Protein AF-A0A6N3V8M7-F1 (afdb_monomer)

Sequence (408 aa):
MKSCIIPRNDSLCALCPIREADKTGSHMVSNLLTAVTFSFDGKTKRDREIVELYHINNPEDNAIYYGSQVAPEKIAEDLGHEITDEELEKNTNLLCYDNIFCYQCENRFGVLETTYGEYYKGLKNDINPRIAYLFWLSVYWRMAIGYMGIFMDGEDEFALRDILNKNIHSYNEIINSKEKLGDYGYVIFRVKDGIIKGDSGILGTRTPHCPYVILVADYVVALFNNYKKLHSKVHIFNWEIYKEDISTPDKPFDYIEISIEEFYEFRDNIIDNGYNEGLGAEREKLARKIRKYERSQGKPVNKYEVKKLMDMAHLVDSENVHLRVRKLYRFEAAYMKMIEAQKNGISYDFLKDRQLMLNQEDINNYIVDLQNLRKHNHSIDGFLFAKEFLEDETITSFEEIINKYRPT

Solvent-accessible surface area (backbone atoms only — not comparable to full-atom values): 22806 Å² total; per-residue (Å²): 130,53,49,38,71,79,86,65,83,64,63,44,8,71,60,72,72,76,48,60,19,74,25,68,65,42,54,30,50,53,65,72,47,48,24,68,30,28,24,78,80,72,50,70,56,86,44,32,36,52,45,78,48,82,38,90,70,44,61,88,74,43,46,68,24,72,23,86,70,56,53,69,68,57,50,18,64,75,69,75,42,76,84,46,72,71,56,58,76,61,41,39,39,86,60,22,28,36,45,45,34,21,60,72,59,50,55,30,50,47,50,37,53,52,57,51,44,36,33,76,71,65,78,33,97,66,65,60,22,47,52,54,42,52,39,52,51,49,36,55,43,32,16,37,76,63,60,54,36,33,36,65,40,54,65,56,47,51,50,45,40,52,48,48,59,75,51,58,51,56,72,70,57,44,76,70,50,85,74,82,77,77,51,49,26,36,39,36,35,31,42,69,90,58,73,61,90,85,75,37,49,77,40,27,32,40,38,61,50,79,64,41,38,37,36,45,36,62,32,41,38,36,40,32,68,56,41,85,76,54,55,69,61,48,71,59,87,95,41,82,42,48,52,83,71,41,30,33,58,90,37,72,71,74,68,44,78,35,52,62,68,56,50,49,51,52,51,50,50,32,53,50,45,35,70,76,67,21,61,45,50,50,33,42,55,48,49,55,53,50,53,37,51,21,63,64,70,74,45,68,72,62,67,70,60,52,47,56,54,42,58,58,28,44,62,62,35,68,74,57,80,82,85,65,63,65,63,49,71,45,50,50,52,43,52,53,52,43,55,53,27,54,76,70,75,43,92,73,59,57,70,75,33,79,90,57,72,43,53,74,66,54,54,54,50,33,53,51,26,54,51,52,38,48,76,70,74,40,84,61,60,46,42,77,64,41,33,72,76,65,72,36,88,87,45,53,40,40,66,62,55,52,60,74,70,52,84,128

Organism: Bacteroides ovatus (NCBI:txid28116)

Radius of gyration: 23.15 Å; Cα contacts (8 Å, |Δi|>4): 612; chains: 1; bounding box: 56×47×72 Å

Secondary structure (DSSP, 8-state):
-EEE----S--B-SSSSSSB---SSEESS-HHHHHHHHBTTS---TT-BEEEE--TT-GGG-EEEE-TTS-HHHHHHHHSSPPPHHHHHH-EEEEEESSSS-HHHHHHHHHHHHHHHHHHTTS-S---HHHHHHHHHHHHHHHHHHTSS----HHHHHHHHHHHHHH---HHHHHH-----TT-EEEEEEETT---TT---EEE--SS-SSEEEEETTEEEEEESSGGG--SEEEETTEEEETTTSB-TTS----EEE-HHHHHHHHHHHHHHHHHTS--HHHHHHHHHHHHHHHHHTSPPPHHHHHHHHHHHHHHHHHS-----TTHHHHHHHHHHHHHHHHTT----GGG-TTT---HHHHHHHHHHHHHHHHTT---TT-TTHHHHHT-TTSPPHHHHHHHHS--

Mean predicted aligned error: 5.96 Å

Structure (mmCIF, N/CA/C/O backbone):
data_AF-A0A6N3V8M7-F1
#
_entry.id   AF-A0A6N3V8M7-F1
#
loop_
_atom_site.group_PDB
_atom_site.id
_atom_site.type_symbol
_atom_site.label_atom_id
_atom_site.label_alt_id
_atom_site.label_comp_id
_atom_site.label_asym_id
_atom_site.label_entity_id
_atom_site.label_seq_id
_atom_site.pdbx_PDB_ins_code
_atom_site.Cartn_x
_atom_site.Cartn_y
_atom_site.Cartn_z
_atom_site.occupancy
_atom_site.B_iso_or_equiv
_atom_site.auth_seq_id
_atom_site.auth_comp_id
_atom_site.auth_asym_id
_atom_site.auth_atom_id
_atom_site.pdbx_PDB_model_num
ATOM 1 N N . MET A 1 1 ? 18.345 -11.004 12.157 1.00 65.12 1 MET A N 1
ATOM 2 C CA . MET A 1 1 ? 16.893 -10.747 12.087 1.00 65.12 1 MET A CA 1
ATOM 3 C C . MET A 1 1 ? 16.282 -11.729 11.116 1.00 65.12 1 MET A C 1
ATOM 5 O O . MET A 1 1 ? 16.894 -11.966 10.081 1.00 65.12 1 MET A O 1
ATOM 9 N N . LYS A 1 2 ? 15.141 -12.324 11.470 1.00 81.94 2 LYS A N 1
ATOM 10 C CA . LYS A 1 2 ? 14.347 -13.117 10.527 1.00 81.94 2 LYS A CA 1
ATOM 11 C C . LYS A 1 2 ? 13.585 -12.147 9.623 1.00 81.94 2 LYS A C 1
ATOM 13 O O . LYS A 1 2 ? 13.068 -11.143 10.109 1.00 81.94 2 LYS A O 1
ATOM 18 N N . SER A 1 3 ? 13.538 -12.435 8.332 1.00 85.94 3 SER A N 1
ATOM 19 C CA . SER A 1 3 ? 12.731 -11.700 7.358 1.00 85.94 3 SER A CA 1
ATOM 20 C C . SER A 1 3 ? 11.586 -12.578 6.871 1.00 85.94 3 SER A C 1
ATOM 22 O O . SER A 1 3 ? 11.607 -13.800 7.039 1.00 85.94 3 SER A O 1
ATOM 24 N N . CYS A 1 4 ? 10.566 -11.958 6.284 1.00 87.62 4 CYS A N 1
ATOM 25 C CA . CYS A 1 4 ? 9.443 -12.695 5.732 1.00 87.62 4 CYS A CA 1
ATOM 26 C C . CYS A 1 4 ? 9.890 -13.602 4.573 1.00 87.62 4 CYS A C 1
ATOM 28 O O . CYS A 1 4 ? 10.823 -13.305 3.827 1.00 87.62 4 CYS A O 1
ATOM 30 N N . ILE A 1 5 ? 9.184 -14.715 4.381 1.00 87.06 5 ILE A N 1
ATOM 31 C CA . ILE A 1 5 ? 9.379 -15.602 3.232 1.00 87.06 5 ILE A CA 1
ATOM 32 C C . ILE A 1 5 ? 8.050 -15.697 2.500 1.00 87.06 5 ILE A C 1
ATOM 34 O O . ILE A 1 5 ? 7.035 -16.070 3.083 1.00 87.06 5 ILE A O 1
ATOM 38 N N . ILE A 1 6 ? 8.054 -15.383 1.205 1.00 84.31 6 ILE A N 1
ATOM 39 C CA . ILE A 1 6 ? 6.871 -15.584 0.365 1.00 84.31 6 ILE A CA 1
ATOM 40 C C . ILE A 1 6 ? 6.826 -17.061 -0.022 1.00 84.31 6 ILE A C 1
ATOM 42 O O . ILE A 1 6 ? 7.788 -17.550 -0.621 1.00 84.31 6 ILE A O 1
ATOM 46 N N . PRO A 1 7 ? 5.730 -17.792 0.248 1.00 82.31 7 PRO A N 1
ATOM 47 C CA . PRO A 1 7 ? 5.606 -19.169 -0.206 1.00 82.31 7 PRO A CA 1
ATOM 48 C C . PRO A 1 7 ? 5.680 -19.244 -1.735 1.00 82.31 7 PRO A C 1
ATOM 50 O O . PRO A 1 7 ? 4.864 -18.642 -2.438 1.00 82.31 7 PRO A O 1
ATOM 53 N N . ARG A 1 8 ? 6.612 -20.039 -2.273 1.00 82.75 8 ARG A N 1
ATOM 54 C CA . ARG A 1 8 ? 6.829 -20.200 -3.724 1.00 82.75 8 ARG A CA 1
ATOM 55 C C . ARG A 1 8 ? 6.923 -21.665 -4.146 1.00 82.75 8 ARG A C 1
ATOM 57 O O . ARG A 1 8 ? 7.017 -22.551 -3.303 1.00 82.75 8 ARG A O 1
ATOM 64 N N . ASN A 1 9 ? 6.712 -21.913 -5.439 1.00 84.56 9 ASN A N 1
ATOM 65 C CA . ASN A 1 9 ? 6.794 -23.249 -6.050 1.00 84.56 9 ASN A CA 1
ATOM 66 C C . ASN A 1 9 ? 8.155 -23.466 -6.740 1.00 84.56 9 ASN A C 1
ATOM 68 O O . ASN A 1 9 ? 8.400 -24.534 -7.288 1.00 84.56 9 ASN A O 1
ATOM 72 N N . ASP A 1 10 ? 9.011 -22.446 -6.736 1.00 87.31 10 ASP A N 1
ATOM 73 C CA . ASP A 1 10 ? 10.316 -22.396 -7.384 1.00 87.31 10 ASP A CA 1
ATOM 74 C C . ASP A 1 10 ? 11.293 -21.582 -6.518 1.00 87.31 10 ASP A C 1
ATOM 76 O O . ASP A 1 10 ? 10.864 -20.800 -5.663 1.00 87.31 10 ASP A O 1
ATOM 80 N N . SER A 1 11 ? 12.593 -21.758 -6.758 1.00 91.94 11 SER A N 1
ATOM 81 C CA . SER A 1 11 ? 13.693 -21.051 -6.086 1.00 91.94 11 SER A CA 1
ATOM 82 C C . SER A 1 11 ? 14.307 -19.935 -6.943 1.00 91.94 11 SER A C 1
ATOM 84 O O . SER A 1 11 ? 15.393 -19.447 -6.635 1.00 91.94 11 SER A O 1
ATOM 86 N N . LEU A 1 12 ? 13.662 -19.531 -8.043 1.00 94.38 12 LEU A N 1
ATOM 87 C CA . LEU A 1 12 ? 14.246 -18.593 -9.001 1.00 94.38 12 LEU A CA 1
ATOM 88 C C . LEU A 1 12 ? 13.976 -17.136 -8.612 1.00 94.38 12 LEU A C 1
ATOM 90 O O . LEU A 1 12 ? 12.953 -16.780 -8.026 1.00 94.38 12 LEU A O 1
ATOM 94 N N . CYS A 1 13 ? 14.878 -16.243 -9.008 1.00 95.38 13 CYS A N 1
ATOM 95 C CA . CYS A 1 13 ? 14.713 -14.804 -8.859 1.00 95.38 13 CYS A CA 1
ATOM 96 C C . CYS A 1 13 ? 13.404 -14.346 -9.517 1.00 95.38 13 CYS A C 1
ATOM 98 O O . CYS A 1 13 ? 13.181 -14.566 -10.710 1.00 95.38 13 CYS A O 1
ATOM 100 N N . ALA A 1 14 ? 12.561 -13.650 -8.749 1.00 94.56 14 ALA A N 1
ATOM 101 C CA . ALA A 1 14 ? 11.273 -13.158 -9.222 1.00 94.56 14 ALA A CA 1
ATOM 102 C C . ALA A 1 14 ? 11.424 -12.224 -10.432 1.00 94.56 14 ALA A C 1
ATOM 104 O O . ALA A 1 14 ? 10.582 -12.258 -11.322 1.00 94.56 14 ALA A O 1
ATOM 105 N N . LEU A 1 15 ? 12.507 -11.442 -10.528 1.00 96.19 15 LEU A N 1
ATOM 106 C CA . LEU A 1 15 ? 12.705 -10.506 -11.640 1.00 96.19 15 LEU A CA 1
ATOM 107 C C . LEU A 1 15 ? 13.220 -11.18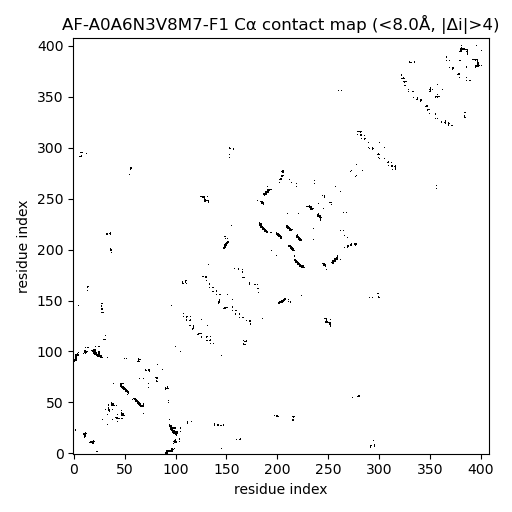9 -12.918 1.00 96.19 15 LEU A C 1
ATOM 109 O O . LEU A 1 15 ? 12.619 -11.014 -13.973 1.00 96.19 15 LEU A O 1
ATOM 113 N N . CYS A 1 16 ? 14.326 -11.944 -12.843 1.00 95.75 16 CYS A N 1
ATOM 114 C CA . CYS A 1 16 ? 15.069 -12.416 -14.030 1.00 95.75 16 CYS A CA 1
ATOM 115 C C . CYS A 1 16 ? 14.781 -13.845 -14.511 1.00 95.75 16 CYS A C 1
ATOM 117 O O . CYS A 1 16 ? 15.428 -14.276 -15.450 1.00 95.75 16 CYS A O 1
ATOM 119 N N . PRO A 1 17 ? 13.746 -14.506 -14.000 1.00 92.94 17 PRO A N 1
ATOM 120 C CA . PRO A 1 17 ? 13.579 -15.968 -13.774 1.00 92.94 17 PRO A CA 1
ATOM 121 C C . PRO A 1 17 ? 14.667 -16.939 -14.292 1.00 92.94 17 PRO A C 1
ATOM 123 O O . PRO A 1 17 ? 14.355 -17.970 -14.876 1.00 92.94 17 PRO A O 1
ATOM 126 N N . ILE A 1 18 ? 15.950 -16.635 -14.096 1.00 94.12 18 ILE A N 1
ATOM 127 C CA . ILE A 1 18 ? 17.063 -17.433 -14.643 1.00 94.12 18 ILE A CA 1
ATOM 128 C C . ILE A 1 18 ? 17.985 -17.918 -13.528 1.00 94.12 18 ILE A C 1
ATOM 130 O O . ILE A 1 18 ? 18.440 -19.055 -13.545 1.00 94.12 18 ILE A O 1
ATOM 134 N N . ARG A 1 19 ? 18.276 -17.050 -12.557 1.00 95.81 19 ARG A N 1
ATOM 135 C CA . ARG A 1 19 ? 19.157 -17.355 -11.424 1.00 95.81 19 ARG A CA 1
ATOM 136 C C . ARG A 1 19 ? 18.356 -17.725 -10.192 1.00 95.81 19 ARG A C 1
ATOM 138 O O . ARG A 1 19 ? 17.232 -17.248 -10.047 1.00 95.81 19 ARG A O 1
ATOM 145 N N . GLU A 1 20 ? 18.969 -18.478 -9.289 1.00 96.56 20 GLU A N 1
ATOM 146 C CA . GLU A 1 20 ? 18.426 -18.706 -7.951 1.00 96.56 20 GLU A CA 1
ATOM 147 C C . GLU A 1 20 ? 18.254 -17.386 -7.192 1.00 96.56 20 GLU A C 1
ATOM 149 O O . GLU A 1 20 ? 19.017 -16.433 -7.370 1.00 96.56 20 GLU A O 1
ATOM 154 N N . ALA A 1 21 ? 17.203 -17.314 -6.387 1.00 96.06 21 ALA A N 1
ATOM 155 C CA . ALA A 1 21 ? 16.956 -16.203 -5.495 1.00 96.06 21 ALA A CA 1
ATOM 156 C C . ALA A 1 21 ? 17.754 -16.412 -4.204 1.00 96.06 21 ALA A C 1
ATOM 158 O O . ALA A 1 21 ? 17.324 -17.128 -3.308 1.00 96.06 21 ALA A O 1
ATOM 159 N N . ASP A 1 22 ? 18.931 -15.799 -4.146 1.00 95.56 22 ASP A N 1
ATOM 160 C CA . ASP A 1 22 ? 19.916 -15.943 -3.070 1.00 95.56 22 ASP A CA 1
ATOM 161 C C . ASP A 1 22 ? 19.974 -14.727 -2.132 1.00 95.56 22 ASP A C 1
ATOM 163 O O . ASP A 1 22 ? 20.713 -14.720 -1.145 1.00 95.56 22 ASP A O 1
ATOM 167 N N . LYS A 1 23 ? 19.227 -13.660 -2.445 1.00 95.56 23 LYS A N 1
ATOM 168 C CA . LYS A 1 23 ? 19.286 -12.417 -1.686 1.00 95.56 23 LYS A CA 1
ATOM 169 C C . LYS A 1 23 ? 18.385 -12.481 -0.458 1.00 95.56 23 LYS A C 1
ATOM 171 O O . LYS A 1 23 ? 17.182 -12.697 -0.573 1.00 95.56 23 LYS A O 1
ATOM 176 N N . THR A 1 24 ? 18.969 -12.194 0.700 1.00 93.56 24 THR A N 1
ATOM 177 C CA . THR A 1 24 ? 18.253 -11.963 1.959 1.00 93.56 24 THR A CA 1
ATOM 178 C C . THR A 1 24 ? 18.044 -10.473 2.232 1.00 93.56 24 THR A C 1
ATOM 180 O O . THR A 1 24 ? 18.848 -9.630 1.803 1.00 93.56 24 THR A O 1
ATOM 183 N N . GLY A 1 25 ? 16.967 -10.149 2.949 1.00 90.25 25 GLY A N 1
ATOM 184 C CA . GLY A 1 25 ? 16.623 -8.793 3.374 1.00 90.25 25 GLY A CA 1
ATOM 185 C C . GLY A 1 25 ? 16.178 -7.857 2.241 1.00 90.25 25 GLY A C 1
ATOM 186 O O . GLY A 1 25 ? 16.404 -6.647 2.324 1.00 90.25 25 GLY A O 1
ATOM 187 N N . SER A 1 26 ? 15.610 -8.391 1.156 1.00 92.50 26 SER A N 1
ATOM 188 C CA . SER A 1 26 ? 15.140 -7.578 0.029 1.00 92.50 26 SER A CA 1
ATOM 189 C C . SER A 1 26 ? 13.883 -6.811 0.420 1.00 92.50 26 SER A C 1
ATOM 191 O O . SER A 1 26 ? 12.882 -7.411 0.809 1.00 92.50 26 SER A O 1
ATOM 193 N N . HIS A 1 27 ? 13.897 -5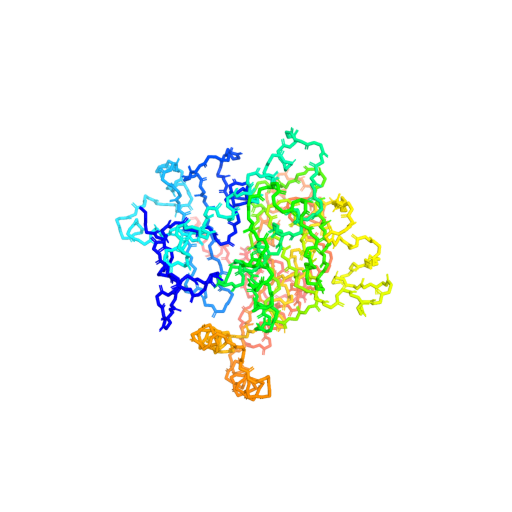.488 0.279 1.00 90.81 27 HIS A N 1
ATOM 194 C CA . HIS A 1 27 ? 12.724 -4.683 0.609 1.00 90.81 27 HIS A CA 1
ATOM 195 C C . HIS A 1 27 ? 11.695 -4.719 -0.532 1.00 90.81 27 HIS A C 1
ATOM 197 O O . HIS A 1 27 ? 12.041 -4.503 -1.702 1.00 90.81 27 HIS A O 1
ATOM 203 N N . MET A 1 28 ? 10.423 -4.971 -0.206 1.00 91.50 28 MET A N 1
ATOM 204 C CA . MET A 1 28 ? 9.333 -4.993 -1.202 1.00 91.50 28 MET A CA 1
ATOM 205 C C . MET A 1 28 ? 8.715 -3.607 -1.448 1.00 91.50 28 MET A C 1
ATOM 207 O O . MET A 1 28 ? 8.103 -3.370 -2.484 1.00 91.50 28 MET A O 1
ATOM 211 N N . VAL A 1 29 ? 8.960 -2.655 -0.553 1.00 90.50 29 VAL A N 1
ATOM 212 C CA . VAL A 1 29 ? 8.875 -1.213 -0.819 1.00 90.50 29 VAL A CA 1
ATOM 213 C C . VAL A 1 29 ? 10.282 -0.659 -0.683 1.00 90.50 29 VAL A C 1
ATOM 215 O O . VAL A 1 29 ? 10.994 -1.086 0.213 1.00 90.50 29 VAL A O 1
ATOM 218 N N . SER A 1 30 ? 10.718 0.256 -1.554 1.00 88.06 30 SER A N 1
ATOM 219 C CA . SER A 1 30 ? 12.102 0.758 -1.496 1.00 88.06 30 SER A CA 1
ATOM 220 C C . SER A 1 30 ? 12.501 1.201 -0.086 1.00 88.06 30 SER A C 1
ATOM 222 O O . SER A 1 30 ? 11.709 1.861 0.592 1.00 88.06 30 SER A O 1
ATOM 224 N N . ASN A 1 31 ? 13.735 0.897 0.332 1.00 85.31 31 ASN A N 1
ATOM 225 C CA . ASN A 1 31 ? 14.198 1.235 1.683 1.00 85.31 31 ASN A CA 1
ATOM 226 C C . ASN A 1 31 ? 14.137 2.752 1.949 1.00 85.31 31 ASN A C 1
ATOM 228 O O . ASN A 1 31 ? 13.961 3.195 3.078 1.00 85.31 31 ASN A O 1
ATOM 232 N N . LEU A 1 32 ? 14.270 3.562 0.892 1.00 87.56 32 LEU A N 1
ATOM 233 C CA . LEU A 1 32 ? 14.054 5.006 0.948 1.00 87.56 32 LEU A CA 1
ATOM 234 C C . LEU A 1 32 ? 12.679 5.353 1.532 1.00 87.56 32 LEU A C 1
ATOM 236 O O . LEU A 1 32 ? 12.597 6.151 2.461 1.00 87.56 32 LEU A O 1
ATOM 240 N N . LEU A 1 33 ? 11.626 4.763 0.966 1.00 89.50 33 LEU A N 1
ATOM 241 C CA . LEU A 1 33 ? 10.243 5.051 1.323 1.00 89.50 33 LEU A CA 1
ATOM 242 C C . LEU A 1 33 ? 9.860 4.403 2.659 1.00 89.50 33 LEU A C 1
ATOM 244 O O . LEU A 1 33 ? 9.157 5.017 3.456 1.00 89.50 33 LEU A O 1
ATOM 248 N N . THR A 1 34 ? 10.353 3.198 2.958 1.00 87.25 34 THR A N 1
ATOM 249 C CA . THR A 1 34 ? 10.079 2.559 4.255 1.00 87.25 34 THR A CA 1
ATOM 250 C C . THR A 1 34 ? 10.732 3.312 5.412 1.00 87.25 34 THR A C 1
ATOM 252 O O . THR A 1 34 ? 10.089 3.520 6.438 1.00 87.25 34 THR A O 1
ATOM 255 N N . ALA A 1 35 ? 11.971 3.784 5.243 1.00 84.44 35 ALA A N 1
ATOM 256 C CA . ALA A 1 35 ? 12.712 4.462 6.303 1.00 84.44 35 ALA A CA 1
ATOM 257 C C . ALA A 1 35 ? 12.079 5.798 6.717 1.00 84.44 35 ALA A C 1
ATOM 259 O O . ALA A 1 35 ? 12.175 6.182 7.879 1.00 84.44 35 ALA A O 1
ATOM 260 N N . VAL A 1 36 ? 11.434 6.513 5.792 1.00 83.38 36 VAL A N 1
ATOM 261 C CA . VAL A 1 36 ? 10.685 7.737 6.129 1.00 83.38 36 VAL A CA 1
ATOM 262 C C . VAL A 1 36 ? 9.306 7.438 6.713 1.00 83.38 36 VAL A C 1
ATOM 264 O O . VAL A 1 36 ? 8.800 8.239 7.486 1.00 83.38 36 VAL A O 1
ATOM 267 N N . THR A 1 37 ? 8.726 6.282 6.379 1.00 86.38 37 THR A N 1
ATOM 268 C CA . THR A 1 37 ? 7.379 5.888 6.817 1.00 86.38 37 THR A CA 1
ATOM 269 C C . THR A 1 37 ? 7.368 5.342 8.245 1.00 86.38 37 THR A C 1
ATOM 271 O O . THR A 1 37 ? 6.478 5.677 9.015 1.00 86.38 37 THR A O 1
ATOM 274 N N . PHE A 1 38 ? 8.343 4.501 8.608 1.00 87.88 38 PHE A N 1
ATOM 275 C CA . PHE A 1 38 ? 8.283 3.707 9.847 1.00 87.88 38 PHE A CA 1
ATOM 276 C C . PHE A 1 38 ? 9.347 4.060 10.886 1.00 87.88 38 PHE A C 1
ATOM 278 O O . PHE A 1 38 ? 9.397 3.436 11.945 1.00 87.88 38 PHE A O 1
ATOM 285 N N . SER A 1 39 ? 10.227 5.029 10.614 1.00 83.81 39 SER A N 1
ATOM 286 C CA . SER A 1 39 ? 11.275 5.388 11.573 1.00 83.81 39 SER A CA 1
ATOM 287 C C . SER A 1 39 ? 10.686 5.998 12.845 1.00 83.81 39 SER A C 1
ATOM 289 O O . SER A 1 39 ? 10.065 7.065 12.809 1.00 83.81 39 SER A O 1
ATOM 291 N N . PHE A 1 40 ? 10.949 5.369 13.996 1.00 80.62 40 PHE A N 1
ATOM 292 C CA . PHE A 1 40 ? 10.403 5.817 15.281 1.00 80.62 40 PHE A CA 1
ATOM 293 C C . PHE A 1 40 ? 10.928 7.188 15.723 1.00 80.62 40 PHE A C 1
ATOM 295 O O . PHE A 1 40 ? 10.364 7.792 16.631 1.00 80.62 40 PHE A O 1
ATOM 302 N N . ASP A 1 41 ? 12.003 7.704 15.128 1.00 77.50 41 ASP A N 1
ATOM 303 C CA . ASP A 1 41 ? 12.586 9.004 15.475 1.00 77.50 41 ASP A CA 1
ATOM 304 C C . ASP A 1 41 ? 12.824 9.913 14.263 1.00 77.50 41 ASP A C 1
ATOM 306 O O . ASP A 1 41 ? 13.556 10.899 14.363 1.00 77.50 41 ASP A O 1
ATOM 310 N N . GLY A 1 42 ? 12.235 9.572 13.112 1.00 74.62 42 GLY A N 1
ATOM 311 C CA . GLY A 1 42 ? 12.378 10.320 11.861 1.00 74.62 42 GLY A CA 1
ATOM 312 C C . GLY A 1 42 ? 13.767 10.223 11.220 1.00 74.62 42 GLY A C 1
ATOM 313 O O . GLY A 1 42 ? 14.009 10.828 10.174 1.00 74.62 42 GLY A O 1
ATOM 314 N N . LYS A 1 43 ? 14.708 9.464 11.803 1.00 77.50 43 LYS A N 1
ATOM 315 C CA . LYS A 1 43 ? 16.023 9.238 11.195 1.00 77.50 43 LYS A CA 1
ATOM 316 C C . LYS A 1 43 ? 15.953 8.059 10.233 1.00 77.50 43 LYS A C 1
ATOM 318 O O . LYS A 1 43 ? 15.613 6.947 10.619 1.00 77.50 43 LYS A O 1
ATOM 323 N N . THR A 1 44 ? 16.397 8.267 8.999 1.00 70.69 44 THR A N 1
ATOM 324 C CA . THR A 1 44 ? 16.311 7.292 7.893 1.00 70.69 44 THR A CA 1
ATOM 325 C C . THR A 1 44 ? 17.421 6.226 7.888 1.00 70.69 44 THR A C 1
ATOM 327 O O . THR A 1 44 ? 17.803 5.708 6.837 1.00 70.69 44 THR A O 1
ATOM 330 N N . LYS A 1 45 ? 17.996 5.913 9.057 1.00 73.56 45 LYS A N 1
ATOM 331 C CA . LYS A 1 45 ? 18.986 4.830 9.196 1.00 73.56 45 LYS A CA 1
ATOM 332 C C . LYS A 1 45 ? 18.264 3.495 9.409 1.00 73.56 45 LYS A C 1
ATOM 334 O O . LYS A 1 45 ? 17.183 3.486 9.981 1.00 73.56 45 LYS A O 1
ATOM 339 N N . ARG A 1 46 ? 18.902 2.401 8.977 1.00 73.19 46 ARG A N 1
ATOM 340 C CA . ARG A 1 46 ? 18.375 1.030 9.092 1.00 73.19 46 ARG A CA 1
ATOM 341 C C . ARG A 1 46 ? 18.072 0.632 10.533 1.00 73.19 46 ARG A C 1
ATOM 343 O O . ARG A 1 46 ? 18.754 1.097 11.450 1.00 73.19 46 ARG A O 1
ATOM 350 N N . ASP A 1 47 ? 17.130 -0.296 10.665 1.00 81.44 47 ASP A N 1
ATOM 351 C CA . ASP A 1 47 ? 16.769 -1.007 11.892 1.00 81.44 47 ASP A CA 1
ATOM 352 C C . ASP A 1 47 ? 16.148 -0.100 12.964 1.00 81.44 47 ASP A C 1
ATOM 354 O O . ASP A 1 47 ? 16.205 -0.401 14.157 1.00 81.44 47 ASP A O 1
ATOM 358 N N . ARG A 1 48 ? 15.574 1.029 12.536 1.00 85.31 48 ARG A N 1
ATOM 359 C CA . ARG A 1 48 ? 14.880 2.020 13.379 1.00 85.31 48 ARG A CA 1
ATOM 360 C C . ARG A 1 48 ? 13.376 2.013 13.145 1.00 85.31 48 ARG A C 1
ATOM 362 O O . ARG A 1 48 ? 12.704 2.999 13.433 1.00 85.31 48 ARG A O 1
ATOM 369 N N . GLU A 1 49 ? 12.861 0.955 12.544 1.00 87.25 49 GLU A N 1
ATOM 370 C CA . GLU A 1 49 ? 11.464 0.873 12.165 1.00 87.25 49 GLU A CA 1
ATOM 371 C C . GLU A 1 49 ? 10.631 0.308 13.323 1.00 87.25 49 GLU A C 1
ATOM 373 O O . GLU A 1 49 ? 11.051 -0.645 13.980 1.00 87.25 49 GLU A O 1
ATOM 378 N N . ILE A 1 50 ? 9.454 0.885 13.555 1.00 87.81 50 ILE A N 1
ATOM 379 C CA . ILE A 1 50 ? 8.359 0.232 14.281 1.00 87.81 50 ILE A CA 1
ATOM 380 C C . ILE A 1 50 ? 7.252 0.032 13.256 1.00 87.81 50 ILE A C 1
ATOM 382 O O . ILE A 1 50 ? 6.833 0.990 12.603 1.00 87.81 50 ILE A O 1
ATOM 386 N N . VAL A 1 51 ? 6.850 -1.217 13.042 1.00 88.88 51 VAL A N 1
ATOM 387 C CA . VAL A 1 51 ? 5.932 -1.583 11.959 1.00 88.88 51 VAL A CA 1
ATOM 388 C C . VAL A 1 51 ? 4.799 -2.412 12.523 1.00 88.88 51 VAL A C 1
ATOM 390 O O . VAL A 1 51 ? 5.026 -3.514 13.011 1.00 88.88 51 VAL A O 1
ATOM 393 N N . GLU A 1 52 ? 3.583 -1.906 12.383 1.00 88.06 52 GLU A N 1
ATOM 394 C CA . GLU A 1 52 ? 2.362 -2.653 12.656 1.00 88.06 52 GLU A CA 1
ATOM 395 C C . GLU A 1 52 ? 1.809 -3.200 11.340 1.00 88.06 52 GLU A C 1
ATOM 397 O O . GLU A 1 52 ? 1.586 -2.460 10.377 1.00 88.06 52 GLU A O 1
ATOM 402 N N . LEU A 1 53 ? 1.604 -4.512 11.281 1.00 87.88 53 LEU A N 1
ATOM 403 C CA . LEU A 1 53 ? 0.962 -5.182 10.160 1.00 87.88 53 LEU A CA 1
ATOM 404 C C . LEU A 1 53 ? -0.469 -5.534 10.534 1.00 87.88 53 LEU A C 1
ATOM 406 O O . LEU A 1 53 ? -0.710 -6.302 11.464 1.00 87.88 53 LEU A O 1
ATOM 410 N N . TYR A 1 54 ? -1.401 -4.998 9.751 1.00 85.81 54 TYR A N 1
ATOM 411 C CA . TYR A 1 54 ? -2.825 -5.224 9.927 1.00 85.81 54 TYR A CA 1
ATOM 412 C C . TYR A 1 54 ? -3.416 -6.004 8.747 1.00 85.81 54 TYR A C 1
ATOM 414 O O . TYR A 1 54 ? -3.506 -5.514 7.617 1.00 85.81 54 TYR A O 1
ATOM 422 N N . HIS A 1 55 ? -3.854 -7.227 9.018 1.00 84.81 55 HIS A N 1
ATOM 423 C CA . HIS A 1 55 ? -4.559 -8.105 8.103 1.00 84.81 55 HIS A CA 1
ATOM 424 C C . HIS A 1 55 ? -6.071 -7.959 8.276 1.00 84.81 55 HIS A C 1
ATOM 426 O O . HIS A 1 55 ? -6.671 -8.539 9.174 1.00 84.81 55 HIS A O 1
ATOM 432 N N . ILE A 1 56 ? -6.711 -7.266 7.331 1.00 80.56 56 ILE A N 1
ATOM 433 C CA . ILE A 1 56 ? -8.176 -7.108 7.308 1.00 80.56 56 ILE A CA 1
ATOM 434 C C . ILE A 1 56 ? -8.898 -8.468 7.307 1.00 80.56 56 ILE A C 1
ATOM 436 O O . ILE A 1 56 ? -9.878 -8.656 8.014 1.00 80.56 56 ILE A O 1
ATOM 440 N N . ASN A 1 57 ? -8.412 -9.427 6.513 1.00 82.19 57 ASN A N 1
ATOM 441 C CA . ASN A 1 57 ? -9.061 -10.732 6.346 1.00 82.19 57 ASN A CA 1
ATOM 442 C C . ASN A 1 57 ? -8.598 -11.801 7.348 1.00 82.19 57 ASN A C 1
ATOM 444 O O . ASN A 1 57 ? -9.150 -12.900 7.339 1.00 82.19 57 ASN A O 1
ATOM 448 N N . ASN A 1 58 ? -7.560 -11.530 8.145 1.00 83.00 58 ASN A N 1
ATOM 449 C CA . ASN A 1 58 ? -7.079 -12.468 9.158 1.00 83.00 58 ASN A CA 1
ATOM 450 C C . ASN A 1 58 ? -6.437 -11.730 10.345 1.00 83.00 58 ASN A C 1
ATOM 452 O O . ASN A 1 58 ? -5.214 -11.747 10.469 1.00 83.00 58 ASN A O 1
ATOM 456 N N . PRO A 1 59 ? -7.231 -11.067 11.205 1.00 81.94 59 PRO A N 1
ATOM 457 C CA . PRO A 1 59 ? -6.697 -10.255 12.301 1.00 81.94 59 PRO A CA 1
ATOM 458 C C . PRO A 1 59 ? -5.814 -11.025 13.296 1.00 81.94 59 PRO A C 1
ATOM 460 O O . PRO A 1 59 ? -4.975 -10.418 13.952 1.00 81.94 59 PRO A O 1
ATOM 463 N N . GLU A 1 60 ? -5.971 -12.348 13.387 1.00 82.56 60 GLU A N 1
ATOM 464 C CA . GLU A 1 60 ? -5.129 -13.241 14.203 1.00 82.56 60 GLU A CA 1
ATOM 465 C C . GLU A 1 60 ? -3.657 -13.255 13.739 1.00 82.56 60 GLU A C 1
ATOM 467 O O . GLU A 1 60 ? -2.764 -13.555 14.526 1.00 82.56 60 GLU A O 1
ATOM 472 N N . ASP A 1 61 ? -3.390 -12.907 12.472 1.00 84.00 61 ASP A N 1
ATOM 473 C CA . ASP A 1 61 ? -2.036 -12.801 11.910 1.00 84.00 61 ASP A CA 1
ATOM 474 C C . ASP A 1 61 ? -1.425 -11.397 12.103 1.00 84.00 61 ASP A C 1
ATOM 476 O O . ASP A 1 61 ? -0.323 -11.131 11.613 1.00 84.00 61 ASP A O 1
ATOM 480 N N . ASN A 1 62 ? -2.132 -10.468 12.757 1.00 88.12 62 ASN A N 1
ATOM 481 C CA . ASN A 1 62 ? -1.602 -9.133 13.022 1.00 88.12 62 ASN A CA 1
ATOM 482 C C . ASN A 1 62 ? -0.325 -9.225 13.859 1.00 88.12 62 ASN A C 1
ATOM 484 O O . ASN A 1 62 ? -0.224 -10.012 14.799 1.00 88.12 62 ASN A O 1
ATOM 488 N N . ALA A 1 63 ? 0.657 -8.395 13.524 1.00 87.00 63 ALA A N 1
ATOM 489 C CA . ALA A 1 63 ? 1.966 -8.451 14.152 1.00 87.00 63 ALA A CA 1
ATOM 490 C C . ALA A 1 63 ? 2.580 -7.062 14.276 1.00 87.00 63 ALA A C 1
ATOM 492 O O . ALA A 1 63 ? 2.306 -6.170 13.470 1.00 87.00 63 ALA A O 1
ATOM 493 N N . ILE A 1 64 ? 3.464 -6.916 15.259 1.00 89.69 64 ILE A N 1
ATOM 494 C CA . ILE A 1 64 ? 4.301 -5.734 15.435 1.00 89.69 64 ILE A CA 1
ATOM 495 C C . ILE A 1 64 ? 5.755 -6.163 15.276 1.00 89.69 64 ILE A C 1
ATOM 497 O O . ILE A 1 64 ? 6.177 -7.194 15.800 1.00 89.69 64 ILE A O 1
ATOM 501 N N . TYR A 1 65 ? 6.514 -5.373 14.528 1.00 91.12 65 TYR A N 1
ATOM 502 C CA . TYR A 1 65 ? 7.949 -5.530 14.377 1.00 91.12 65 TYR A CA 1
ATOM 503 C C . TYR A 1 65 ? 8.678 -4.321 14.953 1.00 91.12 65 TYR A C 1
ATOM 505 O O . TYR A 1 65 ? 8.371 -3.177 14.611 1.00 91.12 65 TYR A O 1
ATOM 513 N N . TYR A 1 66 ? 9.692 -4.604 15.768 1.00 91.12 66 TYR A N 1
ATOM 514 C CA . TYR A 1 66 ? 10.608 -3.618 16.326 1.00 91.12 66 TYR A CA 1
ATOM 515 C C . TYR A 1 66 ? 12.009 -3.820 15.753 1.00 91.12 66 TYR A C 1
ATOM 517 O O . TYR A 1 66 ? 12.619 -4.884 15.904 1.00 91.12 66 TYR A O 1
ATOM 525 N N . GLY A 1 67 ? 12.543 -2.781 15.116 1.00 89.56 67 GLY A N 1
ATOM 526 C CA . GLY A 1 67 ? 13.920 -2.757 14.641 1.00 89.56 67 GLY A CA 1
ATOM 527 C C . GLY A 1 67 ? 14.944 -2.842 15.776 1.00 89.56 67 GLY A C 1
ATOM 528 O O . GLY A 1 67 ? 14.708 -2.395 16.896 1.00 89.56 67 GLY A O 1
ATOM 529 N N . SER A 1 68 ? 16.125 -3.388 15.475 1.00 87.44 68 SER A N 1
ATOM 530 C CA . SER A 1 68 ? 17.181 -3.624 16.479 1.00 87.44 68 SER A CA 1
ATOM 531 C C . SER A 1 68 ? 17.703 -2.370 17.201 1.00 87.44 68 SER A C 1
ATOM 533 O O . SER A 1 68 ? 18.398 -2.496 18.205 1.00 87.44 68 SER A O 1
ATOM 535 N N . GLN A 1 69 ? 17.408 -1.169 16.694 1.00 88.44 69 GLN A N 1
ATOM 536 C CA . GLN A 1 69 ? 17.785 0.111 17.304 1.00 88.44 69 GLN A CA 1
ATOM 537 C C . GLN A 1 69 ? 16.665 0.734 18.153 1.00 88.44 69 GLN A C 1
ATOM 539 O O . GLN A 1 69 ? 16.852 1.836 18.675 1.00 88.44 69 GLN A O 1
ATOM 544 N N . VAL A 1 70 ? 15.500 0.089 18.262 1.00 87.81 70 VAL A N 1
ATOM 545 C CA . VAL A 1 70 ? 14.442 0.504 19.189 1.00 87.81 70 VAL A CA 1
ATOM 546 C C . VAL A 1 70 ? 14.858 0.089 20.600 1.00 87.81 70 VAL A C 1
ATOM 548 O O . VAL A 1 70 ? 15.223 -1.060 20.837 1.00 87.81 70 VAL A O 1
ATOM 551 N N . ALA A 1 71 ? 14.853 1.041 21.532 1.00 88.62 71 ALA A N 1
ATOM 552 C CA . ALA A 1 71 ? 15.271 0.789 22.906 1.00 88.62 71 ALA A CA 1
ATOM 553 C C . ALA A 1 71 ? 14.257 -0.122 23.632 1.00 88.62 71 ALA A C 1
ATOM 555 O O . ALA A 1 71 ? 13.054 0.089 23.453 1.00 88.62 71 ALA A O 1
ATOM 556 N N . PRO A 1 72 ? 14.692 -1.086 24.467 1.00 88.94 72 PRO A N 1
ATOM 557 C CA . PRO A 1 72 ? 13.786 -1.973 25.203 1.00 88.94 72 PRO A CA 1
ATOM 558 C C . PRO A 1 72 ? 12.740 -1.230 26.037 1.00 88.94 72 PRO A C 1
ATOM 560 O O . PRO A 1 72 ? 11.592 -1.653 26.096 1.00 88.94 72 PRO A O 1
ATOM 563 N N . GLU A 1 73 ? 13.100 -0.084 26.617 1.00 89.56 73 GLU A N 1
ATOM 564 C CA . GLU A 1 73 ? 12.183 0.746 27.401 1.00 89.56 73 GLU A CA 1
ATOM 565 C C . GLU A 1 73 ? 11.053 1.310 26.535 1.00 89.56 73 GLU A C 1
ATOM 567 O O . GLU A 1 73 ? 9.919 1.421 26.992 1.00 89.56 73 GLU A O 1
ATOM 572 N N . LYS A 1 74 ? 11.348 1.632 25.267 1.00 88.00 74 LYS A N 1
ATOM 573 C CA . LYS A 1 74 ? 10.339 2.099 24.313 1.00 88.00 74 LYS A CA 1
ATOM 574 C C . LYS A 1 74 ? 9.402 0.967 23.896 1.00 88.00 74 LYS A C 1
ATOM 576 O O . LYS A 1 74 ? 8.199 1.175 23.812 1.00 88.00 74 LYS A O 1
ATOM 581 N N . ILE A 1 75 ? 9.947 -0.231 23.684 1.00 88.94 75 ILE A N 1
ATOM 582 C CA . ILE A 1 75 ? 9.143 -1.429 23.408 1.00 88.94 75 ILE A CA 1
ATOM 583 C C . ILE A 1 75 ? 8.212 -1.710 24.593 1.00 88.94 75 ILE A C 1
ATOM 585 O O . ILE A 1 75 ? 7.034 -1.977 24.391 1.00 88.94 75 ILE A O 1
ATOM 589 N N . ALA A 1 76 ? 8.718 -1.589 25.823 1.00 89.19 76 ALA A N 1
ATOM 590 C CA . ALA A 1 76 ? 7.919 -1.826 27.016 1.00 89.19 76 ALA A CA 1
ATOM 591 C C . ALA A 1 76 ? 6.821 -0.779 27.238 1.00 89.19 76 ALA A C 1
ATOM 593 O O . ALA A 1 76 ? 5.730 -1.122 27.688 1.00 89.19 76 ALA A O 1
ATOM 594 N N . GLU A 1 77 ? 7.086 0.483 26.893 1.00 88.62 77 GLU A N 1
ATOM 595 C CA . GLU A 1 77 ? 6.067 1.537 26.859 1.00 88.62 77 GLU A CA 1
ATOM 596 C C . GLU A 1 77 ? 4.954 1.206 25.853 1.00 88.62 77 GLU A C 1
ATOM 598 O O . GLU A 1 77 ? 3.779 1.345 26.186 1.00 88.62 77 GLU A O 1
ATOM 603 N N . ASP A 1 78 ? 5.317 0.743 24.653 1.00 86.06 78 ASP A N 1
ATOM 604 C CA . ASP A 1 78 ? 4.359 0.449 23.582 1.00 86.06 78 ASP A CA 1
ATOM 605 C C . ASP A 1 78 ? 3.536 -0.828 23.864 1.00 86.06 78 ASP A C 1
ATOM 607 O O . ASP A 1 78 ? 2.336 -0.851 23.600 1.00 86.06 78 ASP A O 1
ATOM 611 N N . LEU A 1 79 ? 4.150 -1.881 24.423 1.00 87.25 79 LEU A N 1
ATOM 612 C CA . LEU A 1 79 ? 3.472 -3.147 24.752 1.00 87.25 79 LEU A CA 1
ATOM 613 C C . LEU A 1 79 ? 2.751 -3.124 26.111 1.00 87.25 79 LEU A C 1
ATOM 615 O O . LEU A 1 79 ? 1.871 -3.947 26.356 1.00 87.25 79 LEU A O 1
ATOM 619 N N . GLY A 1 80 ? 3.136 -2.224 27.020 1.00 89.38 80 GLY A N 1
ATOM 620 C CA . GLY A 1 80 ? 2.688 -2.228 28.418 1.00 89.38 80 GLY A CA 1
ATOM 621 C C . GLY A 1 80 ? 3.373 -3.285 29.300 1.00 89.38 80 GLY A C 1
ATOM 622 O O . GLY A 1 80 ? 3.041 -3.405 30.481 1.00 89.38 80 GLY A O 1
ATOM 623 N N . HIS A 1 81 ? 4.335 -4.035 28.754 1.00 89.81 81 HIS A N 1
ATOM 624 C CA . HIS A 1 81 ? 5.180 -5.008 29.453 1.00 89.81 81 HIS A CA 1
ATOM 625 C C . HIS A 1 81 ? 6.557 -5.123 28.798 1.00 89.81 81 HIS A C 1
ATOM 627 O O . HIS A 1 81 ? 6.738 -4.716 27.657 1.00 89.81 81 HIS A O 1
ATOM 633 N N . GLU A 1 82 ? 7.537 -5.708 29.485 1.00 90.69 82 GLU A N 1
ATOM 634 C CA . GLU A 1 82 ? 8.816 -6.050 28.849 1.00 90.69 82 GLU A CA 1
ATOM 635 C C . GLU A 1 82 ? 8.623 -7.127 27.773 1.00 90.69 82 GLU A C 1
ATOM 637 O O . GLU A 1 82 ? 7.856 -8.070 27.966 1.00 90.69 82 GLU A O 1
ATOM 642 N N . ILE A 1 83 ? 9.337 -6.999 26.650 1.00 88.31 83 ILE A N 1
ATOM 643 C CA . ILE A 1 83 ? 9.282 -7.987 25.568 1.00 88.31 83 ILE A CA 1
ATOM 644 C C . ILE A 1 83 ? 9.794 -9.350 26.049 1.00 88.31 83 ILE A C 1
ATOM 646 O O . ILE A 1 83 ? 10.884 -9.468 26.612 1.00 88.31 83 ILE A O 1
ATOM 650 N N . THR A 1 84 ? 9.007 -10.390 25.806 1.00 88.19 84 THR A N 1
ATOM 651 C CA . THR A 1 84 ? 9.332 -11.774 26.157 1.00 88.19 84 THR A CA 1
ATOM 652 C C . THR A 1 84 ? 10.244 -12.428 25.114 1.00 88.19 84 THR A C 1
ATOM 654 O O . THR A 1 84 ? 10.277 -12.025 23.948 1.00 88.19 84 THR A O 1
ATOM 657 N N . ASP A 1 85 ? 10.951 -13.498 25.497 1.00 88.31 85 ASP A N 1
ATOM 658 C CA . ASP A 1 85 ? 11.767 -14.289 24.560 1.00 88.31 85 ASP A CA 1
ATOM 659 C C . ASP A 1 85 ? 10.928 -14.830 23.386 1.00 88.31 85 ASP A C 1
ATOM 661 O O . ASP A 1 85 ? 11.385 -14.860 22.244 1.00 88.31 85 ASP A O 1
ATOM 665 N N . GLU A 1 86 ? 9.673 -15.209 23.646 1.00 86.56 86 GLU A N 1
ATOM 666 C CA . GLU A 1 86 ? 8.763 -15.741 22.629 1.00 86.56 86 GLU A CA 1
ATOM 667 C C . GLU A 1 86 ? 8.331 -14.666 21.612 1.00 86.56 86 GLU A C 1
ATOM 669 O O . GLU A 1 86 ? 8.265 -14.933 20.409 1.00 86.56 86 GLU A O 1
ATOM 674 N N . GLU A 1 87 ? 8.075 -13.435 22.068 1.00 85.81 87 GLU A N 1
ATOM 675 C CA . GLU A 1 87 ? 7.807 -12.280 21.196 1.00 85.81 87 GLU A CA 1
ATOM 676 C C . GLU A 1 87 ? 9.053 -11.898 20.390 1.00 85.81 87 GLU A C 1
ATOM 678 O O . GLU A 1 87 ? 8.966 -11.633 19.189 1.00 85.81 87 GLU A O 1
ATOM 683 N N . LEU A 1 88 ? 10.235 -11.950 21.010 1.00 84.75 88 LEU A N 1
ATOM 684 C CA . LEU A 1 88 ? 11.500 -11.682 20.334 1.00 84.75 88 LEU A CA 1
ATOM 685 C C . LEU A 1 88 ? 11.794 -12.716 19.234 1.00 84.75 88 LEU A C 1
ATOM 687 O O . LEU A 1 88 ? 12.271 -12.358 18.154 1.00 84.75 88 LEU A O 1
ATOM 691 N N . GLU A 1 89 ? 11.472 -13.992 19.461 1.00 84.94 89 GLU A N 1
ATOM 692 C CA . GLU A 1 89 ? 11.607 -15.049 18.452 1.00 84.94 89 GLU A CA 1
ATOM 693 C C . GLU A 1 89 ? 10.674 -14.864 17.246 1.00 84.94 89 GLU A C 1
ATOM 695 O O . GLU A 1 89 ? 11.023 -15.297 16.131 1.00 84.94 89 GLU A O 1
ATOM 700 N N . LYS A 1 90 ? 9.513 -14.234 17.478 1.00 85.25 90 LYS A N 1
ATOM 701 C CA . LYS A 1 90 ? 8.483 -13.903 16.483 1.00 85.25 90 LYS A CA 1
ATOM 702 C C . LYS A 1 90 ? 8.701 -12.536 15.819 1.00 85.25 90 LYS A C 1
ATOM 704 O O . LYS A 1 90 ? 8.099 -12.307 14.770 1.00 85.25 90 LYS A O 1
ATOM 709 N N . ASN A 1 91 ? 9.603 -11.690 16.339 1.00 87.81 91 ASN A N 1
ATOM 710 C CA . ASN A 1 91 ? 9.956 -10.362 15.813 1.00 87.81 91 ASN A CA 1
ATOM 711 C C . ASN A 1 91 ? 10.605 -10.443 14.412 1.00 87.81 91 ASN A C 1
ATOM 713 O O . ASN A 1 91 ? 11.827 -10.392 14.228 1.00 87.81 91 ASN A O 1
ATOM 717 N N . THR A 1 92 ? 9.760 -10.632 13.404 1.00 88.69 92 THR A N 1
ATOM 718 C CA . THR A 1 92 ? 10.129 -10.834 12.002 1.00 88.69 92 THR A CA 1
ATOM 719 C C . THR A 1 92 ? 10.017 -9.511 11.267 1.00 88.69 92 THR A C 1
ATOM 721 O O . THR A 1 92 ? 8.997 -8.842 11.368 1.00 88.69 92 THR A O 1
ATOM 724 N N . ASN A 1 93 ? 11.037 -9.131 10.498 1.00 88.31 93 ASN A N 1
ATOM 725 C CA . ASN A 1 93 ? 10.994 -7.889 9.731 1.00 88.31 93 ASN A CA 1
ATOM 726 C C . ASN A 1 93 ? 9.953 -7.991 8.605 1.00 88.31 93 ASN A C 1
ATOM 728 O O . ASN A 1 93 ? 10.171 -8.698 7.621 1.00 88.31 93 ASN A O 1
ATOM 732 N N . LEU A 1 94 ? 8.858 -7.242 8.761 1.00 87.56 94 LEU A N 1
ATOM 733 C CA . LEU A 1 94 ? 7.672 -7.264 7.894 1.00 87.56 94 LEU A CA 1
ATOM 734 C C . LEU A 1 94 ? 7.852 -6.474 6.583 1.00 87.56 94 LEU A C 1
ATOM 736 O O . LEU A 1 94 ? 7.011 -6.540 5.687 1.00 87.56 94 LEU A O 1
ATOM 740 N N . LEU A 1 95 ? 8.952 -5.727 6.455 1.00 88.31 95 LEU A N 1
ATOM 741 C CA . LEU A 1 95 ? 9.279 -4.906 5.282 1.00 88.31 95 LEU A CA 1
ATOM 742 C C . LEU A 1 95 ? 10.251 -5.609 4.322 1.00 88.31 95 LEU A C 1
ATOM 744 O O . LEU A 1 95 ? 10.374 -5.224 3.154 1.00 88.31 95 LEU A O 1
ATOM 748 N N . CYS A 1 96 ? 10.950 -6.631 4.818 1.00 90.12 96 CYS A N 1
ATOM 749 C CA . CYS A 1 96 ? 12.009 -7.342 4.117 1.00 90.12 96 CYS A CA 1
ATOM 750 C C . CYS A 1 96 ? 11.631 -8.796 3.860 1.00 90.12 96 CYS A C 1
ATOM 752 O O . CYS A 1 96 ? 11.073 -9.467 4.726 1.00 90.12 96 CYS A O 1
ATOM 754 N N . TYR A 1 97 ? 12.030 -9.304 2.699 1.00 92.50 97 TYR A N 1
ATOM 755 C CA . TYR A 1 97 ? 11.801 -10.684 2.313 1.00 92.50 97 TYR A CA 1
ATOM 756 C C . TYR A 1 97 ? 13.084 -11.371 1.868 1.00 92.50 97 TYR A C 1
ATOM 758 O O . TYR A 1 97 ? 13.904 -10.795 1.147 1.00 92.50 97 TYR A O 1
ATOM 766 N N . ASP A 1 98 ? 13.224 -12.628 2.270 1.00 94.62 98 ASP A N 1
ATOM 767 C CA . ASP A 1 98 ? 14.347 -13.472 1.886 1.00 94.62 98 ASP A CA 1
ATOM 768 C C . ASP A 1 98 ? 14.044 -14.274 0.621 1.00 94.62 98 ASP A C 1
ATOM 770 O O . ASP A 1 98 ? 12.919 -14.720 0.384 1.00 94.62 98 ASP A O 1
ATOM 774 N N . ASN A 1 99 ? 15.086 -14.493 -0.180 1.00 94.06 99 ASN A N 1
ATOM 775 C CA . ASN A 1 99 ? 15.098 -15.390 -1.332 1.00 94.06 99 ASN A CA 1
ATOM 776 C C . ASN A 1 99 ? 14.008 -15.056 -2.368 1.00 94.06 99 ASN A C 1
ATOM 778 O O . ASN A 1 99 ? 13.394 -15.935 -2.977 1.00 94.06 99 ASN A O 1
ATOM 782 N N . ILE A 1 100 ? 13.770 -13.758 -2.595 1.00 94.69 100 ILE A N 1
ATOM 783 C CA . ILE A 1 100 ? 12.873 -13.266 -3.656 1.00 94.69 100 ILE A CA 1
ATOM 784 C C . ILE A 1 100 ? 13.649 -12.877 -4.909 1.00 94.69 100 ILE A C 1
ATOM 786 O O . ILE A 1 100 ? 13.222 -13.187 -6.028 1.00 94.69 100 ILE A O 1
ATOM 790 N N . PHE A 1 101 ? 14.809 -12.247 -4.736 1.00 96.12 101 PHE A N 1
ATOM 791 C CA . PHE A 1 101 ? 15.669 -11.805 -5.826 1.00 96.12 101 PHE A CA 1
ATOM 792 C C . PHE A 1 101 ? 17.025 -12.495 -5.784 1.00 96.12 101 PHE A C 1
ATOM 794 O O . PHE A 1 101 ? 17.460 -12.986 -4.748 1.00 96.12 101 PHE A O 1
ATOM 801 N N . CYS A 1 102 ? 17.705 -12.511 -6.929 1.00 97.12 102 CYS A N 1
ATOM 802 C CA . CYS A 1 102 ? 19.139 -12.764 -6.941 1.00 97.12 102 CYS A CA 1
ATOM 803 C C . CYS A 1 102 ? 19.898 -11.468 -6.641 1.00 97.12 102 CYS A C 1
ATOM 805 O O . CYS A 1 102 ? 19.432 -10.380 -6.998 1.00 97.12 102 CYS A O 1
ATOM 807 N N . TYR A 1 103 ? 21.105 -11.587 -6.093 1.00 96.56 103 TYR A N 1
ATOM 808 C CA . TYR A 1 103 ? 21.986 -10.464 -5.769 1.00 96.56 103 TYR A CA 1
ATOM 809 C C . TYR A 1 103 ? 22.135 -9.450 -6.917 1.00 96.56 103 TYR A C 1
ATOM 811 O O . TYR A 1 103 ? 22.072 -8.238 -6.717 1.00 96.56 103 TYR A O 1
ATOM 819 N N . GLN A 1 104 ? 22.263 -9.931 -8.157 1.00 96.12 104 GLN A N 1
ATOM 820 C CA . GLN A 1 104 ? 22.400 -9.052 -9.321 1.00 96.12 104 GLN A CA 1
ATOM 821 C C . GLN A 1 104 ? 21.130 -8.242 -9.621 1.00 96.12 104 GLN A C 1
ATOM 823 O O . GLN A 1 104 ? 21.224 -7.097 -10.054 1.00 96.12 104 GLN A O 1
ATOM 828 N N . CYS A 1 105 ? 19.944 -8.821 -9.423 1.00 96.88 105 CYS A N 1
ATOM 829 C CA . CYS A 1 105 ? 18.682 -8.105 -9.614 1.00 96.88 105 CYS A CA 1
ATOM 830 C C . CYS A 1 105 ? 18.432 -7.089 -8.498 1.00 96.88 105 CYS A C 1
ATOM 832 O O . CYS A 1 105 ? 17.964 -5.995 -8.793 1.00 96.88 105 CYS A O 1
ATOM 834 N N . GLU A 1 106 ? 18.815 -7.407 -7.262 1.00 95.81 106 GLU A N 1
ATOM 835 C CA . GLU A 1 106 ? 18.766 -6.454 -6.148 1.00 95.81 106 GLU A CA 1
ATOM 836 C C . GLU A 1 106 ? 19.622 -5.211 -6.443 1.00 95.81 106 GLU A C 1
ATOM 838 O O . GLU A 1 106 ? 19.154 -4.079 -6.338 1.00 95.81 106 GLU A O 1
ATOM 843 N N . ASN A 1 107 ? 20.857 -5.409 -6.920 1.00 95.25 107 ASN A N 1
ATOM 844 C CA . ASN A 1 107 ? 21.751 -4.299 -7.265 1.00 95.25 107 ASN A CA 1
ATOM 845 C C . ASN A 1 107 ? 21.187 -3.399 -8.375 1.00 95.25 107 ASN A C 1
ATOM 847 O O . ASN A 1 107 ? 21.413 -2.190 -8.361 1.00 95.25 107 ASN A O 1
ATOM 851 N N . ARG A 1 108 ? 20.432 -3.972 -9.322 1.00 95.88 108 ARG A N 1
ATOM 852 C CA . ARG A 1 108 ? 19.749 -3.209 -10.377 1.00 95.88 108 ARG A CA 1
ATOM 853 C C . ARG A 1 108 ? 18.696 -2.273 -9.779 1.00 95.88 108 ARG A C 1
ATOM 855 O O . ARG A 1 108 ? 18.662 -1.104 -10.151 1.00 95.88 108 ARG A O 1
ATOM 862 N N . PHE A 1 109 ? 17.897 -2.733 -8.813 1.00 96.31 109 PHE A N 1
ATOM 863 C CA . PHE A 1 109 ? 16.970 -1.850 -8.090 1.00 96.31 109 PHE A CA 1
ATOM 864 C C . PHE A 1 109 ? 17.703 -0.747 -7.320 1.00 96.31 109 PHE A C 1
ATOM 866 O O . PHE A 1 109 ? 17.247 0.396 -7.323 1.00 96.31 109 PHE A O 1
ATOM 873 N N . GLY A 1 110 ? 18.876 -1.047 -6.755 1.00 95.25 110 GLY A N 1
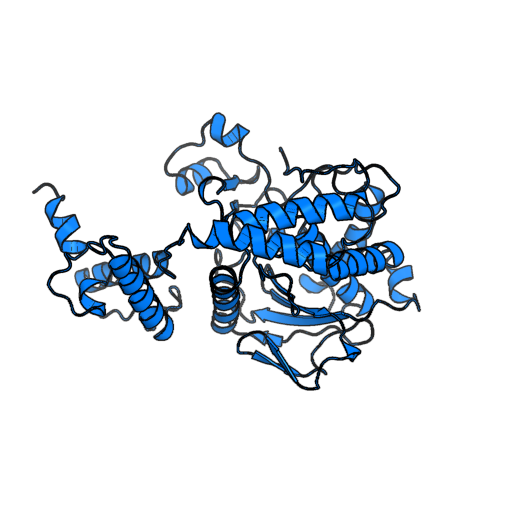ATOM 874 C CA . GLY A 1 110 ? 19.711 -0.063 -6.061 1.00 95.25 110 GLY A CA 1
ATOM 875 C C . GLY A 1 110 ? 20.057 1.176 -6.901 1.00 95.25 110 GLY A C 1
ATOM 876 O O . GLY A 1 110 ? 20.145 2.274 -6.351 1.00 95.25 110 GLY A O 1
ATOM 877 N N . VAL A 1 111 ? 20.186 1.042 -8.228 1.00 95.62 111 VAL A N 1
ATOM 878 C CA . VAL A 1 111 ? 20.420 2.179 -9.145 1.00 95.62 111 VAL A CA 1
ATOM 879 C C . VAL A 1 111 ? 19.240 3.154 -9.131 1.00 95.62 111 VAL A C 1
ATOM 881 O O . VAL A 1 111 ? 19.437 4.370 -9.033 1.00 95.62 111 VAL A O 1
ATOM 884 N N . LEU A 1 112 ? 18.016 2.624 -9.201 1.00 96.44 112 LEU A N 1
ATOM 885 C CA . LEU A 1 112 ? 16.788 3.419 -9.161 1.00 96.44 112 LEU A CA 1
ATOM 886 C C . LEU A 1 112 ? 16.609 4.069 -7.789 1.00 96.44 112 LEU A C 1
ATOM 888 O O . LEU A 1 112 ? 16.379 5.271 -7.715 1.00 96.44 112 LEU A O 1
ATOM 892 N N . GLU A 1 113 ? 16.761 3.292 -6.712 1.00 94.69 113 GLU A N 1
ATOM 893 C CA . GLU A 1 113 ? 16.562 3.776 -5.341 1.00 94.69 113 GLU A CA 1
ATOM 894 C C . GLU A 1 113 ? 17.563 4.863 -4.952 1.00 94.69 113 GLU A C 1
ATOM 896 O O . GLU A 1 113 ? 17.183 5.848 -4.323 1.00 94.69 113 GLU A O 1
ATOM 901 N N . THR A 1 114 ? 18.829 4.722 -5.357 1.00 94.06 114 THR A N 1
ATOM 902 C CA . THR A 1 114 ? 19.857 5.735 -5.081 1.00 94.06 114 THR A CA 1
ATOM 903 C C . THR A 1 114 ? 19.524 7.038 -5.799 1.00 94.06 114 THR A C 1
ATOM 905 O O . THR A 1 114 ? 19.470 8.093 -5.172 1.00 94.06 114 THR A O 1
ATOM 908 N N . THR A 1 115 ? 19.240 6.961 -7.101 1.00 94.88 115 THR A N 1
ATOM 909 C CA . THR A 1 115 ? 18.973 8.147 -7.926 1.00 94.88 115 THR A CA 1
ATOM 910 C C . THR A 1 115 ? 17.688 8.854 -7.498 1.00 94.88 115 THR A C 1
ATOM 912 O O . THR A 1 115 ? 17.676 10.072 -7.331 1.00 94.88 115 THR A O 1
ATOM 915 N N . TYR A 1 116 ? 16.608 8.097 -7.279 1.00 95.25 116 TYR A N 1
ATOM 916 C CA . TYR A 1 116 ? 15.347 8.652 -6.793 1.00 95.25 116 TYR A CA 1
ATOM 917 C C . TYR A 1 116 ? 15.488 9.201 -5.370 1.00 95.25 116 TYR A C 1
ATOM 919 O O . TYR A 1 116 ? 14.931 10.245 -5.051 1.00 95.25 116 TYR A O 1
ATOM 927 N N . GLY A 1 117 ? 16.284 8.548 -4.519 1.00 93.44 117 GLY A N 1
ATOM 928 C CA . GLY A 1 117 ? 16.562 9.003 -3.160 1.00 93.44 117 GLY A CA 1
ATOM 929 C C . GLY A 1 117 ? 17.315 10.327 -3.087 1.00 93.44 117 GLY A C 1
ATOM 930 O O . GLY A 1 117 ? 17.044 11.116 -2.185 1.00 93.44 117 GLY A O 1
ATOM 931 N N . GLU A 1 118 ? 18.229 10.598 -4.020 1.00 93.62 118 GLU A N 1
ATOM 932 C CA . GLU A 1 118 ? 18.892 11.905 -4.129 1.00 93.62 118 GLU A CA 1
ATOM 933 C C . GLU A 1 118 ? 17.893 13.015 -4.469 1.00 93.62 118 GLU A C 1
ATOM 935 O O . GLU A 1 118 ? 17.921 14.070 -3.835 1.00 93.62 118 GLU A O 1
ATOM 940 N N . TYR A 1 119 ? 16.981 12.760 -5.411 1.00 93.19 119 TYR A N 1
ATOM 941 C CA . TYR A 1 119 ? 15.893 13.683 -5.741 1.00 93.19 119 TYR A CA 1
ATOM 942 C C . TYR A 1 119 ? 14.950 13.892 -4.546 1.00 93.19 119 TYR A C 1
ATOM 944 O O . TYR A 1 119 ? 14.728 15.019 -4.114 1.00 93.19 119 TYR A O 1
ATOM 952 N N . TYR A 1 120 ? 14.465 12.804 -3.941 1.00 90.44 120 TYR A N 1
ATOM 953 C CA . TYR A 1 120 ? 13.520 12.846 -2.823 1.00 90.44 120 TYR A CA 1
ATOM 954 C C . TYR A 1 120 ? 14.050 13.646 -1.621 1.00 90.44 120 TYR A C 1
ATOM 956 O O . TYR A 1 120 ? 13.303 14.371 -0.968 1.00 90.44 120 TYR A O 1
ATOM 964 N N . LYS A 1 121 ? 15.356 13.543 -1.344 1.00 88.44 121 LYS A N 1
ATOM 965 C CA . LYS A 1 121 ? 16.039 14.264 -0.256 1.00 88.44 121 LYS A CA 1
ATOM 966 C C . LYS A 1 121 ? 16.412 15.710 -0.610 1.00 88.44 121 LYS A C 1
ATOM 968 O O . LYS A 1 121 ? 17.061 16.365 0.201 1.00 88.44 121 LYS A O 1
ATOM 973 N N . GLY A 1 122 ? 16.073 16.191 -1.807 1.00 89.12 122 GLY A N 1
ATOM 974 C CA . GLY A 1 122 ? 16.431 17.531 -2.279 1.00 89.12 122 GLY A CA 1
ATOM 975 C C . GLY A 1 122 ? 17.922 17.716 -2.582 1.00 89.12 122 GLY A C 1
ATOM 976 O O . GLY A 1 122 ? 18.397 18.845 -2.643 1.00 89.12 122 GLY A O 1
ATOM 977 N N . LEU A 1 123 ? 18.683 16.627 -2.763 1.00 91.00 123 LEU A N 1
ATOM 978 C CA . LEU A 1 123 ? 20.091 16.693 -3.185 1.00 91.00 123 LEU A CA 1
ATOM 979 C C . LEU A 1 123 ? 20.221 16.967 -4.691 1.00 91.00 123 LEU A C 1
ATOM 981 O O . LEU A 1 123 ? 21.265 17.430 -5.151 1.00 91.00 123 LEU A O 1
ATOM 985 N N . LYS A 1 124 ? 19.162 16.673 -5.452 1.00 90.56 124 LYS A N 1
ATOM 986 C CA . LYS A 1 124 ? 18.989 17.023 -6.864 1.00 90.56 124 LYS A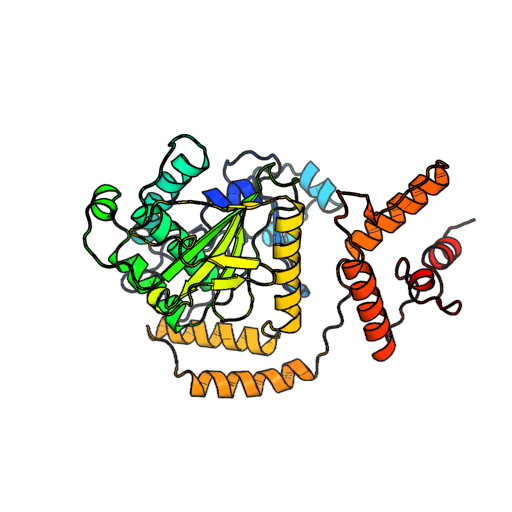 CA 1
ATOM 987 C C . LYS A 1 124 ? 17.637 17.700 -7.053 1.00 90.56 124 LYS A C 1
ATOM 989 O O . LYS A 1 124 ? 16.653 17.276 -6.456 1.00 90.56 124 LYS A O 1
ATOM 994 N N . ASN A 1 125 ? 17.605 18.722 -7.904 1.00 87.31 125 ASN A N 1
ATOM 995 C CA . ASN A 1 125 ? 16.389 19.490 -8.191 1.00 87.31 125 ASN A CA 1
ATOM 996 C C . ASN A 1 125 ? 15.496 18.813 -9.237 1.00 87.31 125 ASN A C 1
ATOM 998 O O . ASN A 1 125 ? 14.316 19.129 -9.335 1.00 87.31 125 ASN A O 1
ATOM 1002 N N . ASP A 1 126 ? 16.057 17.898 -10.024 1.00 91.19 126 ASP A N 1
ATOM 1003 C CA . ASP A 1 126 ? 15.372 17.190 -11.091 1.00 91.19 126 ASP A CA 1
ATOM 1004 C C . ASP A 1 126 ? 15.691 15.691 -11.068 1.00 91.19 126 ASP A C 1
ATOM 1006 O O . ASP A 1 126 ? 16.643 15.215 -10.440 1.00 91.19 126 ASP A O 1
ATOM 1010 N N . ILE A 1 127 ? 14.856 14.929 -11.767 1.00 95.12 127 ILE A N 1
ATOM 1011 C CA . ILE A 1 127 ? 15.050 13.504 -11.991 1.00 95.12 127 ILE A CA 1
ATOM 1012 C C . ILE A 1 127 ? 14.699 13.170 -13.435 1.00 95.12 127 ILE A C 1
ATOM 1014 O O . ILE A 1 127 ? 13.719 13.666 -13.991 1.00 95.12 127 ILE A O 1
ATOM 1018 N N . ASN A 1 128 ? 15.503 12.307 -14.058 1.00 95.81 128 ASN A N 1
ATOM 1019 C CA . ASN A 1 128 ? 15.211 11.852 -15.408 1.00 95.81 128 ASN A CA 1
ATOM 1020 C C . ASN A 1 128 ? 13.871 11.078 -15.428 1.00 95.81 128 ASN A C 1
ATOM 1022 O O . ASN A 1 128 ? 13.728 10.113 -14.667 1.00 95.81 128 ASN A O 1
ATOM 1026 N N . PRO A 1 129 ? 12.934 11.421 -16.330 1.00 95.94 129 PRO A N 1
ATOM 1027 C CA . PRO A 1 129 ? 11.634 10.761 -16.450 1.00 95.94 129 PRO A CA 1
ATOM 1028 C C . PRO A 1 129 ? 11.673 9.236 -16.515 1.00 95.94 129 PRO A C 1
ATOM 1030 O O . PRO A 1 129 ? 10.880 8.561 -15.861 1.00 95.94 129 PRO A O 1
ATOM 1033 N N . ARG A 1 130 ? 12.633 8.663 -17.253 1.00 96.69 130 ARG A N 1
ATOM 1034 C CA . ARG A 1 130 ? 12.758 7.206 -17.405 1.00 96.69 130 ARG A CA 1
ATOM 1035 C C . ARG A 1 130 ? 13.171 6.537 -16.097 1.00 96.69 130 ARG A C 1
ATOM 1037 O O . ARG A 1 130 ? 12.697 5.442 -15.804 1.00 96.69 130 ARG A O 1
ATOM 1044 N N . ILE A 1 131 ? 14.023 7.193 -15.305 1.00 97.06 131 ILE A N 1
ATOM 1045 C CA . ILE A 1 131 ? 14.424 6.706 -13.977 1.00 97.06 131 ILE A CA 1
ATOM 1046 C C . ILE A 1 131 ? 13.229 6.741 -13.028 1.00 97.06 131 ILE A C 1
ATOM 1048 O O . ILE A 1 131 ? 12.944 5.729 -12.393 1.00 97.06 131 ILE A O 1
ATOM 1052 N N . ALA A 1 132 ? 12.518 7.870 -12.954 1.00 97.00 132 ALA A N 1
ATOM 1053 C CA . ALA A 1 132 ? 11.362 8.003 -12.072 1.00 97.00 132 ALA A CA 1
ATOM 1054 C C . ALA A 1 132 ? 10.244 7.015 -12.440 1.00 97.00 132 ALA A C 1
ATOM 1056 O O . ALA A 1 132 ? 9.685 6.351 -11.568 1.00 97.00 132 ALA A O 1
ATOM 1057 N N . TYR A 1 133 ? 9.994 6.836 -13.737 1.00 97.88 133 TYR A N 1
ATOM 1058 C CA . TYR A 1 133 ? 9.044 5.856 -14.246 1.00 97.88 133 TYR A CA 1
ATOM 1059 C C . TYR A 1 133 ? 9.414 4.425 -13.844 1.00 97.88 133 TYR A C 1
ATOM 1061 O O . TYR A 1 133 ? 8.598 3.716 -13.258 1.00 97.88 133 TYR A O 1
ATOM 1069 N N . LEU A 1 134 ? 10.657 3.995 -14.092 1.00 97.88 134 LEU A N 1
ATOM 1070 C CA . LEU A 1 134 ? 11.109 2.660 -13.689 1.00 97.88 134 LEU A CA 1
ATOM 1071 C C . LEU A 1 134 ? 11.106 2.480 -12.166 1.00 97.88 134 LEU A C 1
ATOM 1073 O O . LEU A 1 134 ? 10.794 1.387 -11.695 1.00 97.88 134 LEU A O 1
ATOM 1077 N N . PHE A 1 135 ? 11.420 3.528 -11.399 1.00 97.62 135 PHE A N 1
ATOM 1078 C CA . PHE A 1 135 ? 11.339 3.505 -9.941 1.00 97.62 135 PHE A CA 1
ATOM 1079 C C . PHE A 1 135 ? 9.914 3.198 -9.479 1.00 97.62 135 PHE A C 1
ATOM 1081 O O . PHE A 1 135 ? 9.718 2.211 -8.768 1.00 97.62 135 PHE A O 1
ATOM 1088 N N . TRP A 1 136 ? 8.913 3.953 -9.934 1.00 97.62 136 TRP A N 1
ATOM 1089 C CA . TRP A 1 136 ? 7.529 3.733 -9.510 1.00 97.62 136 TRP A CA 1
ATOM 1090 C C . TRP A 1 136 ? 6.965 2.402 -10.000 1.00 97.62 136 TRP A C 1
ATOM 1092 O O . TRP A 1 136 ? 6.364 1.681 -9.204 1.00 97.62 136 TRP A O 1
ATOM 1102 N N . LEU A 1 137 ? 7.255 1.986 -11.238 1.00 98.00 137 LEU A N 1
ATOM 1103 C CA . LEU A 1 137 ? 6.908 0.632 -11.685 1.00 98.00 137 LEU A CA 1
ATOM 1104 C C . LEU A 1 137 ? 7.547 -0.446 -10.793 1.00 98.00 137 LEU A C 1
ATOM 1106 O O . LEU A 1 137 ? 6.904 -1.450 -10.490 1.00 98.00 137 LEU A O 1
ATOM 1110 N N . SER A 1 138 ? 8.788 -0.237 -10.336 1.00 97.69 138 SER A N 1
ATOM 1111 C CA . SER A 1 138 ? 9.454 -1.168 -9.418 1.00 97.69 138 SER A CA 1
ATOM 1112 C C . SER A 1 138 ? 8.791 -1.215 -8.043 1.00 97.69 138 SER A C 1
ATOM 1114 O O . SER A 1 138 ? 8.749 -2.286 -7.445 1.00 97.69 138 SER A O 1
ATOM 1116 N N . VAL A 1 139 ? 8.277 -0.089 -7.537 1.00 97.06 139 VAL A N 1
ATOM 1117 C CA . VAL A 1 139 ? 7.560 -0.032 -6.255 1.00 97.06 139 VAL A CA 1
ATOM 1118 C C . VAL A 1 139 ? 6.271 -0.840 -6.362 1.00 97.06 139 VAL A C 1
ATOM 1120 O O . VAL A 1 139 ? 6.095 -1.790 -5.607 1.00 97.06 139 VAL A O 1
ATOM 1123 N N . TYR A 1 140 ? 5.434 -0.553 -7.361 1.00 97.25 140 TYR A N 1
ATOM 1124 C CA . TYR A 1 140 ? 4.181 -1.277 -7.588 1.00 97.25 140 TYR A CA 1
ATOM 1125 C C . TYR A 1 140 ? 4.386 -2.777 -7.776 1.00 97.25 140 TYR A C 1
ATOM 1127 O O . TYR A 1 140 ? 3.708 -3.587 -7.145 1.00 97.25 140 TYR A O 1
ATOM 1135 N N . TRP A 1 141 ? 5.338 -3.157 -8.629 1.00 96.75 141 TRP A N 1
ATOM 1136 C CA . TRP A 1 141 ? 5.608 -4.561 -8.899 1.00 96.75 141 TRP A CA 1
ATOM 1137 C C . TRP A 1 141 ? 6.119 -5.296 -7.655 1.00 96.75 141 TRP A C 1
ATOM 1139 O O . TRP A 1 141 ? 5.640 -6.388 -7.349 1.00 96.75 141 TRP A O 1
ATOM 1149 N N . ARG A 1 142 ? 7.053 -4.698 -6.902 1.00 95.44 142 ARG A N 1
ATOM 1150 C CA . ARG A 1 142 ? 7.574 -5.307 -5.670 1.00 95.44 142 ARG A CA 1
ATOM 1151 C C . ARG A 1 142 ? 6.510 -5.410 -4.574 1.00 95.44 142 ARG A C 1
ATOM 1153 O O . ARG A 1 142 ? 6.412 -6.452 -3.927 1.00 95.44 142 ARG A O 1
ATOM 1160 N N . MET A 1 143 ? 5.666 -4.391 -4.421 1.00 94.31 143 MET A N 1
ATOM 1161 C CA . MET A 1 143 ? 4.529 -4.430 -3.499 1.00 94.31 143 MET A CA 1
ATOM 1162 C C . MET A 1 143 ? 3.543 -5.542 -3.865 1.00 94.31 143 MET A C 1
ATOM 1164 O O . MET A 1 143 ? 3.128 -6.299 -2.988 1.00 94.31 143 MET A O 1
ATOM 1168 N N . ALA A 1 144 ? 3.224 -5.698 -5.153 1.00 93.00 144 ALA A N 1
ATOM 1169 C CA . ALA A 1 144 ? 2.328 -6.745 -5.636 1.00 93.00 144 ALA A CA 1
ATOM 1170 C C . ALA A 1 144 ? 2.891 -8.156 -5.399 1.00 93.00 144 ALA A C 1
ATOM 1172 O O . ALA A 1 144 ? 2.170 -9.038 -4.923 1.00 93.00 144 ALA A O 1
ATOM 1173 N N . ILE A 1 145 ? 4.183 -8.392 -5.670 1.00 91.88 145 ILE A N 1
ATOM 1174 C CA . ILE A 1 145 ? 4.772 -9.712 -5.398 1.00 91.88 145 ILE A CA 1
ATOM 1175 C C . ILE A 1 145 ? 4.848 -10.016 -3.905 1.00 91.88 145 ILE A C 1
ATOM 1177 O O . ILE A 1 145 ? 4.609 -11.166 -3.534 1.00 91.88 145 ILE A O 1
ATOM 1181 N N . GLY A 1 146 ? 5.140 -8.990 -3.096 1.00 89.75 146 GLY A N 1
ATOM 1182 C CA . GLY A 1 146 ? 5.244 -9.026 -1.640 1.00 89.75 146 GLY A CA 1
ATOM 1183 C C . GLY A 1 146 ? 3.907 -9.089 -0.911 1.00 89.75 146 GLY A C 1
ATOM 1184 O O . GLY A 1 146 ? 3.900 -9.268 0.299 1.00 89.75 146 GLY A O 1
ATOM 1185 N N . TYR A 1 147 ? 2.785 -8.937 -1.621 1.00 87.38 147 TYR A N 1
ATOM 1186 C CA . TYR A 1 147 ? 1.461 -8.740 -1.023 1.00 87.38 147 TYR A CA 1
ATOM 1187 C C . TYR A 1 147 ? 1.440 -7.595 0.011 1.00 87.38 147 TYR A C 1
ATOM 1189 O O . TYR A 1 147 ? 0.722 -7.664 1.009 1.00 87.38 147 TYR A O 1
ATOM 1197 N N . MET A 1 148 ? 2.233 -6.541 -0.221 1.00 87.75 148 MET A N 1
ATOM 1198 C CA . MET A 1 148 ? 2.311 -5.366 0.648 1.00 87.75 148 MET A CA 1
ATOM 1199 C C . MET A 1 148 ? 1.303 -4.316 0.195 1.00 87.75 148 MET A C 1
ATOM 1201 O O . MET A 1 148 ? 1.586 -3.510 -0.686 1.00 87.75 148 MET A O 1
ATOM 1205 N N . GLY A 1 149 ? 0.113 -4.344 0.788 1.00 83.69 149 GLY A N 1
ATOM 1206 C CA . GLY A 1 149 ? -0.892 -3.292 0.625 1.00 83.69 149 GLY A CA 1
ATOM 1207 C C . GLY A 1 149 ? -1.583 -3.226 -0.741 1.00 83.69 149 GLY A C 1
ATOM 1208 O O . GLY A 1 149 ? -2.482 -2.418 -0.890 1.00 83.69 149 GLY A O 1
ATOM 1209 N N . ILE A 1 150 ? -1.234 -4.055 -1.729 1.00 90.50 150 ILE A N 1
ATOM 1210 C CA . ILE A 1 150 ? -1.839 -4.006 -3.071 1.00 90.50 150 ILE A CA 1
ATOM 1211 C C . ILE A 1 150 ? -2.059 -5.403 -3.661 1.00 90.50 150 ILE A C 1
ATOM 1213 O O . ILE A 1 150 ? -1.219 -6.294 -3.515 1.00 90.50 150 ILE A O 1
ATOM 1217 N N . PHE A 1 151 ? -3.171 -5.574 -4.381 1.00 87.94 151 PHE A N 1
ATOM 1218 C CA . PHE A 1 151 ? -3.427 -6.740 -5.231 1.00 87.94 151 PHE A CA 1
ATOM 1219 C C . PHE A 1 151 ? -3.506 -6.323 -6.699 1.00 87.94 151 PHE A C 1
ATOM 1221 O O . PHE A 1 151 ? -4.433 -5.633 -7.105 1.00 87.94 151 PHE A O 1
ATOM 1228 N N . MET A 1 152 ? -2.541 -6.771 -7.503 1.00 91.69 152 MET A N 1
ATOM 1229 C CA . MET A 1 152 ? -2.454 -6.452 -8.931 1.00 91.69 152 MET A CA 1
ATOM 1230 C C . MET A 1 152 ? -3.022 -7.578 -9.811 1.00 91.69 152 MET A C 1
ATOM 1232 O O . MET A 1 152 ? -2.974 -8.767 -9.453 1.00 91.69 152 MET A O 1
ATOM 1236 N N . ASP A 1 153 ? -3.557 -7.220 -10.984 1.00 91.12 153 ASP A N 1
ATOM 1237 C CA . ASP A 1 153 ? -3.877 -8.212 -12.012 1.00 91.12 153 ASP A CA 1
ATOM 1238 C C . ASP A 1 153 ? -2.608 -8.930 -12.493 1.00 91.12 153 ASP A C 1
ATOM 1240 O O . ASP A 1 153 ? -1.522 -8.358 -12.551 1.00 91.12 153 ASP A O 1
ATOM 1244 N N . GLY A 1 154 ? -2.744 -10.206 -12.847 1.00 91.94 154 GLY A N 1
ATOM 1245 C CA . GLY A 1 154 ? -1.604 -11.040 -13.217 1.00 91.94 154 GLY A CA 1
ATOM 1246 C C . GLY A 1 154 ? -0.964 -10.540 -14.504 1.00 91.94 154 GLY A C 1
ATOM 1247 O O . GLY A 1 154 ? 0.255 -10.455 -14.593 1.00 91.94 154 GLY A O 1
ATOM 1248 N N . GLU A 1 155 ? -1.772 -10.138 -15.488 1.00 93.25 155 GLU A N 1
ATOM 1249 C CA . GLU A 1 155 ? -1.249 -9.598 -16.747 1.00 93.25 155 GLU A CA 1
ATOM 1250 C C . GLU A 1 155 ? -0.412 -8.337 -16.514 1.00 93.25 155 GLU A C 1
ATOM 1252 O O . GLU A 1 155 ? 0.674 -8.219 -17.082 1.00 93.25 155 GLU A O 1
ATOM 1257 N N . ASP A 1 156 ? -0.870 -7.447 -15.631 1.00 95.25 156 ASP A N 1
ATOM 1258 C CA . ASP A 1 156 ? -0.127 -6.243 -15.263 1.00 95.25 156 ASP A CA 1
ATOM 1259 C C . ASP A 1 156 ? 1.147 -6.574 -14.479 1.00 95.25 156 ASP A C 1
ATOM 1261 O O . ASP A 1 156 ? 2.215 -6.070 -14.821 1.00 95.25 156 ASP A O 1
ATOM 1265 N N . GLU A 1 157 ? 1.089 -7.473 -13.491 1.00 95.12 157 GLU A N 1
ATOM 1266 C CA . GLU A 1 157 ? 2.271 -7.888 -12.722 1.00 95.12 157 GLU A CA 1
ATOM 1267 C C . GLU A 1 157 ? 3.369 -8.454 -13.643 1.00 95.12 157 GLU A C 1
ATOM 1269 O O . GLU A 1 157 ? 4.544 -8.090 -13.525 1.00 95.12 157 GLU A O 1
ATOM 1274 N N . PHE A 1 158 ? 2.997 -9.319 -14.593 1.00 95.50 158 PHE A N 1
ATOM 1275 C CA . PHE A 1 158 ? 3.931 -9.887 -15.567 1.00 95.50 158 PHE A CA 1
ATOM 1276 C C . PHE A 1 158 ? 4.442 -8.847 -16.567 1.00 95.50 158 PHE A C 1
ATOM 1278 O O . PHE A 1 158 ? 5.632 -8.849 -16.885 1.00 95.50 158 PHE A O 1
ATOM 1285 N N . ALA A 1 159 ? 3.589 -7.938 -17.039 1.00 96.44 159 ALA A N 1
ATOM 1286 C CA . ALA A 1 159 ? 4.007 -6.861 -17.928 1.00 96.44 159 ALA A CA 1
ATOM 1287 C C . ALA A 1 159 ? 5.002 -5.909 -17.241 1.00 96.44 159 ALA A C 1
ATOM 1289 O O . ALA A 1 159 ? 6.026 -5.561 -17.837 1.00 96.44 159 ALA A O 1
ATOM 1290 N N . LEU A 1 160 ? 4.762 -5.546 -15.975 1.00 97.50 160 LEU A N 1
ATOM 1291 C CA . LEU A 1 160 ? 5.698 -4.743 -15.188 1.00 97.50 160 LEU A CA 1
ATOM 1292 C C . LEU A 1 160 ? 7.023 -5.478 -14.980 1.00 97.50 160 LEU A C 1
ATOM 1294 O O . LEU A 1 160 ? 8.076 -4.899 -15.247 1.00 97.50 160 LEU A O 1
ATOM 1298 N N . ARG A 1 161 ? 6.994 -6.760 -14.587 1.00 96.75 161 ARG A N 1
ATOM 1299 C CA . ARG A 1 161 ? 8.201 -7.599 -14.480 1.00 96.75 161 ARG A CA 1
ATOM 1300 C C . ARG A 1 161 ? 9.037 -7.537 -15.753 1.00 96.75 161 ARG A C 1
ATOM 1302 O O . ARG A 1 161 ? 10.250 -7.347 -15.684 1.00 96.75 161 ARG A O 1
ATOM 1309 N N . ASP A 1 162 ? 8.394 -7.696 -16.904 1.00 96.38 162 ASP A N 1
ATOM 1310 C CA . ASP A 1 162 ? 9.045 -7.710 -18.206 1.00 96.38 162 ASP A CA 1
ATOM 1311 C C . ASP A 1 162 ? 9.712 -6.373 -18.529 1.00 96.38 162 ASP A C 1
ATOM 1313 O O . ASP A 1 162 ? 10.869 -6.347 -18.957 1.00 96.38 162 ASP A O 1
ATOM 1317 N N . ILE A 1 163 ? 9.007 -5.262 -18.291 1.00 97.38 163 ILE A N 1
ATOM 1318 C CA . ILE A 1 163 ? 9.548 -3.911 -18.471 1.00 97.38 163 ILE A CA 1
ATOM 1319 C C . ILE A 1 163 ? 10.769 -3.723 -17.569 1.00 97.38 163 ILE A C 1
ATOM 1321 O O . ILE A 1 163 ? 11.836 -3.345 -18.054 1.00 97.38 163 ILE A O 1
ATOM 1325 N N . LEU A 1 164 ? 10.642 -4.030 -16.278 1.00 97.75 164 LEU A N 1
ATOM 1326 C CA . LEU A 1 164 ? 11.705 -3.851 -15.289 1.00 97.75 164 LEU A CA 1
ATOM 1327 C C . LEU A 1 164 ? 12.921 -4.725 -15.622 1.00 97.75 164 LEU A C 1
ATOM 1329 O O . LEU A 1 164 ? 14.052 -4.241 -15.690 1.00 97.75 164 LEU A O 1
ATOM 1333 N N . ASN A 1 165 ? 12.707 -6.009 -15.913 1.00 96.69 165 ASN A N 1
ATOM 1334 C CA . ASN A 1 165 ? 13.794 -6.933 -16.205 1.00 96.69 165 ASN A CA 1
ATOM 1335 C C . ASN A 1 165 ? 14.537 -6.576 -17.503 1.00 96.69 165 ASN A C 1
ATOM 1337 O O . ASN A 1 165 ? 15.741 -6.811 -17.584 1.00 96.69 165 ASN A O 1
ATOM 1341 N N . LYS A 1 166 ? 13.869 -5.972 -18.491 1.00 96.00 166 LYS A N 1
ATOM 1342 C CA . LYS A 1 166 ? 14.505 -5.540 -19.746 1.00 96.00 166 LYS A CA 1
ATOM 1343 C C . LYS A 1 166 ? 15.212 -4.190 -19.643 1.00 96.00 166 LYS A C 1
ATOM 1345 O O . LYS A 1 166 ? 16.123 -3.955 -20.429 1.00 96.00 166 LYS A O 1
ATOM 1350 N N . ASN A 1 167 ? 14.816 -3.317 -18.712 1.00 96.81 167 ASN A N 1
ATOM 1351 C CA . ASN A 1 167 ? 15.201 -1.901 -18.771 1.00 96.81 167 ASN A CA 1
ATOM 1352 C C . ASN A 1 167 ? 15.957 -1.362 -17.556 1.00 96.81 167 ASN A C 1
ATOM 1354 O O . ASN A 1 167 ? 16.570 -0.305 -17.674 1.00 96.81 167 ASN A O 1
ATOM 1358 N N . ILE A 1 168 ? 15.954 -2.041 -16.406 1.00 95.69 168 ILE A N 1
ATOM 1359 C CA . ILE A 1 168 ? 16.757 -1.578 -15.268 1.00 95.69 168 ILE A CA 1
ATOM 1360 C C . ILE A 1 168 ? 18.209 -1.997 -15.489 1.00 95.69 168 ILE A C 1
ATOM 1362 O O . I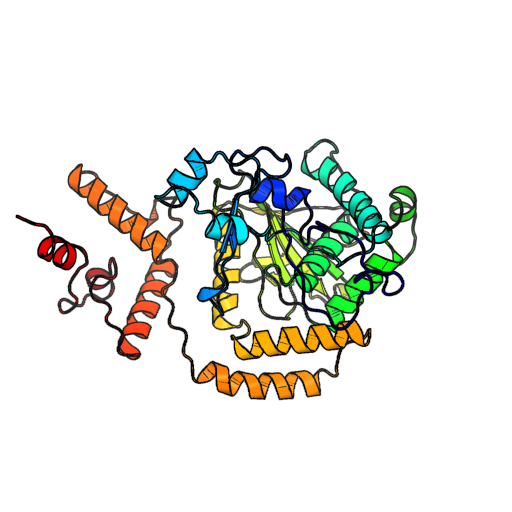LE A 1 168 ? 18.537 -3.167 -15.313 1.00 95.69 168 ILE A O 1
ATOM 1366 N N . HIS A 1 169 ? 19.071 -1.059 -15.854 1.00 93.44 169 HIS A N 1
ATOM 1367 C CA . HIS A 1 169 ? 20.507 -1.283 -16.055 1.00 93.44 169 HIS A CA 1
ATOM 1368 C C . HIS A 1 169 ? 21.308 -0.254 -15.248 1.00 93.44 169 HIS A C 1
ATOM 1370 O O . HIS A 1 169 ? 20.849 0.178 -14.189 1.00 93.44 169 HIS A O 1
ATOM 1376 N N . SER A 1 170 ? 22.493 0.151 -15.706 1.00 95.06 170 SER A N 1
ATOM 1377 C CA . SER A 1 170 ? 23.170 1.314 -15.127 1.00 95.06 170 SER A CA 1
ATOM 1378 C C . SER A 1 170 ? 22.417 2.615 -15.437 1.00 95.06 170 SER A C 1
ATOM 1380 O O . SER A 1 170 ? 21.651 2.701 -16.399 1.00 95.06 170 SER A O 1
ATOM 1382 N N . TYR A 1 171 ? 22.670 3.663 -14.646 1.00 94.62 171 TYR A N 1
ATOM 1383 C CA . TYR A 1 171 ? 22.056 4.983 -14.838 1.00 94.62 171 TYR A CA 1
ATOM 1384 C C . TYR A 1 171 ? 22.204 5.492 -16.284 1.00 94.62 171 TYR A C 1
ATOM 1386 O O . TYR A 1 171 ? 21.216 5.864 -16.916 1.00 94.62 171 TYR A O 1
ATOM 1394 N N . ASN A 1 172 ? 23.423 5.438 -16.836 1.00 96.44 172 ASN A N 1
ATOM 1395 C CA . ASN A 1 172 ? 23.710 5.920 -18.189 1.00 96.44 172 ASN A CA 1
ATOM 1396 C C . ASN A 1 172 ? 22.992 5.108 -19.271 1.00 96.44 172 ASN A C 1
ATOM 1398 O O . ASN A 1 172 ? 22.551 5.676 -20.266 1.00 96.44 172 ASN A O 1
ATOM 1402 N N . GLU A 1 173 ? 22.855 3.796 -19.094 1.00 96.25 173 GLU A N 1
ATOM 1403 C CA . GLU A 1 173 ? 22.117 2.956 -20.040 1.00 96.25 173 GLU A CA 1
ATOM 1404 C C . GLU A 1 173 ? 20.622 3.276 -20.013 1.00 96.25 173 GLU A C 1
ATOM 1406 O O . GLU A 1 173 ? 19.995 3.343 -21.067 1.00 96.25 173 GLU A O 1
ATOM 1411 N N . ILE A 1 174 ? 20.051 3.545 -18.834 1.00 96.44 174 ILE A N 1
ATOM 1412 C CA . ILE A 1 174 ? 18.627 3.875 -18.699 1.00 96.44 174 ILE A CA 1
ATOM 1413 C C . ILE A 1 174 ? 18.292 5.188 -19.417 1.00 96.44 174 ILE A C 1
ATOM 1415 O O . ILE A 1 174 ? 17.343 5.224 -20.208 1.00 96.44 174 ILE A O 1
ATOM 1419 N N . ILE A 1 175 ? 19.061 6.253 -19.158 1.00 95.31 175 ILE A N 1
ATOM 1420 C CA . ILE A 1 175 ? 18.752 7.595 -19.683 1.00 95.31 175 ILE A CA 1
ATOM 1421 C C . ILE A 1 175 ? 19.017 7.725 -21.187 1.00 95.31 175 ILE A C 1
ATOM 1423 O O . ILE A 1 175 ? 18.355 8.515 -21.851 1.00 95.31 175 ILE A O 1
ATOM 1427 N N . ASN A 1 176 ? 19.960 6.947 -21.730 1.00 95.00 176 ASN A N 1
ATOM 1428 C CA . ASN A 1 176 ? 20.309 6.979 -23.153 1.00 95.00 176 ASN A CA 1
ATOM 1429 C C . ASN A 1 176 ? 19.551 5.926 -23.980 1.00 95.00 176 ASN A C 1
ATOM 1431 O O . ASN A 1 176 ? 19.660 5.903 -25.209 1.00 95.00 176 ASN A O 1
ATOM 1435 N N . SER A 1 177 ? 18.799 5.039 -23.325 1.00 93.56 177 SER A N 1
ATOM 1436 C CA . SER A 1 177 ? 18.043 3.989 -24.000 1.00 93.56 177 SER A CA 1
ATOM 1437 C C . SER A 1 177 ? 16.874 4.561 -24.803 1.00 93.56 177 SER A C 1
ATOM 1439 O O . SER A 1 177 ? 16.100 5.387 -24.321 1.00 93.56 177 SER A O 1
ATOM 1441 N N . LYS A 1 178 ? 16.714 4.049 -26.027 1.00 90.19 178 LYS A N 1
ATOM 1442 C CA . LYS A 1 178 ? 15.558 4.306 -26.902 1.00 90.19 178 LYS A CA 1
ATOM 1443 C C . LYS A 1 178 ? 14.482 3.223 -26.790 1.00 90.19 178 LYS A C 1
ATOM 1445 O O . LYS A 1 178 ? 13.494 3.266 -27.521 1.00 90.19 178 LYS A O 1
ATOM 1450 N N . GLU A 1 179 ? 14.681 2.241 -25.910 1.00 90.88 179 GLU A N 1
ATOM 1451 C CA . GLU A 1 179 ? 13.715 1.168 -25.692 1.00 90.88 179 GLU A CA 1
ATOM 1452 C C . GLU A 1 179 ? 12.395 1.735 -25.169 1.00 90.88 179 GLU A C 1
ATOM 1454 O O . GLU A 1 179 ? 12.363 2.626 -24.307 1.00 90.88 179 GLU A O 1
ATOM 1459 N N . LYS A 1 180 ? 11.289 1.205 -25.695 1.00 88.25 180 LYS A N 1
ATOM 1460 C CA . LYS A 1 180 ? 9.943 1.604 -25.277 1.00 88.25 180 LYS A CA 1
ATOM 1461 C C . LYS A 1 180 ? 9.628 1.006 -23.907 1.00 88.25 180 LYS A C 1
ATOM 1463 O O . LYS A 1 180 ? 9.748 -0.200 -23.707 1.00 88.25 180 LYS A O 1
ATOM 1468 N N . LEU A 1 181 ? 9.158 1.843 -22.985 1.00 91.31 181 LEU A N 1
ATOM 1469 C CA . LEU A 1 181 ? 8.867 1.464 -21.601 1.00 91.31 181 LEU A CA 1
ATOM 1470 C C . LEU A 1 181 ? 7.360 1.261 -21.374 1.00 91.31 181 LEU A C 1
ATOM 1472 O O . LEU A 1 181 ? 6.733 2.018 -20.647 1.00 91.31 181 LEU A O 1
ATOM 1476 N N . GLY A 1 182 ? 6.774 0.230 -21.989 1.00 91.12 182 GLY A N 1
ATOM 1477 C CA . GLY A 1 182 ? 5.371 -0.157 -21.755 1.00 91.12 182 GLY A CA 1
ATOM 1478 C C . GLY A 1 182 ? 4.318 0.905 -22.114 1.00 91.12 182 GLY A C 1
ATOM 1479 O O . GLY A 1 182 ? 4.616 1.908 -22.758 1.00 91.12 182 GLY A O 1
ATOM 1480 N N . ASP A 1 183 ? 3.064 0.650 -21.732 1.00 95.12 183 ASP A N 1
ATOM 1481 C CA . ASP A 1 183 ? 1.935 1.590 -21.862 1.00 95.12 183 ASP A CA 1
ATOM 1482 C C . ASP A 1 183 ? 1.290 1.836 -20.493 1.00 95.12 183 ASP A C 1
ATOM 1484 O O . ASP A 1 183 ? 0.100 1.587 -20.292 1.00 95.12 183 ASP A O 1
ATOM 1488 N N . TYR A 1 184 ? 2.111 2.277 -19.540 1.00 97.19 184 TYR A N 1
ATOM 1489 C CA . TYR A 1 184 ? 1.666 2.692 -18.215 1.00 97.19 184 TYR A CA 1
ATOM 1490 C C . TYR A 1 184 ? 1.862 4.197 -18.044 1.00 97.19 184 TYR A C 1
ATOM 1492 O O . TYR A 1 184 ? 2.686 4.823 -18.716 1.00 97.19 184 TYR A O 1
ATOM 1500 N N . GLY A 1 185 ? 1.092 4.774 -17.135 1.00 96.88 185 GLY A N 1
ATOM 1501 C CA . GLY A 1 185 ? 1.263 6.141 -16.666 1.00 96.88 185 GLY A CA 1
ATOM 1502 C C . GLY A 1 185 ? 0.994 6.189 -15.174 1.00 96.88 185 GLY A C 1
ATOM 1503 O O . GLY A 1 185 ? 0.292 5.327 -14.653 1.00 96.88 185 GLY A O 1
ATOM 1504 N N . TYR A 1 186 ? 1.553 7.164 -14.475 1.00 97.56 186 TYR A N 1
ATOM 1505 C CA . TYR A 1 186 ? 1.302 7.325 -13.047 1.00 97.56 186 TYR A CA 1
ATOM 1506 C C . TYR A 1 186 ? 1.085 8.792 -12.691 1.00 97.56 186 TYR A C 1
ATOM 1508 O O . TYR A 1 186 ? 1.600 9.680 -13.364 1.00 97.56 186 TYR A O 1
ATOM 1516 N N . VAL A 1 187 ? 0.330 9.045 -11.632 1.00 97.44 187 VAL A N 1
ATOM 1517 C CA . VAL A 1 187 ? 0.217 10.368 -11.007 1.00 97.44 187 VAL A CA 1
ATOM 1518 C C . VAL A 1 187 ? 0.664 10.256 -9.558 1.00 97.44 187 VAL A C 1
ATOM 1520 O O . VAL A 1 187 ? 0.456 9.219 -8.925 1.00 97.44 187 VAL A O 1
ATOM 1523 N N . ILE A 1 188 ? 1.314 11.303 -9.060 1.00 96.56 188 ILE A N 1
ATOM 1524 C CA . ILE A 1 188 ? 1.771 11.398 -7.677 1.00 96.56 188 ILE A CA 1
ATOM 1525 C C . ILE A 1 188 ? 1.104 12.607 -7.056 1.00 96.56 188 ILE A C 1
ATOM 1527 O O . ILE A 1 188 ? 1.184 13.705 -7.601 1.00 96.56 188 ILE A O 1
ATOM 1531 N N . PHE A 1 189 ? 0.517 12.400 -5.892 1.00 96.06 189 PHE A N 1
ATOM 1532 C CA . PHE A 1 189 ? 0.120 13.449 -4.977 1.00 96.06 189 PHE A CA 1
ATOM 1533 C C . PHE A 1 189 ? 1.095 13.451 -3.810 1.00 96.06 189 PHE A C 1
ATOM 1535 O O . PHE A 1 189 ? 1.427 12.385 -3.285 1.00 96.06 189 PHE A O 1
ATOM 1542 N N . ARG A 1 190 ? 1.567 14.629 -3.413 1.00 93.94 190 ARG A N 1
ATOM 1543 C CA . ARG A 1 190 ? 2.511 14.801 -2.311 1.00 93.94 190 ARG A CA 1
ATOM 1544 C C . ARG A 1 190 ? 1.923 15.717 -1.255 1.00 93.94 190 ARG A C 1
ATOM 1546 O O . ARG A 1 190 ? 1.463 16.808 -1.581 1.00 93.94 190 ARG A O 1
ATOM 1553 N N . VAL A 1 191 ? 2.006 15.305 0.004 1.00 92.62 191 VAL A N 1
ATOM 1554 C CA . VAL A 1 191 ? 1.577 16.155 1.119 1.00 92.62 191 VAL A CA 1
ATOM 1555 C C . VAL A 1 191 ? 2.514 17.351 1.257 1.00 92.62 191 VAL A C 1
ATOM 1557 O O . VAL A 1 191 ? 3.725 17.185 1.405 1.00 92.62 191 VAL A O 1
ATOM 1560 N N . LYS A 1 192 ? 1.954 18.562 1.221 1.00 87.31 192 LYS A N 1
ATOM 1561 C CA . LYS A 1 192 ? 2.724 19.814 1.233 1.00 87.31 192 LYS A CA 1
ATOM 1562 C C . LYS A 1 192 ? 3.437 20.091 2.558 1.00 87.31 192 LYS A C 1
ATOM 1564 O O . LYS A 1 192 ? 4.630 20.382 2.571 1.00 87.31 192 LYS A O 1
ATOM 1569 N N . ASP A 1 193 ? 2.707 19.983 3.665 1.00 82.12 193 ASP A N 1
ATOM 1570 C CA . ASP A 1 193 ? 3.169 20.399 4.999 1.00 82.12 193 ASP A CA 1
ATOM 1571 C C . ASP A 1 193 ? 3.725 19.228 5.834 1.00 82.12 193 ASP A C 1
ATOM 1573 O O . ASP A 1 193 ? 3.902 19.331 7.049 1.00 82.12 193 ASP A O 1
ATOM 1577 N N . GLY A 1 194 ? 4.029 18.108 5.171 1.00 78.88 194 GLY A N 1
ATOM 1578 C CA . GLY A 1 194 ? 4.444 16.865 5.811 1.00 78.88 194 GLY A CA 1
ATOM 1579 C C . GLY A 1 194 ? 3.286 16.100 6.458 1.00 78.88 194 GLY A C 1
ATOM 1580 O O . GLY A 1 194 ? 2.141 16.546 6.490 1.00 78.88 194 GLY A O 1
ATOM 1581 N N . ILE A 1 195 ? 3.598 14.907 6.961 1.00 80.06 195 ILE A N 1
ATOM 1582 C CA . ILE A 1 195 ? 2.634 14.022 7.620 1.00 80.06 195 ILE A CA 1
ATOM 1583 C C . ILE A 1 195 ? 2.899 14.021 9.122 1.00 80.06 195 ILE A C 1
ATOM 1585 O O . ILE A 1 195 ? 4.048 14.039 9.571 1.00 80.06 195 ILE A O 1
ATOM 1589 N N . ILE A 1 196 ? 1.825 13.987 9.906 1.00 73.56 196 ILE A N 1
ATOM 1590 C CA . ILE A 1 196 ? 1.908 13.813 11.354 1.00 73.56 196 ILE A CA 1
ATOM 1591 C C . ILE A 1 196 ? 2.490 12.421 11.634 1.00 73.56 196 ILE A C 1
ATOM 1593 O O . ILE A 1 196 ? 2.050 11.411 11.092 1.00 73.56 196 ILE A O 1
ATOM 1597 N N . LYS A 1 197 ? 3.513 12.352 12.485 1.00 69.00 197 LYS A N 1
ATOM 1598 C CA . LYS A 1 197 ? 4.168 11.086 12.827 1.00 69.00 197 LYS A CA 1
ATOM 1599 C C . LYS A 1 197 ? 3.140 10.054 13.316 1.00 69.00 197 LYS A C 1
ATOM 1601 O O . LYS A 1 197 ? 2.398 10.339 14.249 1.00 69.00 197 LYS A O 1
ATOM 1606 N N . GLY A 1 198 ? 3.160 8.864 12.719 1.00 65.94 198 GLY A N 1
ATOM 1607 C CA . GLY A 1 198 ? 2.190 7.793 12.983 1.00 65.94 198 GLY A CA 1
ATOM 1608 C C . GLY A 1 198 ? 1.061 7.707 11.952 1.00 65.94 198 GLY A C 1
ATOM 1609 O O . GLY A 1 198 ? 0.430 6.663 11.848 1.00 65.94 198 GLY A O 1
ATOM 1610 N N . ASP A 1 199 ? 0.859 8.743 11.131 1.00 71.81 199 ASP A N 1
ATOM 1611 C CA . ASP A 1 199 ? -0.172 8.741 10.081 1.00 71.81 199 ASP A CA 1
ATOM 1612 C C . ASP A 1 199 ? 0.340 8.282 8.712 1.00 71.81 199 ASP A C 1
ATOM 1614 O O . ASP A 1 199 ? -0.444 8.060 7.786 1.00 71.81 199 ASP A O 1
ATOM 1618 N N . SER A 1 200 ? 1.657 8.119 8.572 1.00 76.56 200 SER A N 1
ATOM 1619 C CA . SER A 1 200 ? 2.273 7.500 7.404 1.00 76.56 200 SER A CA 1
ATOM 1620 C C . SER A 1 200 ? 2.202 5.978 7.505 1.00 76.56 200 SER A C 1
ATOM 1622 O O . SER A 1 200 ? 2.466 5.401 8.556 1.00 76.56 200 SER A O 1
ATOM 1624 N N . GLY A 1 201 ? 1.920 5.312 6.390 1.00 87.12 201 GLY A N 1
ATOM 1625 C CA . GLY A 1 201 ? 1.894 3.854 6.317 1.00 87.12 201 GLY A CA 1
ATOM 1626 C C . GLY A 1 201 ? 2.121 3.350 4.898 1.00 87.12 201 GLY A C 1
ATOM 1627 O O . GLY A 1 201 ? 2.394 4.131 3.988 1.00 87.12 201 GLY A O 1
ATOM 1628 N N . ILE A 1 202 ? 2.010 2.034 4.716 1.00 91.38 202 ILE A N 1
ATOM 1629 C CA . ILE A 1 202 ? 1.918 1.407 3.395 1.00 91.38 202 ILE A CA 1
ATOM 1630 C C . ILE A 1 202 ? 0.525 0.805 3.268 1.00 91.38 202 ILE A C 1
ATOM 1632 O O . ILE A 1 202 ? 0.166 -0.104 4.013 1.00 91.38 202 ILE A O 1
ATOM 1636 N N . LEU A 1 203 ? -0.241 1.286 2.298 1.00 91.25 203 LEU A N 1
ATOM 1637 C CA . LEU A 1 203 ? -1.584 0.798 1.996 1.00 91.25 203 LEU A CA 1
ATOM 1638 C C . LEU A 1 203 ? -1.892 0.986 0.512 1.00 91.25 203 LEU A C 1
ATOM 1640 O O . LEU A 1 203 ? -1.208 1.729 -0.188 1.00 91.25 203 LEU A O 1
ATOM 1644 N N . GLY A 1 204 ? -2.916 0.305 0.021 1.00 92.56 204 GLY A N 1
ATOM 1645 C CA . GLY A 1 204 ? -3.301 0.388 -1.377 1.00 92.56 204 GLY A CA 1
ATOM 1646 C C . GLY A 1 204 ? -4.568 -0.391 -1.696 1.00 92.56 204 GLY A C 1
ATOM 1647 O O . GLY A 1 204 ? -5.157 -1.065 -0.848 1.00 92.56 204 GLY A O 1
ATOM 1648 N N . THR A 1 205 ? -5.011 -0.262 -2.941 1.00 90.12 205 THR A N 1
ATOM 1649 C CA . THR A 1 205 ? -6.233 -0.897 -3.436 1.00 90.12 205 THR A CA 1
ATOM 1650 C C . THR A 1 205 ? -6.098 -2.419 -3.416 1.00 90.12 205 THR A C 1
ATOM 1652 O O . THR A 1 205 ? -5.171 -2.997 -3.995 1.00 90.12 205 THR A O 1
ATOM 1655 N N . ARG A 1 206 ? -7.054 -3.087 -2.759 1.00 85.50 206 ARG A N 1
ATOM 1656 C CA . ARG A 1 206 ? -7.076 -4.552 -2.567 1.00 85.50 206 ARG A CA 1
ATOM 1657 C C . ARG A 1 206 ? -7.852 -5.301 -3.651 1.00 85.50 206 ARG A C 1
ATOM 1659 O O . ARG A 1 206 ? -8.052 -6.512 -3.553 1.00 85.50 206 ARG A O 1
ATOM 1666 N N . THR A 1 207 ? -8.270 -4.591 -4.686 1.00 81.31 207 THR A N 1
ATOM 1667 C CA . THR A 1 207 ? -8.913 -5.131 -5.879 1.00 81.31 207 THR A CA 1
ATOM 1668 C C . THR A 1 207 ? -7.937 -5.110 -7.052 1.00 81.31 207 THR A C 1
ATOM 1670 O O . THR A 1 207 ? -7.286 -4.086 -7.262 1.00 81.31 207 THR A O 1
ATOM 1673 N N . PRO A 1 208 ? -7.862 -6.179 -7.867 1.00 84.31 208 PRO A N 1
ATOM 1674 C CA . PRO A 1 208 ? -7.042 -6.215 -9.078 1.00 84.31 208 PRO A CA 1
ATOM 1675 C C . PRO A 1 208 ? -7.696 -5.401 -10.206 1.00 84.31 208 PRO A C 1
ATOM 1677 O O . PRO A 1 208 ? -8.074 -5.936 -11.248 1.00 84.31 208 PRO A O 1
ATOM 1680 N N . HIS A 1 209 ? -7.878 -4.104 -9.969 1.00 85.56 209 HIS A N 1
ATOM 1681 C CA . HIS A 1 209 ? -8.496 -3.160 -10.884 1.00 85.56 209 HIS A CA 1
ATOM 1682 C C . HIS A 1 209 ? -7.635 -1.904 -11.017 1.00 85.56 209 HIS A C 1
ATOM 1684 O O . HIS A 1 209 ? -7.037 -1.442 -10.053 1.00 85.56 209 HIS A O 1
ATOM 1690 N N . CYS A 1 210 ? -7.576 -1.374 -12.237 1.00 89.94 210 CYS A N 1
ATOM 1691 C CA . CYS A 1 210 ? -6.832 -0.171 -12.579 1.00 89.94 210 CYS A CA 1
ATOM 1692 C C . CYS A 1 210 ? -7.775 1.050 -12.535 1.00 89.94 210 CYS A C 1
ATOM 1694 O O . CYS A 1 210 ? -8.843 0.970 -13.140 1.00 89.94 210 CYS A O 1
ATOM 1696 N N . PRO A 1 211 ? -7.382 2.193 -11.939 1.00 94.62 211 PRO A N 1
ATOM 1697 C CA . PRO A 1 211 ? -6.047 2.491 -11.425 1.00 94.62 211 PRO A CA 1
ATOM 1698 C C . PRO A 1 211 ? -5.717 1.756 -10.131 1.00 94.62 211 PRO A C 1
ATOM 1700 O O . PRO A 1 211 ? -6.545 1.633 -9.236 1.00 94.62 211 PRO A O 1
ATOM 1703 N N . TYR A 1 212 ? -4.468 1.312 -10.037 1.00 95.62 212 TYR A N 1
ATOM 1704 C CA . TYR A 1 212 ? -3.918 0.812 -8.788 1.00 95.62 212 TYR A CA 1
ATOM 1705 C C . TYR A 1 212 ? -3.484 2.009 -7.958 1.00 95.62 212 TYR A C 1
ATOM 1707 O O . TYR A 1 212 ? -2.661 2.783 -8.437 1.00 95.62 212 TYR A O 1
ATOM 1715 N N . VAL A 1 213 ? -4.005 2.169 -6.745 1.00 95.94 213 VAL A N 1
ATOM 1716 C CA . VAL A 1 213 ? -3.658 3.311 -5.886 1.00 95.94 213 VAL A CA 1
ATOM 1717 C C . VAL A 1 213 ? -2.927 2.803 -4.659 1.00 95.94 213 VAL A C 1
ATOM 1719 O O . VAL A 1 213 ? -3.375 1.848 -4.027 1.00 95.94 213 VAL A O 1
ATOM 1722 N N . ILE A 1 214 ? -1.804 3.434 -4.329 1.00 95.62 214 ILE A N 1
ATOM 1723 C CA . ILE A 1 214 ? -1.041 3.175 -3.108 1.00 95.62 214 ILE A CA 1
ATOM 1724 C C . ILE A 1 214 ? -0.810 4.477 -2.354 1.00 95.62 214 ILE A C 1
ATOM 1726 O O . ILE A 1 214 ? -0.660 5.540 -2.954 1.00 95.62 214 ILE A O 1
ATOM 1730 N N . LEU A 1 215 ? -0.710 4.368 -1.041 1.00 94.31 215 LEU A N 1
ATOM 1731 C CA . LEU A 1 215 ? -0.171 5.397 -0.173 1.00 94.31 215 LEU A CA 1
ATOM 1732 C C . LEU A 1 215 ? 1.078 4.830 0.496 1.00 94.31 215 LEU A C 1
ATOM 1734 O O . LEU A 1 215 ? 1.085 3.703 0.997 1.00 94.31 215 LEU A O 1
ATOM 1738 N N . VAL A 1 216 ? 2.156 5.601 0.408 1.00 92.12 216 VAL A N 1
ATOM 1739 C CA . VAL A 1 216 ? 3.478 5.242 0.911 1.00 92.12 216 VAL A CA 1
ATOM 1740 C C . VAL A 1 216 ? 4.256 6.515 1.222 1.00 92.12 216 VAL A C 1
ATOM 1742 O O . VAL A 1 216 ? 4.346 7.405 0.377 1.00 92.12 216 VAL A O 1
ATOM 1745 N N . ALA A 1 217 ? 4.861 6.590 2.410 1.00 88.94 217 ALA A N 1
ATOM 1746 C CA . ALA A 1 217 ? 5.523 7.802 2.891 1.00 88.94 217 ALA A CA 1
ATOM 1747 C C . ALA A 1 217 ? 4.578 9.022 2.830 1.00 88.94 217 ALA A C 1
ATOM 1749 O O . ALA A 1 217 ? 3.445 8.937 3.294 1.00 88.94 217 ALA A O 1
ATOM 1750 N N . ASP A 1 218 ? 5.045 10.131 2.253 1.00 89.94 218 ASP A N 1
ATOM 1751 C CA . ASP A 1 218 ? 4.313 11.374 1.987 1.00 89.94 218 ASP A CA 1
ATOM 1752 C C . ASP A 1 218 ? 3.594 11.406 0.632 1.00 89.94 218 ASP A C 1
ATOM 1754 O O . ASP A 1 218 ? 3.172 12.475 0.184 1.00 89.94 218 ASP A O 1
ATOM 1758 N N . TYR A 1 219 ? 3.447 10.247 -0.016 1.00 94.12 219 TYR A N 1
ATOM 1759 C CA . TYR A 1 219 ? 2.846 10.133 -1.336 1.00 94.12 219 TYR A CA 1
ATOM 1760 C C . TYR A 1 219 ? 1.553 9.327 -1.343 1.00 94.12 219 TYR A C 1
ATOM 1762 O O . TYR A 1 219 ? 1.459 8.253 -0.746 1.00 94.12 219 TYR A O 1
ATOM 1770 N N . VAL A 1 220 ? 0.609 9.797 -2.156 1.00 95.75 220 VAL A N 1
ATOM 1771 C CA . VAL A 1 220 ? -0.385 8.944 -2.810 1.00 95.75 220 VAL A CA 1
ATOM 1772 C C . VAL A 1 220 ? 0.041 8.810 -4.260 1.00 95.75 220 VAL A C 1
ATOM 1774 O O . VAL A 1 220 ? 0.315 9.800 -4.932 1.00 95.75 220 VAL A O 1
ATOM 1777 N N . VAL A 1 221 ? 0.121 7.589 -4.765 1.00 96.88 221 VAL A N 1
ATOM 1778 C CA . VAL A 1 221 ? 0.472 7.336 -6.161 1.00 96.88 221 VAL A CA 1
ATOM 1779 C C . VAL A 1 221 ? -0.634 6.512 -6.771 1.00 96.88 221 VAL A C 1
ATOM 1781 O O . VAL A 1 221 ? -1.084 5.556 -6.147 1.00 96.88 221 VAL A O 1
ATOM 1784 N N . ALA A 1 222 ? -1.034 6.835 -7.995 1.00 97.44 222 ALA A N 1
ATOM 1785 C CA . ALA A 1 222 ? -1.931 5.994 -8.774 1.00 97.44 222 ALA A CA 1
ATOM 1786 C C . ALA A 1 222 ? -1.271 5.582 -10.086 1.00 97.44 222 ALA A C 1
ATOM 1788 O O . ALA A 1 222 ? -0.775 6.424 -10.835 1.00 97.44 222 ALA A O 1
ATOM 1789 N N . LEU A 1 223 ? -1.264 4.279 -10.353 1.00 97.75 223 LEU A N 1
ATOM 1790 C CA . LEU A 1 223 ? -0.730 3.668 -11.560 1.00 97.75 223 LEU A CA 1
ATOM 1791 C C . LEU A 1 223 ? -1.868 3.255 -12.491 1.00 97.75 223 LEU A C 1
ATOM 1793 O O . LEU A 1 223 ? -2.749 2.474 -12.131 1.00 97.75 223 LEU A O 1
ATOM 1797 N N . PHE A 1 224 ? -1.776 3.723 -13.727 1.00 97.19 224 PHE A N 1
ATOM 1798 C CA . PHE A 1 224 ? -2.675 3.390 -14.814 1.00 97.19 224 PHE A CA 1
ATOM 1799 C C . PHE A 1 224 ? -1.998 2.430 -15.787 1.00 97.19 224 PHE A C 1
ATOM 1801 O O . PHE A 1 224 ? -0.904 2.706 -16.285 1.00 97.19 224 PHE A O 1
ATOM 1808 N N . ASN A 1 225 ? -2.675 1.333 -16.111 1.00 95.38 225 ASN A N 1
ATOM 1809 C CA . ASN A 1 225 ? -2.371 0.540 -17.294 1.00 95.38 225 ASN A CA 1
ATOM 1810 C C . ASN A 1 225 ? -3.058 1.147 -18.531 1.00 95.38 225 ASN A C 1
ATOM 1812 O O . ASN A 1 225 ? -3.945 1.995 -18.419 1.00 95.38 225 ASN A O 1
ATOM 1816 N N . ASN A 1 226 ? -2.646 0.717 -19.726 1.00 94.75 226 ASN A N 1
ATOM 1817 C CA . ASN A 1 226 ? -3.219 1.166 -21.000 1.00 94.75 226 ASN A CA 1
ATOM 1818 C C . ASN A 1 226 ? -3.307 2.702 -21.131 1.00 94.75 226 ASN A C 1
ATOM 1820 O O . ASN A 1 226 ? -4.316 3.225 -21.616 1.00 94.75 226 ASN A O 1
ATOM 1824 N N . TYR A 1 227 ? -2.265 3.428 -20.709 1.00 95.25 227 TYR A N 1
ATOM 1825 C CA . TYR A 1 227 ? -2.250 4.897 -20.649 1.00 95.25 227 TYR A CA 1
ATOM 1826 C C . TYR A 1 227 ? -2.781 5.560 -21.932 1.00 95.25 227 TYR A C 1
ATOM 1828 O O . TYR A 1 227 ? -3.590 6.494 -21.893 1.00 95.25 227 TYR A O 1
ATOM 1836 N N . LYS A 1 228 ? -2.386 5.051 -23.104 1.00 94.31 228 LYS A N 1
ATOM 1837 C CA . LYS A 1 228 ? -2.837 5.587 -24.399 1.00 94.31 228 LYS A CA 1
ATOM 1838 C C . LYS A 1 228 ? -4.353 5.573 -24.567 1.00 94.31 228 LYS A C 1
ATOM 1840 O O . LYS A 1 228 ? -4.872 6.487 -25.206 1.00 94.31 228 LYS A O 1
ATOM 1845 N N . LYS A 1 229 ? -5.053 4.603 -23.977 1.00 95.62 229 LYS A N 1
ATOM 1846 C CA . LYS A 1 229 ? -6.513 4.444 -24.062 1.00 95.62 229 LYS A CA 1
ATOM 1847 C C . LYS A 1 229 ? -7.284 5.252 -23.021 1.00 95.62 229 LYS A C 1
ATOM 1849 O O . LYS A 1 229 ? -8.505 5.305 -23.118 1.00 95.62 229 LYS A O 1
ATOM 1854 N N . LEU A 1 230 ? -6.609 5.885 -22.059 1.00 95.62 230 LEU A N 1
ATOM 1855 C CA . LEU A 1 230 ? -7.287 6.739 -21.085 1.00 95.62 230 LEU A CA 1
ATOM 1856 C C . LEU A 1 230 ? -8.002 7.896 -21.787 1.00 95.62 230 LEU A C 1
ATOM 1858 O O . LEU A 1 230 ? -7.468 8.487 -22.737 1.00 95.62 230 LEU A O 1
ATOM 1862 N N . HIS A 1 231 ? -9.185 8.228 -21.276 1.00 95.12 231 HIS A N 1
ATOM 1863 C CA . HIS A 1 231 ? -9.895 9.456 -21.613 1.00 95.12 231 HIS A CA 1
ATOM 1864 C C . HIS A 1 231 ? -9.065 10.687 -21.212 1.00 95.12 231 HIS A C 1
ATOM 1866 O O . HIS A 1 231 ? -8.098 10.578 -20.460 1.00 95.12 231 HIS A O 1
ATOM 1872 N N . SER A 1 232 ? -9.424 11.868 -21.723 1.00 95.19 232 SER A N 1
ATOM 1873 C CA . SER A 1 232 ? -8.748 13.123 -21.352 1.00 95.19 232 SER A CA 1
ATOM 1874 C C . SER A 1 232 ? -8.881 13.446 -19.862 1.00 95.19 232 SER A C 1
ATOM 1876 O O . SER A 1 232 ? -8.021 14.123 -19.315 1.00 95.19 232 SER A O 1
ATOM 1878 N N . LYS A 1 233 ? -9.942 12.940 -19.227 1.00 96.06 233 LYS A N 1
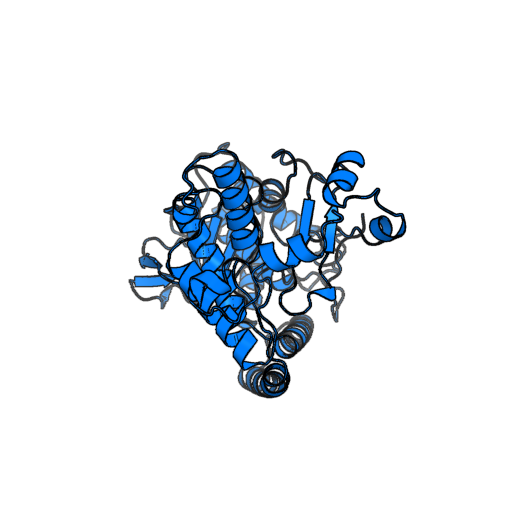ATOM 1879 C CA . LYS A 1 233 ? -10.226 13.040 -17.797 1.00 96.06 233 LYS A CA 1
ATOM 1880 C C . LYS A 1 233 ? -10.477 11.646 -17.239 1.00 96.06 233 LYS A C 1
ATOM 1882 O O . LYS A 1 233 ? -11.207 10.865 -17.854 1.00 96.06 233 LYS A O 1
ATOM 1887 N N . VAL A 1 234 ? -9.889 11.345 -16.092 1.00 95.44 234 VAL A N 1
ATOM 1888 C CA . VAL A 1 234 ? -10.076 10.092 -15.353 1.00 95.44 234 VAL A CA 1
ATOM 1889 C C . VAL A 1 234 ? -10.367 10.405 -13.891 1.00 95.44 234 VAL A C 1
ATOM 1891 O O . VAL A 1 234 ? -10.027 11.484 -13.420 1.00 95.44 234 VAL A O 1
ATOM 1894 N N . HIS A 1 235 ? -10.996 9.469 -13.184 1.00 93.56 235 HIS A N 1
ATOM 1895 C CA . HIS A 1 235 ? -11.300 9.632 -11.766 1.00 93.56 235 HIS A CA 1
ATOM 1896 C C . HIS A 1 235 ? -10.471 8.664 -10.925 1.00 93.56 235 HIS A C 1
ATOM 1898 O O . HIS A 1 235 ? -10.320 7.495 -11.289 1.00 93.56 235 HIS A O 1
ATOM 1904 N N . ILE A 1 236 ? -9.948 9.156 -9.807 1.00 93.44 236 ILE A N 1
ATOM 1905 C CA . ILE A 1 236 ? -9.331 8.358 -8.748 1.00 93.44 236 ILE A CA 1
ATOM 1906 C C . ILE A 1 236 ? -10.136 8.636 -7.483 1.00 93.44 236 ILE A C 1
ATOM 1908 O O . ILE A 1 236 ? -9.988 9.693 -6.878 1.00 93.44 236 ILE A O 1
ATOM 1912 N N . PHE A 1 237 ? -11.017 7.713 -7.102 1.00 89.88 237 P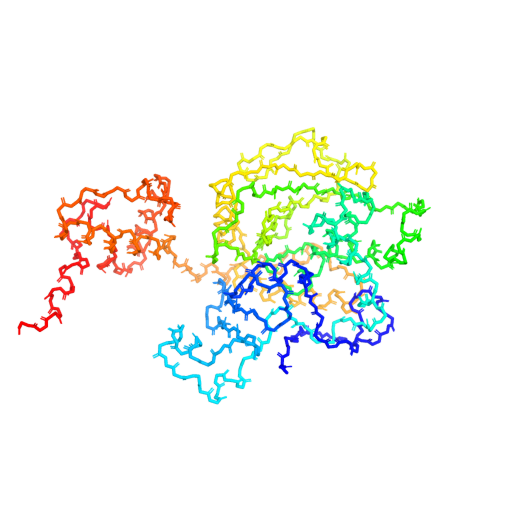HE A N 1
ATOM 1913 C CA . PHE A 1 237 ? -12.033 7.985 -6.079 1.00 89.88 237 PHE A CA 1
ATOM 1914 C C . PHE A 1 237 ? -12.804 9.278 -6.423 1.00 89.88 237 PHE A C 1
ATOM 1916 O O . PHE A 1 237 ? -13.355 9.378 -7.520 1.00 89.88 237 PHE A O 1
ATOM 1923 N N . ASN A 1 238 ? -12.785 10.276 -5.538 1.00 87.12 238 ASN A N 1
ATOM 1924 C CA . ASN A 1 238 ? -13.456 11.566 -5.716 1.00 87.12 238 ASN A CA 1
ATOM 1925 C C . ASN A 1 238 ? -12.639 12.594 -6.524 1.00 87.12 238 ASN A C 1
ATOM 1927 O O . ASN A 1 238 ? -13.087 13.723 -6.715 1.00 87.12 238 ASN A O 1
ATOM 1931 N N . TRP A 1 239 ? -11.454 12.223 -7.016 1.00 92.56 239 TRP A N 1
ATOM 1932 C CA . TRP A 1 239 ? -10.518 13.139 -7.666 1.00 92.56 239 TRP A CA 1
ATOM 1933 C C . TRP A 1 239 ? -10.578 13.047 -9.184 1.00 92.56 239 TRP A C 1
ATOM 1935 O O . TRP A 1 239 ? -10.369 11.974 -9.749 1.00 92.56 239 TRP A O 1
ATOM 1945 N N . GLU A 1 240 ? -10.799 14.178 -9.854 1.00 94.81 240 GLU A N 1
ATOM 1946 C CA . GLU A 1 240 ? -10.675 14.291 -11.310 1.00 94.81 240 GLU A CA 1
ATOM 1947 C C . GLU A 1 240 ? -9.222 14.606 -11.689 1.00 94.81 240 GLU A C 1
ATOM 1949 O O . GLU A 1 240 ? -8.660 15.599 -11.235 1.00 94.81 240 GLU A O 1
ATOM 1954 N N . ILE A 1 241 ? -8.627 13.776 -12.549 1.00 95.94 241 ILE A N 1
ATOM 1955 C CA . ILE A 1 241 ? -7.251 13.918 -13.033 1.00 95.94 241 ILE A CA 1
ATOM 1956 C C . ILE A 1 241 ? -7.240 14.028 -14.546 1.00 95.94 241 ILE A C 1
ATOM 1958 O O . ILE A 1 241 ? -7.878 13.238 -15.255 1.00 95.94 241 ILE A O 1
ATOM 1962 N N . TYR A 1 242 ? -6.479 14.993 -15.051 1.00 94.56 242 TYR A N 1
ATOM 1963 C CA . TYR A 1 242 ? -6.311 15.178 -16.477 1.00 94.56 242 TYR A CA 1
ATOM 1964 C C . TYR A 1 242 ? -5.167 14.311 -17.007 1.00 94.56 242 TYR A C 1
ATOM 1966 O O . TYR A 1 242 ? -4.154 14.068 -16.351 1.00 94.56 242 TYR A O 1
ATOM 1974 N N . LYS A 1 243 ? -5.313 13.810 -18.235 1.00 93.94 243 LYS A N 1
ATOM 1975 C CA . LYS A 1 243 ? -4.329 12.905 -18.854 1.00 93.94 243 LYS A CA 1
ATOM 1976 C C . LYS A 1 243 ? -2.954 13.560 -19.058 1.00 93.94 243 LYS A C 1
ATOM 1978 O O . LYS A 1 243 ? -1.936 12.862 -19.177 1.00 93.94 243 LYS A O 1
ATOM 1983 N N . GLU A 1 244 ? -2.915 14.884 -19.148 1.00 91.31 244 GLU A N 1
ATOM 1984 C CA . GLU A 1 244 ? -1.712 15.711 -19.171 1.00 91.31 244 GLU A CA 1
ATOM 1985 C C . GLU A 1 244 ? -0.893 15.597 -17.880 1.00 91.31 244 GLU A C 1
ATOM 1987 O O . GLU A 1 244 ? 0.323 15.434 -18.004 1.00 91.31 244 GLU A O 1
ATOM 1992 N N . ASP A 1 245 ? -1.543 15.532 -16.715 1.00 93.00 245 ASP A N 1
ATOM 1993 C CA . ASP A 1 245 ? -0.914 15.448 -15.382 1.00 93.00 245 ASP A CA 1
ATOM 1994 C C . ASP A 1 245 ? -0.338 14.055 -15.084 1.00 93.00 245 ASP A C 1
ATOM 1996 O O . ASP A 1 245 ? 0.471 13.857 -14.178 1.00 93.00 245 ASP A O 1
ATOM 2000 N N . ILE A 1 246 ? -0.734 13.054 -15.873 1.00 95.50 246 ILE A N 1
ATOM 2001 C CA . ILE A 1 246 ? -0.211 11.696 -15.754 1.00 95.50 246 ILE A CA 1
ATOM 2002 C C . ILE A 1 246 ? 1.196 11.640 -16.363 1.00 95.50 246 ILE A C 1
ATOM 2004 O O . ILE A 1 246 ? 1.389 11.821 -17.577 1.00 95.50 246 ILE A O 1
ATOM 2008 N N . SER A 1 247 ? 2.165 11.322 -15.508 1.00 96.00 247 SER A N 1
ATOM 2009 C CA . SER A 1 247 ? 3.567 11.092 -15.840 1.00 96.00 247 SER A CA 1
ATOM 2010 C C . SER A 1 247 ? 3.747 9.829 -16.681 1.00 96.00 247 SER A C 1
ATOM 2012 O O . SER A 1 247 ? 3.087 8.806 -16.492 1.00 96.00 247 SER A O 1
ATOM 2014 N N . THR A 1 248 ? 4.687 9.900 -17.621 1.00 95.50 248 THR A N 1
ATOM 2015 C CA . THR A 1 248 ? 5.092 8.809 -18.521 1.00 95.50 248 THR A CA 1
ATOM 2016 C C . THR A 1 248 ? 6.615 8.870 -18.697 1.00 95.50 248 THR A C 1
ATOM 2018 O O . THR A 1 248 ? 7.216 9.870 -18.305 1.00 95.50 248 THR A O 1
ATOM 2021 N N . PRO A 1 249 ? 7.273 7.870 -19.308 1.00 94.31 249 PRO A N 1
ATOM 2022 C CA . PRO A 1 249 ? 8.732 7.864 -19.435 1.00 94.31 249 PRO A CA 1
ATOM 2023 C C . PRO A 1 249 ? 9.314 9.020 -20.258 1.00 94.31 249 PRO A C 1
ATOM 2025 O O . PRO A 1 249 ? 10.520 9.248 -20.203 1.00 94.31 249 PRO A O 1
ATOM 2028 N N . ASP A 1 250 ? 8.474 9.708 -21.033 1.00 92.00 250 ASP A N 1
ATOM 2029 C CA . ASP A 1 250 ? 8.860 10.788 -21.942 1.00 92.00 250 ASP A CA 1
ATOM 2030 C C . ASP A 1 250 ? 8.396 12.171 -21.446 1.00 92.00 250 ASP A C 1
ATOM 2032 O O . ASP A 1 250 ? 8.678 13.185 -22.085 1.00 92.00 250 ASP A O 1
ATOM 2036 N N . LYS A 1 251 ? 7.681 12.232 -20.314 1.00 91.69 251 LYS A N 1
ATOM 2037 C CA . LYS A 1 251 ? 7.215 13.482 -19.699 1.00 91.69 251 LYS A CA 1
ATOM 2038 C C . LYS A 1 251 ? 8.064 13.825 -18.475 1.00 91.69 251 LYS A C 1
ATOM 2040 O O . LYS A 1 251 ? 8.405 12.906 -17.736 1.00 91.69 251 LYS A O 1
ATOM 2045 N N . PRO A 1 252 ? 8.373 15.109 -18.221 1.00 88.88 252 PRO A N 1
ATOM 2046 C CA . PRO A 1 252 ? 8.985 15.536 -16.967 1.00 88.88 252 PRO A CA 1
ATOM 2047 C C . PRO A 1 252 ? 8.275 14.931 -15.754 1.00 88.88 252 PRO A C 1
ATOM 2049 O O . PRO A 1 252 ? 7.052 14.804 -15.748 1.00 88.88 252 PRO A O 1
ATOM 2052 N N . PHE A 1 253 ? 9.061 14.535 -14.756 1.00 89.44 253 PHE A N 1
ATOM 2053 C CA . PHE A 1 253 ? 8.522 14.102 -13.476 1.00 89.44 253 PHE A CA 1
ATOM 2054 C C . PHE A 1 253 ? 7.856 15.287 -12.782 1.00 89.44 253 PHE A C 1
ATOM 2056 O O . PHE A 1 253 ? 8.485 16.338 -12.659 1.00 89.44 253 PHE A O 1
ATOM 2063 N N . ASP A 1 254 ? 6.632 15.092 -12.305 1.00 90.44 254 ASP A N 1
ATOM 2064 C CA . ASP A 1 254 ? 5.909 16.092 -11.529 1.00 90.44 254 ASP A CA 1
ATOM 2065 C C . ASP A 1 254 ? 5.009 15.426 -10.479 1.00 90.44 254 ASP A C 1
ATOM 2067 O O . ASP A 1 254 ? 4.754 14.215 -10.534 1.00 90.44 254 ASP A O 1
ATOM 2071 N N . TYR A 1 255 ? 4.545 16.218 -9.516 1.00 93.62 255 TYR A N 1
ATOM 2072 C CA . TYR A 1 255 ? 3.578 15.810 -8.505 1.00 93.62 255 TYR A CA 1
ATOM 2073 C C . TYR A 1 255 ? 2.567 16.923 -8.224 1.00 93.62 255 TYR A C 1
ATOM 2075 O O . TYR A 1 255 ? 2.852 18.109 -8.347 1.00 93.62 255 TYR A O 1
ATOM 2083 N N . ILE A 1 256 ? 1.382 16.522 -7.781 1.00 94.88 256 ILE A N 1
ATOM 2084 C CA . ILE A 1 256 ? 0.320 17.424 -7.341 1.00 94.88 256 ILE A CA 1
ATOM 2085 C C . ILE A 1 256 ? 0.471 17.620 -5.829 1.00 94.88 256 ILE A C 1
ATOM 2087 O O . ILE A 1 256 ? 0.497 16.646 -5.077 1.00 94.88 256 ILE A O 1
ATOM 2091 N N . GLU A 1 257 ? 0.607 18.863 -5.365 1.00 95.44 257 GLU A N 1
ATOM 2092 C CA . GLU A 1 257 ? 0.569 19.152 -3.926 1.00 95.44 257 GLU A CA 1
ATOM 2093 C C . GLU A 1 257 ? -0.852 18.954 -3.393 1.00 95.44 257 GLU A C 1
ATOM 2095 O O . GLU A 1 257 ? -1.798 19.504 -3.952 1.00 95.44 257 GLU A O 1
ATOM 2100 N N . ILE A 1 258 ? -0.975 18.205 -2.298 1.00 94.56 258 ILE A N 1
ATOM 2101 C CA . ILE A 1 258 ? -2.230 18.012 -1.566 1.00 94.56 258 ILE A CA 1
ATOM 2102 C C . ILE A 1 258 ? -2.068 18.399 -0.094 1.00 94.56 258 ILE A C 1
ATOM 2104 O O . ILE A 1 258 ? -0.961 18.382 0.464 1.00 94.56 258 ILE A O 1
ATOM 2108 N N . SER A 1 259 ? -3.179 18.759 0.539 1.00 91.94 259 SER A N 1
ATOM 2109 C CA . SER A 1 259 ? -3.266 18.974 1.976 1.00 91.94 259 SER A CA 1
ATOM 2110 C C . SER A 1 259 ? -3.220 17.645 2.738 1.00 91.94 259 SER A C 1
ATOM 2112 O O . SER A 1 259 ? -3.360 16.554 2.176 1.00 91.94 259 SER A O 1
ATOM 2114 N N . ILE A 1 260 ? -3.016 17.727 4.053 1.00 88.31 260 ILE A N 1
ATOM 2115 C CA . ILE A 1 260 ? -3.069 16.544 4.913 1.00 88.31 260 ILE A CA 1
ATOM 2116 C C . ILE A 1 260 ? -4.491 15.961 4.960 1.00 88.31 260 ILE A C 1
ATOM 2118 O O . ILE A 1 260 ? -4.650 14.746 4.947 1.00 88.31 260 ILE A O 1
ATOM 2122 N N . GLU A 1 261 ? -5.529 16.798 4.949 1.00 87.62 261 GLU A N 1
ATOM 2123 C CA . GLU A 1 261 ? -6.933 16.371 4.912 1.00 87.62 261 GLU A CA 1
ATOM 2124 C C . GLU A 1 261 ? -7.255 15.584 3.632 1.00 87.62 261 GLU A C 1
ATOM 2126 O O . GLU A 1 261 ? -7.894 14.536 3.694 1.00 87.62 261 GLU A O 1
ATOM 2131 N N . GLU A 1 262 ? -6.747 16.039 2.487 1.00 91.19 262 GLU A N 1
ATOM 2132 C CA . GLU A 1 262 ? -6.891 15.359 1.194 1.00 91.19 262 GLU A CA 1
ATOM 2133 C C . GLU A 1 262 ? -6.158 14.005 1.179 1.00 91.19 262 GLU A C 1
ATOM 2135 O O . GLU A 1 262 ? -6.678 13.000 0.691 1.00 91.19 262 GLU A O 1
ATOM 2140 N N . PHE A 1 263 ? -4.970 13.933 1.786 1.00 91.38 263 PHE A N 1
ATOM 2141 C CA . PHE A 1 263 ? -4.245 12.673 1.980 1.00 91.38 263 PHE A CA 1
ATOM 2142 C C . PHE A 1 263 ? -5.037 11.674 2.834 1.00 91.38 263 PHE A C 1
ATOM 2144 O O . PHE A 1 263 ? -5.093 10.480 2.527 1.00 91.38 263 PHE A O 1
ATOM 2151 N N . TYR A 1 264 ? -5.683 12.167 3.891 1.00 88.25 264 TYR A N 1
ATOM 2152 C CA . TYR A 1 264 ? -6.572 11.373 4.729 1.00 88.25 264 TYR A CA 1
ATOM 2153 C C . TYR A 1 264 ? -7.795 10.864 3.971 1.00 88.25 264 TYR A C 1
ATOM 2155 O O . TYR A 1 264 ? -8.162 9.702 4.137 1.00 88.25 264 TYR A O 1
ATOM 2163 N N . GLU A 1 265 ? -8.374 11.686 3.099 1.00 90.06 265 GLU A N 1
ATOM 2164 C CA . GLU A 1 265 ? -9.474 11.271 2.233 1.00 90.06 265 GLU A CA 1
ATOM 2165 C C . GLU A 1 265 ? -9.051 10.118 1.308 1.00 90.06 265 GLU A C 1
ATOM 2167 O O . GLU A 1 265 ? -9.758 9.116 1.202 1.00 90.06 265 GLU A O 1
ATOM 2172 N N . PHE A 1 266 ? -7.868 10.192 0.684 1.00 92.81 266 PHE A N 1
ATOM 2173 C CA . PHE A 1 266 ? -7.325 9.074 -0.101 1.00 92.81 266 PHE A CA 1
ATOM 2174 C C . PHE A 1 266 ? -7.158 7.808 0.735 1.00 92.81 266 PHE A C 1
ATOM 2176 O O . PHE A 1 266 ? -7.537 6.720 0.300 1.00 92.81 266 PHE A O 1
ATOM 2183 N N . ARG A 1 267 ? -6.590 7.940 1.936 1.00 90.06 267 ARG A N 1
ATOM 2184 C CA . ARG A 1 267 ? -6.374 6.809 2.837 1.00 90.06 267 ARG A CA 1
ATOM 2185 C C . ARG A 1 267 ? -7.690 6.131 3.204 1.00 90.06 267 ARG A C 1
ATOM 2187 O O . ARG A 1 267 ? -7.790 4.909 3.116 1.00 90.06 267 ARG A O 1
ATOM 2194 N N . ASP A 1 268 ? -8.681 6.915 3.610 1.00 88.31 268 ASP A N 1
ATOM 2195 C CA . ASP A 1 268 ? -9.973 6.400 4.046 1.00 88.31 268 ASP A CA 1
ATOM 2196 C C . ASP A 1 268 ? -10.725 5.762 2.865 1.00 88.31 268 ASP A C 1
ATOM 2198 O O . ASP A 1 268 ? -11.230 4.649 3.007 1.00 88.31 268 ASP A O 1
ATOM 2202 N N . ASN A 1 269 ? -10.664 6.363 1.670 1.00 90.38 269 ASN A N 1
ATOM 2203 C CA . ASN A 1 269 ? -11.185 5.766 0.436 1.00 90.38 269 ASN A CA 1
ATOM 2204 C C . ASN A 1 269 ? -10.529 4.417 0.105 1.00 90.38 269 ASN A C 1
ATOM 2206 O O . ASN A 1 269 ? -11.224 3.467 -0.255 1.00 90.38 269 ASN A O 1
ATOM 2210 N N . ILE A 1 270 ? -9.203 4.295 0.244 1.00 90.69 270 ILE A N 1
ATOM 2211 C CA . ILE A 1 270 ? -8.497 3.025 0.013 1.00 90.69 270 ILE A CA 1
ATOM 2212 C C . ILE A 1 270 ? -8.948 1.962 1.021 1.00 90.69 270 ILE A C 1
ATOM 2214 O O . ILE A 1 270 ? -9.200 0.817 0.637 1.00 90.69 270 ILE A O 1
ATOM 2218 N N . ILE A 1 271 ? -9.049 2.328 2.301 1.00 87.25 271 ILE A N 1
ATOM 2219 C CA . ILE A 1 271 ? -9.476 1.408 3.358 1.00 87.25 271 ILE A CA 1
ATOM 2220 C C . ILE A 1 271 ? -10.909 0.947 3.091 1.00 87.25 271 ILE A C 1
ATOM 2222 O O . ILE A 1 271 ? -11.159 -0.256 3.042 1.00 87.25 271 ILE A O 1
ATOM 2226 N N . ASP A 1 272 ? -11.837 1.875 2.881 1.00 85.31 272 ASP A N 1
ATOM 2227 C CA . ASP A 1 272 ? -13.253 1.563 2.714 1.00 85.31 272 ASP A CA 1
ATOM 2228 C C . ASP A 1 272 ? -13.521 0.800 1.413 1.00 85.31 272 ASP A C 1
ATOM 2230 O O . ASP A 1 272 ? -14.253 -0.191 1.434 1.00 85.31 272 ASP A O 1
ATOM 2234 N N . ASN A 1 273 ? -12.846 1.142 0.310 1.00 86.50 273 ASN A N 1
ATOM 2235 C CA . ASN A 1 273 ? -12.848 0.314 -0.899 1.00 86.50 273 ASN A CA 1
ATOM 2236 C C . ASN A 1 273 ? -12.321 -1.104 -0.611 1.00 86.50 273 ASN A C 1
ATOM 2238 O O . ASN A 1 273 ? -12.904 -2.093 -1.051 1.00 86.50 273 ASN A O 1
ATOM 2242 N N . GLY A 1 274 ? -11.266 -1.223 0.197 1.00 85.56 274 GLY A N 1
ATOM 2243 C CA . GLY A 1 274 ? -10.703 -2.503 0.615 1.00 85.56 274 GLY A CA 1
ATOM 2244 C C . GLY A 1 274 ? -11.652 -3.391 1.430 1.00 85.56 274 GLY A C 1
ATOM 2245 O O . GLY A 1 274 ? -11.474 -4.609 1.398 1.00 85.56 274 GLY A O 1
ATOM 2246 N N . TYR A 1 275 ? -12.638 -2.819 2.128 1.00 81.81 275 TYR A N 1
ATOM 2247 C CA . TYR A 1 275 ? -13.705 -3.567 2.809 1.00 81.81 275 TYR A CA 1
ATOM 2248 C C . TYR A 1 275 ? -14.907 -3.839 1.896 1.00 81.81 275 TYR A C 1
ATOM 2250 O O . TYR A 1 275 ? -15.451 -4.940 1.924 1.00 81.81 275 TYR A O 1
ATOM 2258 N N . ASN A 1 276 ? -15.312 -2.859 1.085 1.00 80.94 276 ASN A N 1
ATOM 2259 C CA . ASN A 1 276 ? -16.523 -2.941 0.264 1.00 80.94 276 ASN A CA 1
ATOM 2260 C C . ASN A 1 276 ? -16.331 -3.788 -1.000 1.00 80.94 276 ASN A C 1
ATOM 2262 O O . ASN A 1 276 ? -17.206 -4.564 -1.379 1.00 80.94 276 ASN A O 1
ATOM 2266 N N . GLU A 1 277 ? -15.188 -3.629 -1.662 1.00 81.38 277 GLU A N 1
ATOM 2267 C CA . GLU A 1 277 ? -14.900 -4.226 -2.969 1.00 81.38 277 GLU A CA 1
ATOM 2268 C C . GLU A 1 277 ? -13.721 -5.203 -2.929 1.00 81.38 277 GLU A C 1
ATOM 2270 O O . GLU A 1 277 ? -13.567 -6.028 -3.833 1.00 81.38 277 GLU A O 1
ATOM 2275 N N . GLY A 1 278 ? -12.895 -5.134 -1.880 1.00 82.06 278 GLY A N 1
ATOM 2276 C CA . GLY A 1 278 ? -11.740 -6.003 -1.697 1.00 82.06 278 GLY A CA 1
ATOM 2277 C C . GLY A 1 278 ? -12.077 -7.497 -1.720 1.00 82.06 278 GLY A C 1
ATOM 2278 O O . GLY A 1 278 ? -13.206 -7.943 -1.492 1.00 82.06 278 GLY A O 1
ATOM 2279 N N . LEU A 1 279 ? -11.055 -8.309 -1.997 1.00 86.75 279 LEU A N 1
ATOM 2280 C CA . LEU A 1 279 ? -11.188 -9.760 -1.887 1.00 86.75 279 LEU A CA 1
ATOM 2281 C C . LEU A 1 279 ? -11.477 -10.131 -0.426 1.00 86.75 279 LEU A C 1
ATOM 2283 O O . LEU A 1 279 ? -10.759 -9.690 0.471 1.00 86.75 279 LEU A O 1
ATOM 2287 N N . GLY A 1 280 ? -12.493 -10.967 -0.202 1.00 87.12 280 GLY A N 1
ATOM 2288 C CA . GLY A 1 280 ? -12.717 -11.609 1.097 1.00 87.12 280 GLY A CA 1
ATOM 2289 C C . GLY A 1 280 ? -11.643 -12.660 1.390 1.00 87.12 280 GLY A C 1
ATOM 2290 O O . GLY A 1 280 ? -10.771 -12.916 0.553 1.00 87.12 280 GLY A O 1
ATOM 2291 N N . ALA A 1 281 ? -11.675 -13.252 2.582 1.00 87.62 281 ALA A N 1
ATOM 2292 C CA . ALA A 1 281 ? -10.604 -14.120 3.066 1.00 87.62 281 ALA A CA 1
ATOM 2293 C C . ALA A 1 281 ? -10.320 -15.315 2.139 1.00 87.62 281 ALA A C 1
ATOM 2295 O O . ALA A 1 281 ? -9.160 -15.577 1.805 1.00 87.62 281 ALA A O 1
ATOM 2296 N N . GLU A 1 282 ? -11.351 -16.017 1.668 1.00 90.06 282 GLU A N 1
ATOM 2297 C CA . GLU A 1 282 ? -11.176 -17.185 0.801 1.00 90.06 282 GLU A CA 1
ATOM 2298 C C . GLU A 1 282 ? -10.770 -16.787 -0.616 1.00 90.06 282 GLU A C 1
ATOM 2300 O O . GLU A 1 282 ? -9.866 -17.398 -1.201 1.00 90.06 282 GLU A O 1
ATOM 2305 N N . ARG A 1 283 ? -11.357 -15.711 -1.156 1.00 90.94 283 ARG A N 1
ATOM 2306 C CA . ARG A 1 283 ? -10.931 -15.152 -2.447 1.00 90.94 283 ARG A CA 1
ATOM 2307 C C . ARG A 1 283 ? -9.477 -14.687 -2.418 1.00 90.94 283 ARG A C 1
ATOM 2309 O O . ARG A 1 283 ? -8.747 -14.930 -3.377 1.00 90.94 283 ARG A O 1
ATOM 2316 N N . GLU A 1 284 ? -9.020 -14.079 -1.327 1.00 90.56 284 GLU A N 1
ATOM 2317 C CA . GLU A 1 284 ? -7.627 -13.659 -1.174 1.00 90.56 284 GLU A CA 1
ATOM 2318 C C . GLU A 1 284 ? -6.676 -14.866 -1.107 1.00 90.56 284 GLU A C 1
ATOM 2320 O O . GLU A 1 284 ? -5.673 -14.910 -1.828 1.00 90.56 284 GLU A O 1
ATOM 2325 N N . LYS A 1 285 ? -7.002 -15.887 -0.299 1.00 90.50 285 LYS A N 1
ATOM 2326 C CA . LYS A 1 285 ? -6.229 -17.142 -0.232 1.00 90.50 285 LYS A CA 1
ATOM 2327 C C . LYS A 1 285 ? -6.109 -17.792 -1.610 1.00 90.50 285 LYS A C 1
ATOM 2329 O O . LYS A 1 285 ? -5.024 -18.238 -1.998 1.00 90.50 285 LYS A O 1
ATOM 2334 N N . LEU A 1 286 ? -7.207 -17.838 -2.363 1.00 92.31 286 LEU A N 1
ATOM 2335 C CA . LEU A 1 286 ? -7.230 -18.350 -3.728 1.00 92.31 286 LEU A CA 1
ATOM 2336 C C . LEU A 1 286 ? -6.384 -17.484 -4.675 1.00 92.31 286 LEU A C 1
ATOM 2338 O O . LEU A 1 286 ? -5.572 -18.032 -5.420 1.00 92.31 286 LEU A O 1
ATOM 2342 N N . ALA A 1 287 ? -6.508 -16.155 -4.616 1.00 90.94 287 ALA A N 1
ATOM 2343 C CA . ALA A 1 287 ? -5.720 -15.228 -5.430 1.00 90.94 287 ALA A CA 1
ATOM 2344 C C . ALA A 1 287 ? -4.216 -15.438 -5.227 1.00 90.94 287 ALA A C 1
ATOM 2346 O O . ALA A 1 287 ? -3.474 -15.577 -6.200 1.00 90.94 287 ALA A O 1
ATOM 2347 N N . ARG A 1 288 ? -3.769 -15.563 -3.971 1.00 90.69 288 ARG A N 1
ATOM 2348 C CA . ARG A 1 288 ? -2.367 -15.849 -3.630 1.00 90.69 288 ARG A CA 1
ATOM 2349 C C . ARG A 1 288 ? -1.897 -17.189 -4.212 1.00 90.69 288 ARG A C 1
ATOM 2351 O O . ARG A 1 288 ? -0.794 -17.272 -4.756 1.00 90.69 288 ARG A O 1
ATOM 2358 N N . LYS A 1 289 ? -2.729 -18.239 -4.152 1.00 92.00 289 LYS A N 1
ATOM 2359 C CA . LYS A 1 289 ? -2.424 -19.556 -4.752 1.00 92.00 289 LYS A CA 1
ATOM 2360 C C . LYS A 1 289 ? -2.315 -19.484 -6.277 1.00 92.00 289 LYS A C 1
ATOM 2362 O O . LYS A 1 289 ? -1.377 -20.049 -6.839 1.00 92.00 289 LYS A O 1
ATOM 2367 N N . ILE A 1 290 ? -3.232 -18.773 -6.935 1.00 92.12 290 ILE A N 1
ATOM 2368 C CA . ILE A 1 290 ? -3.209 -18.564 -8.389 1.00 92.12 290 ILE A CA 1
ATOM 2369 C C . ILE A 1 290 ? -1.934 -17.818 -8.789 1.00 92.12 290 ILE A C 1
ATOM 2371 O O . ILE A 1 290 ? -1.196 -18.307 -9.640 1.00 92.12 290 ILE A O 1
ATOM 2375 N N . ARG A 1 291 ? -1.602 -16.709 -8.116 1.00 90.94 291 ARG A N 1
ATOM 2376 C CA . ARG A 1 291 ? -0.376 -15.935 -8.387 1.00 90.94 291 ARG A CA 1
ATOM 2377 C C . ARG A 1 291 ? 0.887 -16.773 -8.207 1.00 90.94 291 ARG A C 1
ATOM 2379 O O . ARG A 1 291 ? 1.789 -16.728 -9.041 1.00 90.94 291 ARG A O 1
ATOM 2386 N N . LYS A 1 292 ? 0.944 -17.601 -7.158 1.00 90.75 292 LYS A N 1
ATOM 2387 C CA . LYS A 1 292 ? 2.043 -18.558 -6.944 1.00 90.75 292 LYS A CA 1
ATOM 2388 C C . LYS A 1 292 ? 2.204 -19.512 -8.133 1.00 90.75 292 LYS A C 1
ATOM 2390 O O . LYS A 1 292 ? 3.323 -19.753 -8.586 1.00 90.75 292 LYS A O 1
ATOM 2395 N N . TYR A 1 293 ? 1.094 -20.048 -8.638 1.00 91.50 293 TYR A N 1
ATOM 2396 C CA . TYR A 1 293 ? 1.095 -20.935 -9.796 1.00 91.50 293 TYR A CA 1
ATOM 2397 C C . TYR A 1 293 ? 1.539 -20.206 -11.070 1.00 91.50 293 TYR A C 1
ATOM 2399 O O . TYR A 1 293 ? 2.467 -20.665 -11.732 1.00 91.50 293 TYR A O 1
ATOM 2407 N N . GLU A 1 294 ? 0.968 -19.043 -11.373 1.00 91.88 294 GLU A N 1
ATOM 2408 C CA . GLU A 1 294 ? 1.333 -18.236 -12.543 1.00 91.88 294 GLU A CA 1
ATOM 2409 C C . GLU A 1 294 ? 2.826 -17.913 -12.583 1.00 91.88 294 GLU A C 1
ATOM 2411 O O . GLU A 1 294 ? 3.479 -18.132 -13.604 1.00 91.88 294 GLU A O 1
ATOM 2416 N N . ARG A 1 295 ? 3.396 -17.462 -11.456 1.00 89.94 295 ARG A N 1
ATOM 2417 C CA . ARG A 1 295 ? 4.835 -17.172 -11.322 1.00 89.94 295 ARG A CA 1
ATOM 2418 C C . ARG A 1 295 ? 5.690 -18.392 -11.653 1.00 89.94 295 ARG A C 1
ATOM 2420 O O . ARG A 1 295 ? 6.647 -18.255 -12.413 1.00 89.94 295 ARG A O 1
ATOM 2427 N N . SER A 1 296 ? 5.293 -19.572 -11.171 1.00 87.94 296 SER A N 1
ATOM 2428 C CA . SER A 1 296 ? 5.988 -20.834 -11.464 1.00 87.94 296 SER A CA 1
ATOM 2429 C C . SER A 1 296 ? 5.882 -21.264 -12.930 1.00 87.94 296 SER A C 1
ATOM 2431 O O . SER A 1 296 ? 6.799 -21.883 -13.457 1.00 87.94 296 SER A O 1
ATOM 2433 N N . GLN A 1 297 ? 4.782 -20.915 -13.604 1.00 89.56 297 GLN A N 1
ATOM 2434 C CA . GLN A 1 297 ? 4.578 -21.187 -15.031 1.00 89.56 297 GLN A CA 1
ATOM 2435 C C . GLN A 1 297 ? 5.155 -20.090 -15.937 1.00 89.56 297 GLN A C 1
ATOM 2437 O O . GLN A 1 297 ? 5.193 -20.253 -17.156 1.00 89.56 297 GLN A O 1
ATOM 2442 N N . GLY A 1 298 ? 5.568 -18.958 -15.363 1.00 89.50 298 GLY A N 1
ATOM 2443 C CA . GLY A 1 298 ? 6.055 -17.800 -16.103 1.00 89.50 298 GLY A CA 1
ATOM 2444 C C . GLY A 1 298 ? 4.985 -17.073 -16.925 1.00 89.50 298 GLY A C 1
ATOM 2445 O O . GLY A 1 298 ? 5.350 -16.308 -17.814 1.00 89.50 298 GLY A O 1
ATOM 2446 N N . LYS A 1 299 ? 3.690 -17.298 -16.662 1.00 92.06 299 LYS A N 1
ATOM 2447 C CA . LYS A 1 299 ? 2.584 -16.668 -17.400 1.00 92.06 299 LYS A CA 1
ATOM 2448 C C . LYS A 1 299 ? 1.291 -16.605 -16.575 1.00 92.06 299 LYS A C 1
ATOM 2450 O O . LYS A 1 299 ? 1.083 -17.488 -15.739 1.00 92.06 299 LYS A O 1
ATOM 2455 N N . PRO A 1 300 ? 0.405 -15.627 -16.839 1.00 92.50 300 PRO A N 1
ATOM 2456 C CA . PRO A 1 300 ? -0.910 -15.567 -16.210 1.00 92.50 300 PRO A CA 1
ATOM 2457 C C . PRO A 1 300 ? -1.803 -16.750 -16.624 1.00 92.50 300 PRO A C 1
ATOM 2459 O O . PRO A 1 300 ? -1.680 -17.293 -17.728 1.00 92.50 300 PRO A O 1
ATOM 2462 N N . VAL A 1 301 ? -2.705 -17.151 -15.728 1.00 93.00 301 VAL A N 1
ATOM 2463 C CA . VAL A 1 301 ? -3.754 -18.148 -15.984 1.00 93.00 301 VAL A CA 1
ATOM 2464 C C . VAL A 1 301 ? -4.884 -17.485 -16.773 1.00 93.00 301 VAL A C 1
ATOM 2466 O O . VAL A 1 301 ? -5.038 -16.264 -16.790 1.00 93.00 301 VAL A O 1
ATOM 2469 N N . ASN A 1 302 ? -5.692 -18.292 -17.457 1.00 91.50 302 ASN A N 1
ATOM 2470 C CA . ASN A 1 302 ? -6.840 -17.801 -18.201 1.00 91.50 302 ASN A CA 1
ATOM 2471 C C . ASN A 1 302 ? -7.833 -17.050 -17.285 1.00 91.50 302 ASN A C 1
ATOM 2473 O O . ASN A 1 302 ? -8.340 -17.607 -16.310 1.00 91.50 302 ASN A O 1
ATOM 2477 N N . LYS A 1 303 ? -8.171 -15.802 -17.642 1.00 90.06 303 LYS A N 1
ATOM 2478 C CA . LYS A 1 303 ? -9.086 -14.942 -16.866 1.00 90.06 303 LYS A CA 1
ATOM 2479 C C . LYS A 1 303 ? -10.473 -15.548 -16.637 1.00 90.06 303 LYS A C 1
ATOM 2481 O O . LYS A 1 303 ? -11.060 -15.322 -15.583 1.00 90.06 303 LYS A O 1
ATOM 2486 N N . TYR A 1 304 ? -10.995 -16.328 -17.584 1.00 91.50 304 TYR A N 1
ATOM 2487 C CA . TYR A 1 304 ? -12.287 -17.000 -17.433 1.00 91.50 304 TYR A CA 1
ATOM 2488 C C . TYR A 1 304 ? -12.239 -18.084 -16.347 1.00 91.50 304 TYR A C 1
ATOM 2490 O O . TYR A 1 304 ? -13.149 -18.177 -15.524 1.00 91.50 304 TYR A O 1
ATOM 2498 N N . GLU A 1 305 ? -11.159 -18.866 -16.301 1.00 90.25 305 GLU A N 1
ATOM 2499 C CA . GLU A 1 305 ? -10.961 -19.891 -15.270 1.00 90.25 305 GLU A CA 1
ATOM 2500 C C . GLU A 1 305 ? -10.759 -19.259 -13.891 1.00 90.25 305 GLU A C 1
ATOM 2502 O O . GLU A 1 305 ? -11.398 -19.681 -12.927 1.00 90.25 305 GLU A O 1
ATOM 2507 N N . VAL A 1 306 ? -9.936 -18.204 -13.810 1.00 91.31 306 VAL A N 1
ATOM 2508 C CA . VAL A 1 306 ? -9.739 -17.433 -12.572 1.00 91.31 306 VAL A CA 1
ATOM 2509 C C . VAL A 1 306 ? -11.072 -16.894 -12.068 1.00 91.31 306 VAL A C 1
ATOM 2511 O O . VAL A 1 306 ? -11.398 -17.098 -10.902 1.00 91.31 306 VAL A O 1
ATOM 2514 N N . LYS A 1 307 ? -11.873 -16.270 -12.940 1.00 92.19 307 LYS A N 1
ATOM 2515 C CA . LYS A 1 307 ? -13.188 -15.741 -12.571 1.00 92.19 307 LYS A CA 1
ATOM 2516 C C . LYS A 1 307 ? -14.093 -16.830 -11.996 1.00 92.19 307 LYS A C 1
ATOM 2518 O O . LYS A 1 307 ? -14.635 -16.645 -10.916 1.00 92.19 307 LYS A O 1
ATOM 2523 N N . LYS A 1 308 ? -14.194 -17.985 -12.659 1.00 92.75 308 LYS A N 1
ATOM 2524 C CA . LYS A 1 308 ? -15.015 -19.104 -12.173 1.00 92.75 308 LYS A CA 1
ATOM 2525 C C . LYS A 1 308 ? -14.597 -19.560 -10.770 1.00 92.75 308 LYS A C 1
ATOM 2527 O O . LYS A 1 308 ? -15.456 -19.818 -9.934 1.00 92.75 308 LYS A O 1
ATOM 2532 N N . LEU A 1 309 ? -13.292 -19.654 -10.505 1.00 92.19 309 LEU A N 1
ATOM 2533 C CA . LEU A 1 309 ? -12.782 -20.024 -9.182 1.00 92.19 309 LEU A CA 1
ATOM 2534 C C . LEU A 1 309 ? -13.064 -18.935 -8.134 1.00 92.19 309 LEU A C 1
ATOM 2536 O O . LEU A 1 309 ? -13.445 -19.260 -7.011 1.00 92.19 309 LEU A O 1
ATOM 2540 N N . MET A 1 310 ? -12.915 -17.658 -8.499 1.00 91.75 310 MET A N 1
ATOM 2541 C CA . MET A 1 310 ? -13.226 -16.526 -7.618 1.00 91.75 310 MET A CA 1
ATOM 2542 C C . MET A 1 310 ? -14.713 -16.464 -7.265 1.00 91.75 310 MET A C 1
ATOM 2544 O O . MET A 1 310 ? -15.040 -16.250 -6.101 1.00 91.75 310 MET A O 1
ATOM 2548 N N . ASP A 1 311 ? -15.598 -16.703 -8.235 1.00 91.31 311 ASP A N 1
ATOM 2549 C CA . ASP A 1 311 ? -17.048 -16.741 -8.028 1.00 91.31 311 ASP A CA 1
ATOM 2550 C C . ASP A 1 311 ? -17.430 -17.874 -7.056 1.00 91.31 311 ASP A C 1
ATOM 2552 O O . ASP A 1 311 ? -18.267 -17.686 -6.178 1.00 91.31 311 ASP A O 1
ATOM 2556 N N . MET A 1 312 ? -16.767 -19.035 -7.146 1.00 88.88 312 MET A N 1
ATOM 2557 C CA . MET A 1 312 ? -16.958 -20.134 -6.190 1.00 88.88 312 MET A CA 1
ATOM 2558 C C . MET A 1 312 ? -16.469 -19.777 -4.779 1.00 88.88 312 MET A C 1
ATOM 2560 O O . MET A 1 312 ? -17.154 -20.080 -3.806 1.00 88.88 312 MET A O 1
ATOM 2564 N N . ALA A 1 313 ? -15.307 -19.129 -4.653 1.00 89.19 313 ALA A N 1
ATOM 2565 C CA . ALA A 1 313 ? -14.780 -18.692 -3.358 1.00 89.19 313 ALA A CA 1
ATOM 2566 C C . ALA A 1 313 ? -15.634 -17.579 -2.722 1.00 89.19 313 ALA A C 1
ATOM 2568 O O . ALA A 1 313 ? -15.762 -17.522 -1.502 1.00 89.19 313 ALA A O 1
ATOM 2569 N N . HIS A 1 314 ? -16.266 -16.730 -3.539 1.00 88.19 314 HIS A N 1
ATOM 2570 C CA . HIS A 1 314 ? -17.154 -15.673 -3.059 1.00 88.19 314 HIS A CA 1
ATOM 2571 C C . HIS A 1 314 ? -18.353 -16.213 -2.271 1.00 88.19 314 HIS A C 1
ATOM 2573 O O . HIS A 1 314 ? -18.750 -15.597 -1.285 1.00 88.19 314 HIS A O 1
ATOM 2579 N N . LEU A 1 315 ? -18.900 -17.368 -2.672 1.00 85.94 315 LEU A N 1
ATOM 2580 C CA . LEU A 1 315 ? -20.015 -18.002 -1.963 1.00 85.94 315 LEU A CA 1
ATOM 2581 C C . LEU A 1 315 ? -19.651 -18.290 -0.498 1.00 85.94 315 LEU A C 1
ATOM 2583 O O . LEU A 1 315 ? -20.456 -18.029 0.387 1.00 85.94 315 LEU A O 1
ATOM 2587 N N . VAL A 1 316 ? -18.415 -18.725 -0.240 1.00 83.19 316 VAL A N 1
ATOM 2588 C CA . VAL A 1 316 ? -17.914 -19.005 1.117 1.00 83.19 316 VAL A CA 1
ATOM 2589 C C . VAL A 1 316 ? -17.669 -17.719 1.908 1.00 83.19 316 VAL A C 1
ATOM 2591 O O . VAL A 1 316 ? -18.009 -17.639 3.086 1.00 83.19 316 VAL A O 1
ATOM 2594 N N . ASP A 1 317 ? -17.111 -16.689 1.263 1.00 80.38 317 ASP A N 1
ATOM 2595 C CA . ASP A 1 317 ? -16.931 -15.378 1.899 1.00 80.38 317 ASP A CA 1
ATOM 2596 C C . ASP A 1 317 ? -18.281 -14.784 2.343 1.00 80.38 317 ASP A C 1
ATOM 2598 O O . ASP A 1 317 ? -18.376 -14.207 3.421 1.00 80.38 317 ASP A O 1
ATOM 2602 N N . SER A 1 318 ? -19.334 -14.933 1.529 1.00 74.62 318 SER A N 1
ATOM 2603 C CA . SER A 1 318 ? -20.645 -14.315 1.778 1.00 74.62 318 SER A CA 1
ATOM 2604 C C . SER A 1 318 ? -21.395 -14.870 2.995 1.00 74.62 318 SER A C 1
ATOM 2606 O O . SER A 1 318 ? -22.268 -14.192 3.534 1.00 74.62 318 SER A O 1
ATOM 2608 N N . GLU A 1 319 ? -21.036 -16.068 3.460 1.00 68.31 319 GLU A N 1
ATOM 2609 C CA . GLU A 1 319 ? -21.591 -16.664 4.681 1.00 68.31 319 GLU A CA 1
ATOM 2610 C C . GLU A 1 319 ? -20.963 -16.074 5.959 1.00 68.31 319 GLU A C 1
ATOM 2612 O O . GLU A 1 319 ? -21.563 -16.147 7.030 1.00 68.31 319 GLU A O 1
ATOM 2617 N N . ASN A 1 320 ? -19.789 -15.438 5.852 1.00 64.12 320 ASN A N 1
ATOM 2618 C CA . ASN A 1 320 ? -19.052 -14.841 6.964 1.00 64.12 320 ASN A CA 1
ATOM 2619 C C . ASN A 1 320 ? -19.120 -13.308 6.886 1.00 64.12 320 ASN A C 1
ATOM 2621 O O . ASN A 1 320 ? -18.195 -12.652 6.405 1.00 64.12 320 ASN A O 1
ATOM 2625 N N . VAL A 1 321 ? -20.226 -12.717 7.351 1.00 63.81 321 VAL A N 1
ATOM 2626 C CA . VAL A 1 321 ? -20.380 -11.253 7.368 1.00 63.81 321 VAL A CA 1
ATOM 2627 C C . VAL A 1 321 ? -19.395 -10.649 8.370 1.00 63.81 321 VAL A C 1
ATOM 2629 O O . VAL A 1 321 ? -19.589 -10.736 9.582 1.00 63.81 321 VAL A O 1
ATOM 2632 N N . HIS A 1 322 ? -18.333 -10.017 7.870 1.00 66.38 322 HIS A N 1
ATOM 2633 C CA . HIS A 1 322 ? -17.413 -9.265 8.713 1.00 66.38 322 HIS A CA 1
ATOM 2634 C C . HIS A 1 322 ? -18.039 -7.913 9.068 1.00 66.38 322 HIS A C 1
ATOM 2636 O O . HIS A 1 322 ? -18.138 -7.016 8.230 1.00 66.38 322 HIS A O 1
ATOM 2642 N N . LEU A 1 323 ? -18.507 -7.781 10.308 1.00 76.56 323 LEU A N 1
ATOM 2643 C CA . LEU A 1 323 ? -19.059 -6.532 10.817 1.00 76.56 323 LEU A CA 1
ATOM 2644 C C . LEU A 1 323 ? -17.919 -5.655 11.331 1.00 76.56 323 LEU A C 1
ATOM 2646 O O . LEU A 1 323 ? -17.143 -6.067 12.191 1.00 76.56 323 LEU A O 1
ATOM 2650 N N . ARG A 1 324 ? -17.830 -4.441 10.794 1.00 83.62 324 ARG A N 1
ATOM 2651 C CA . ARG A 1 324 ? -16.818 -3.441 11.136 1.00 83.62 324 ARG A CA 1
ATOM 2652 C C . ARG A 1 324 ? -17.511 -2.198 11.666 1.00 83.62 324 ARG A C 1
ATOM 2654 O O . ARG A 1 324 ? -18.563 -1.822 11.162 1.00 83.62 324 ARG A O 1
ATOM 2661 N N . VAL A 1 325 ? -16.856 -1.529 12.609 1.00 88.31 325 VAL A N 1
ATOM 2662 C CA . VAL A 1 325 ? -17.178 -0.154 12.990 1.00 88.31 325 VAL A CA 1
ATOM 2663 C C . VAL A 1 325 ? -16.049 0.760 12.533 1.00 88.31 325 VAL A C 1
ATOM 2665 O O . VAL A 1 325 ? -14.914 0.671 13.012 1.00 88.31 325 VAL A O 1
ATOM 2668 N N . ARG A 1 326 ? -16.328 1.597 11.533 1.00 89.06 326 ARG A N 1
ATOM 2669 C CA . ARG A 1 326 ? -15.353 2.516 10.944 1.00 89.06 326 ARG A CA 1
ATOM 2670 C C . ARG A 1 326 ? -14.883 3.528 11.980 1.00 89.06 326 ARG A C 1
ATOM 2672 O O . ARG A 1 326 ? -15.669 4.069 12.748 1.00 89.06 326 ARG A O 1
ATOM 2679 N N . LYS A 1 327 ? -13.570 3.786 11.975 1.00 87.94 327 LYS A N 1
ATOM 2680 C CA . LYS A 1 327 ? -12.909 4.818 12.792 1.00 87.94 327 LYS A CA 1
ATOM 2681 C C . LYS A 1 327 ? -13.206 4.727 14.301 1.00 87.94 327 LYS A C 1
ATOM 2683 O O . LYS A 1 327 ? -13.081 5.737 14.986 1.00 87.94 327 LYS A O 1
ATOM 2688 N N . LEU A 1 328 ? -13.523 3.537 14.831 1.00 89.00 328 LEU A N 1
ATOM 2689 C CA . LEU A 1 328 ? -13.859 3.334 16.250 1.00 89.00 328 LEU A CA 1
ATOM 2690 C C . LEU A 1 328 ? -12.840 3.994 17.194 1.00 89.00 328 LEU A C 1
ATOM 2692 O O . LEU A 1 328 ? -13.225 4.809 18.021 1.00 89.00 328 LEU A O 1
ATOM 2696 N N . TYR A 1 329 ? -11.542 3.761 16.978 1.00 86.81 329 TYR A N 1
ATOM 2697 C CA . TYR A 1 329 ? -10.463 4.353 17.783 1.00 86.81 329 TYR A CA 1
ATOM 2698 C C . TYR A 1 329 ? -10.447 5.897 17.786 1.00 86.81 329 TYR A C 1
ATOM 2700 O O . TYR A 1 329 ? -10.005 6.531 18.743 1.00 86.81 329 TYR A O 1
ATOM 2708 N N . ARG A 1 330 ? -10.933 6.540 16.715 1.00 90.25 330 ARG A N 1
ATOM 2709 C CA . ARG A 1 330 ? -11.044 8.006 16.645 1.00 90.25 330 ARG A CA 1
ATOM 2710 C C . ARG A 1 330 ? -12.244 8.502 17.424 1.00 90.25 330 ARG A C 1
ATOM 2712 O O . ARG A 1 330 ? -12.132 9.530 18.080 1.00 90.25 330 ARG A O 1
ATOM 2719 N N . PHE A 1 331 ? -13.359 7.776 17.376 1.00 93.62 331 PHE A N 1
ATOM 2720 C CA . PHE A 1 331 ? -14.500 8.045 18.247 1.00 93.62 331 PHE A CA 1
ATOM 2721 C C . PHE A 1 331 ? -14.136 7.798 19.722 1.00 93.62 331 PHE A C 1
ATOM 2723 O O . PHE A 1 331 ? -14.531 8.587 20.575 1.00 93.62 331 PHE A O 1
ATOM 2730 N N . GLU A 1 332 ? -13.285 6.810 20.016 1.00 91.69 332 GLU A N 1
ATOM 2731 C CA . GLU A 1 332 ? -12.652 6.613 21.331 1.00 91.69 332 GLU A CA 1
ATOM 2732 C C . GLU A 1 332 ? -11.854 7.822 21.791 1.00 91.69 332 GLU A C 1
ATOM 2734 O O . GLU A 1 332 ? -12.153 8.404 22.838 1.00 91.69 332 GLU A O 1
ATOM 2739 N N . ALA A 1 333 ? -10.903 8.276 20.981 1.00 91.94 333 ALA A N 1
ATOM 2740 C CA . ALA A 1 333 ? -10.132 9.469 21.298 1.00 91.94 333 ALA A CA 1
ATOM 2741 C C . ALA A 1 333 ? -11.018 10.727 21.428 1.00 91.94 333 ALA A C 1
ATOM 2743 O O . ALA A 1 333 ? -10.819 11.521 22.349 1.00 91.94 333 ALA A O 1
ATOM 2744 N N . ALA A 1 334 ? -12.014 10.896 20.550 1.00 94.62 334 ALA A N 1
ATOM 2745 C CA . ALA A 1 334 ? -12.965 12.009 20.585 1.00 94.62 334 ALA A CA 1
ATOM 2746 C C . ALA A 1 334 ? -13.740 12.053 21.903 1.00 94.62 334 ALA A C 1
ATOM 2748 O O . ALA A 1 334 ? -13.830 13.102 22.541 1.00 94.62 334 ALA A O 1
ATOM 2749 N N . TYR A 1 335 ? -14.271 10.907 22.329 1.00 92.94 335 TYR A N 1
ATOM 2750 C CA . TYR A 1 335 ? -15.054 10.801 23.552 1.00 92.94 335 TYR A CA 1
ATOM 2751 C C . TYR A 1 335 ? -14.202 11.067 24.794 1.00 92.94 335 TYR A C 1
ATOM 2753 O O . TYR A 1 335 ? -14.601 11.826 25.677 1.00 92.94 335 TYR A O 1
ATOM 2761 N N . MET A 1 336 ? -12.986 10.516 24.844 1.00 90.81 336 MET A N 1
ATOM 2762 C CA . MET A 1 336 ? -12.069 10.742 25.963 1.00 90.81 336 MET A CA 1
ATOM 2763 C C . MET A 1 336 ? -11.673 12.219 26.093 1.00 90.81 336 MET A C 1
ATOM 2765 O O . MET A 1 336 ? -11.732 12.772 27.195 1.00 90.81 336 MET A O 1
ATOM 2769 N N . LYS A 1 337 ? -11.351 12.884 24.974 1.00 94.25 337 LYS A N 1
ATOM 2770 C CA . LYS A 1 337 ? -11.076 14.331 24.947 1.00 94.25 337 LYS A CA 1
ATOM 2771 C C . LYS A 1 337 ? -12.299 15.157 25.352 1.00 94.25 337 LYS A C 1
ATOM 2773 O O . LYS A 1 337 ? -12.158 16.148 26.066 1.00 94.25 337 LYS A O 1
ATOM 2778 N N . MET A 1 338 ? -13.500 14.739 24.947 1.00 92.62 338 MET A N 1
ATOM 2779 C CA . MET A 1 338 ? -14.749 15.386 25.348 1.00 92.62 338 MET A CA 1
ATOM 2780 C C . MET A 1 338 ? -14.967 15.306 26.865 1.00 92.62 338 MET A C 1
ATOM 2782 O O . MET A 1 338 ? -15.240 16.333 27.485 1.00 92.62 338 MET A O 1
ATOM 2786 N N . ILE A 1 339 ? -14.787 14.131 27.478 1.00 89.56 339 ILE A N 1
ATOM 2787 C CA . ILE A 1 339 ? -14.886 13.959 28.937 1.00 89.56 339 ILE A CA 1
ATOM 2788 C C . ILE A 1 339 ? -13.866 14.841 29.665 1.00 89.56 339 ILE A C 1
ATOM 2790 O O . ILE A 1 339 ? -14.183 15.466 30.679 1.00 89.56 339 ILE A O 1
ATOM 2794 N N . GLU A 1 340 ? -12.624 14.889 29.184 1.00 91.38 340 GLU A N 1
ATOM 2795 C CA . GLU A 1 340 ? -11.582 15.725 29.782 1.00 91.38 340 GLU A CA 1
ATOM 2796 C C . GLU A 1 340 ? -11.924 17.219 29.688 1.00 91.38 340 GLU A C 1
ATOM 2798 O O . GLU A 1 340 ? -11.824 17.944 30.680 1.00 91.38 340 GLU A O 1
ATOM 2803 N N . ALA A 1 341 ? -12.400 17.676 28.529 1.00 93.12 341 ALA A N 1
ATOM 2804 C CA . ALA A 1 341 ? -12.839 19.052 28.341 1.00 93.12 341 ALA A CA 1
ATOM 2805 C C . ALA A 1 341 ? -14.005 19.411 29.274 1.00 93.12 341 ALA A C 1
ATOM 2807 O O . ALA A 1 341 ? -13.958 20.450 29.933 1.00 93.12 341 ALA A O 1
ATOM 2808 N N . GLN A 1 342 ? -14.996 18.523 29.413 1.00 90.31 342 GLN A N 1
ATOM 2809 C CA . GLN A 1 342 ? -16.117 18.701 30.340 1.00 90.31 342 GLN A CA 1
ATOM 2810 C C . GLN A 1 342 ? -15.651 18.822 31.796 1.00 90.31 342 GLN A C 1
ATOM 2812 O O . GLN A 1 342 ? -16.081 19.739 32.497 1.00 90.31 342 GLN A O 1
ATOM 2817 N N . LYS A 1 343 ? -14.728 17.960 32.248 1.00 90.75 343 LYS A N 1
ATOM 2818 C CA . LYS A 1 343 ? -14.138 18.041 33.601 1.00 90.75 343 LYS A CA 1
ATOM 2819 C C . LYS A 1 343 ? -13.440 19.376 33.859 1.00 90.75 343 LYS A C 1
ATOM 2821 O O . LYS A 1 343 ? -13.474 19.874 34.980 1.00 90.75 343 LYS A O 1
ATOM 2826 N N . ASN A 1 344 ? -12.840 19.953 32.823 1.00 94.25 344 ASN A N 1
ATOM 2827 C CA . ASN A 1 344 ? -12.141 21.232 32.888 1.00 94.25 344 ASN A CA 1
ATOM 2828 C C . ASN A 1 344 ? -13.054 22.445 32.614 1.00 94.25 344 ASN A C 1
ATOM 2830 O O . ASN A 1 344 ? -12.576 23.578 32.629 1.00 94.25 344 ASN A O 1
ATOM 2834 N N . GLY A 1 345 ? -14.354 22.239 32.361 1.00 93.69 345 GLY A N 1
ATOM 2835 C CA . GLY A 1 345 ? -15.303 23.310 32.033 1.00 93.69 345 GLY A CA 1
ATOM 2836 C C . GLY A 1 345 ? -15.055 23.970 30.670 1.00 93.69 345 GLY A C 1
ATOM 2837 O O . GLY A 1 345 ? -15.428 25.125 30.467 1.00 93.69 345 GLY A O 1
ATOM 2838 N N . ILE A 1 346 ? -14.404 23.262 29.745 1.00 94.62 346 ILE A N 1
ATOM 2839 C CA . ILE A 1 346 ? -14.030 23.745 28.412 1.00 94.62 346 ILE A CA 1
ATOM 2840 C C . ILE A 1 346 ? -15.016 23.187 27.378 1.00 94.62 346 ILE A C 1
ATOM 2842 O O . ILE A 1 346 ? -15.360 22.007 27.399 1.00 94.62 346 ILE A O 1
ATOM 2846 N N . SER A 1 347 ? -15.458 24.031 26.441 1.00 91.31 347 SER A N 1
ATOM 2847 C CA . SER A 1 347 ? -16.227 23.576 25.276 1.00 91.31 347 SER A CA 1
ATOM 2848 C C . SER A 1 347 ? -15.299 22.884 24.276 1.00 91.31 347 SER A C 1
ATOM 2850 O O . SER A 1 347 ? -14.276 23.449 23.889 1.00 91.31 347 SER A O 1
ATOM 2852 N N . TYR A 1 348 ? -15.662 21.674 23.852 1.00 94.56 348 TYR A N 1
ATOM 2853 C CA . TYR A 1 348 ? -14.901 20.878 22.894 1.00 94.56 348 TYR A CA 1
ATOM 2854 C C . TYR A 1 348 ? -15.805 20.385 21.765 1.00 94.56 348 TYR A C 1
ATOM 2856 O O . TYR A 1 348 ? -16.901 19.885 22.009 1.00 94.56 348 TYR A O 1
ATOM 2864 N N . ASP A 1 349 ? -15.327 20.545 20.534 1.00 93.06 349 ASP A N 1
ATOM 2865 C CA . ASP A 1 349 ? -15.985 20.113 19.304 1.00 93.06 349 ASP A CA 1
ATOM 2866 C C . ASP A 1 349 ? -14.992 19.248 18.523 1.00 93.06 349 ASP A C 1
ATOM 2868 O O . ASP A 1 349 ? -14.038 19.761 17.930 1.00 93.06 349 ASP A O 1
ATOM 2872 N N . PHE A 1 350 ? -15.193 17.929 18.558 1.00 93.25 350 PHE A N 1
ATOM 2873 C CA . PHE A 1 350 ? -14.265 16.973 17.955 1.00 93.25 350 PHE A CA 1
ATOM 2874 C C . PHE A 1 350 ? -14.228 17.060 16.422 1.00 93.25 350 PHE A C 1
ATOM 2876 O O . PHE A 1 350 ? -13.231 16.659 15.828 1.00 93.25 350 PHE A O 1
ATOM 2883 N N . LEU A 1 351 ? -15.250 17.638 15.771 1.00 92.56 351 LEU A N 1
ATOM 2884 C CA . LEU A 1 351 ? -15.239 17.883 14.321 1.00 92.56 351 LEU A CA 1
ATOM 2885 C C . LEU A 1 351 ? -14.273 19.010 13.930 1.00 92.56 351 LEU A C 1
ATOM 2887 O O . LEU A 1 351 ? -13.886 19.132 12.771 1.00 92.56 351 LEU A O 1
ATOM 2891 N N . LYS A 1 352 ? -13.863 19.839 14.896 1.00 90.88 352 LYS A N 1
ATOM 2892 C CA . LYS A 1 352 ? -12.820 20.858 14.717 1.00 90.88 352 LYS A CA 1
ATOM 2893 C C . LYS A 1 352 ? -11.430 20.368 15.132 1.00 90.88 352 LYS A C 1
ATOM 2895 O O . LYS A 1 352 ? -10.458 21.111 14.981 1.00 90.88 352 LYS A O 1
ATOM 2900 N N . ASP A 1 353 ? -11.312 19.146 15.651 1.00 90.31 353 ASP A N 1
ATOM 2901 C CA . ASP A 1 353 ? -10.041 18.583 16.098 1.00 90.31 353 ASP A CA 1
ATOM 2902 C C . ASP A 1 353 ? -9.273 17.961 14.922 1.00 90.31 353 ASP A C 1
ATOM 2904 O O . ASP A 1 353 ? -9.528 16.837 14.482 1.00 90.31 353 ASP A O 1
ATOM 2908 N N . ARG A 1 354 ? -8.271 18.702 14.437 1.00 83.38 354 ARG A N 1
ATOM 2909 C CA . ARG A 1 354 ? -7.399 18.273 13.333 1.00 83.38 354 ARG A CA 1
ATOM 2910 C C . ARG A 1 354 ? -6.574 17.020 13.634 1.00 83.38 354 ARG A C 1
ATOM 2912 O O . ARG A 1 354 ? -6.027 16.446 12.706 1.00 83.38 354 ARG A O 1
ATOM 2919 N N . GLN A 1 355 ? -6.451 16.583 14.889 1.00 84.19 355 GLN A N 1
ATOM 2920 C CA . GLN A 1 355 ? -5.789 15.309 15.195 1.00 84.19 355 GLN A CA 1
ATOM 2921 C C . GLN A 1 355 ? -6.714 14.114 14.958 1.00 84.19 355 GLN A C 1
ATOM 2923 O O . GLN A 1 355 ? -6.245 13.011 14.700 1.00 84.19 355 GLN A O 1
ATOM 2928 N N . LEU A 1 356 ? -8.028 14.319 15.064 1.00 86.94 356 LEU A N 1
ATOM 2929 C CA . LEU A 1 356 ? -9.006 13.256 14.865 1.00 86.94 356 LEU A CA 1
ATOM 2930 C C . LEU A 1 356 ? -9.383 13.113 13.393 1.00 86.94 356 LEU A C 1
ATOM 2932 O O . LEU A 1 356 ? -9.647 11.994 12.954 1.00 86.94 356 LEU A O 1
ATOM 2936 N N . MET A 1 357 ? -9.384 14.220 12.636 1.00 85.94 357 MET A N 1
ATOM 2937 C CA . MET A 1 357 ? -9.790 14.250 11.223 1.00 85.94 357 MET A CA 1
ATOM 2938 C C . MET A 1 357 ? -11.122 13.508 11.014 1.00 85.94 357 MET A C 1
ATOM 2940 O O . MET A 1 357 ? -11.238 12.646 10.141 1.00 85.94 357 MET A O 1
ATOM 2944 N N . LEU A 1 358 ? -12.086 13.772 11.902 1.00 89.75 358 LEU A N 1
ATOM 2945 C CA . LEU A 1 358 ? -13.456 13.279 11.799 1.00 89.75 358 LEU A CA 1
ATOM 2946 C C . LEU A 1 358 ? -14.315 14.352 11.138 1.00 89.75 358 LEU A C 1
ATOM 2948 O O . LEU A 1 358 ? -14.229 15.527 11.495 1.00 89.75 358 LEU A O 1
ATOM 2952 N N . ASN A 1 359 ? -15.159 13.943 10.198 1.00 89.94 359 ASN A N 1
ATOM 2953 C CA . ASN A 1 359 ? -16.120 14.820 9.537 1.00 89.94 359 ASN A CA 1
ATOM 2954 C C . ASN A 1 359 ? -17.566 14.300 9.704 1.00 89.94 359 ASN A C 1
ATOM 2956 O O . ASN A 1 359 ? -17.820 13.286 10.354 1.00 89.94 359 ASN A O 1
ATOM 2960 N N . GLN A 1 360 ? -18.541 15.010 9.131 1.00 92.12 360 GLN A N 1
ATOM 2961 C CA . GLN A 1 360 ? -19.951 14.620 9.239 1.00 92.12 360 GLN A CA 1
ATOM 2962 C C . GLN A 1 360 ? -20.260 13.284 8.541 1.00 92.12 360 GLN A C 1
ATOM 2964 O O . GLN A 1 360 ? -21.116 12.531 9.002 1.00 92.12 360 GLN A O 1
ATOM 2969 N N . GLU A 1 361 ? -19.576 12.982 7.439 1.00 90.56 361 GLU A N 1
ATOM 2970 C CA . GLU A 1 361 ? -19.724 11.707 6.738 1.00 90.56 361 GLU A CA 1
ATOM 2971 C C . GLU A 1 361 ? -19.247 10.540 7.610 1.00 90.56 361 GLU A C 1
ATOM 2973 O O . GLU A 1 361 ? -19.901 9.500 7.646 1.00 90.56 361 GLU A O 1
ATOM 2978 N N . ASP A 1 362 ? -18.193 10.736 8.405 1.00 91.50 362 ASP A N 1
ATOM 2979 C CA . ASP A 1 362 ? -17.713 9.739 9.364 1.00 91.50 362 ASP A CA 1
ATOM 2980 C C . ASP A 1 362 ? -18.739 9.415 10.446 1.00 91.50 362 ASP A C 1
ATOM 2982 O O . ASP A 1 362 ? -18.914 8.247 10.787 1.00 91.50 362 ASP A O 1
ATOM 2986 N N . ILE A 1 363 ? -19.446 10.426 10.961 1.00 94.56 363 ILE A N 1
ATOM 2987 C CA . ILE A 1 363 ? -20.546 10.220 11.917 1.00 94.56 363 ILE A CA 1
ATOM 2988 C C . ILE A 1 363 ? -21.653 9.393 11.259 1.00 94.56 363 ILE A C 1
ATOM 2990 O O . ILE A 1 363 ? -22.107 8.400 11.827 1.00 94.56 363 ILE A O 1
ATOM 2994 N N . ASN A 1 364 ? -22.059 9.764 10.043 1.00 94.50 364 ASN A N 1
ATOM 2995 C CA . ASN A 1 364 ? -23.104 9.049 9.311 1.00 94.50 364 ASN A CA 1
ATOM 2996 C C . ASN A 1 364 ? -22.703 7.584 9.063 1.00 94.50 364 ASN A C 1
ATOM 2998 O O . ASN A 1 364 ? -23.506 6.671 9.249 1.00 94.50 364 ASN A O 1
ATOM 3002 N N . ASN A 1 365 ? -21.444 7.356 8.692 1.00 92.56 365 ASN A N 1
ATOM 3003 C CA . ASN A 1 365 ? -20.870 6.035 8.483 1.00 92.56 365 ASN A CA 1
ATOM 3004 C C . ASN A 1 365 ? -20.836 5.204 9.774 1.00 92.56 365 ASN A C 1
ATOM 3006 O O . ASN A 1 365 ? -21.244 4.044 9.765 1.00 92.56 365 ASN A O 1
ATOM 3010 N N . TYR A 1 366 ? -20.426 5.801 10.893 1.00 94.50 366 TYR A N 1
ATOM 3011 C CA . TYR A 1 366 ? -20.425 5.151 12.202 1.00 94.50 366 TYR A CA 1
ATOM 3012 C C . TYR A 1 366 ? -21.840 4.760 12.655 1.00 94.50 366 TYR A C 1
ATOM 3014 O O . TYR A 1 366 ? -22.055 3.638 13.106 1.00 94.50 366 TYR A O 1
ATOM 3022 N N . ILE A 1 367 ? -22.832 5.633 12.451 1.00 95.06 367 ILE A N 1
ATOM 3023 C CA . ILE A 1 367 ? -24.250 5.333 12.711 1.00 95.06 367 ILE A CA 1
ATOM 3024 C C . ILE A 1 367 ? -24.713 4.118 11.901 1.00 95.06 367 ILE A C 1
ATOM 3026 O O . ILE A 1 367 ? -25.321 3.201 12.457 1.00 95.06 367 ILE A O 1
ATOM 3030 N N . VAL A 1 368 ? -24.407 4.087 10.600 1.00 94.06 368 VAL A N 1
ATOM 3031 C CA . VAL A 1 368 ? -24.743 2.953 9.724 1.00 94.06 368 VAL A CA 1
ATOM 3032 C C . VAL A 1 368 ? -24.092 1.663 10.226 1.00 94.06 368 VAL A C 1
ATOM 3034 O O . VAL A 1 368 ? -24.735 0.613 10.236 1.00 94.06 368 VAL A O 1
ATOM 3037 N N . ASP A 1 369 ? -22.846 1.728 10.692 1.00 93.38 369 ASP A N 1
ATOM 3038 C CA . ASP A 1 369 ? -22.128 0.567 11.217 1.00 93.38 369 ASP A CA 1
ATOM 3039 C C . ASP A 1 369 ? -22.760 0.037 12.515 1.00 93.38 369 ASP A C 1
ATOM 3041 O O . ASP A 1 369 ? -22.981 -1.169 12.646 1.00 93.38 369 ASP A O 1
ATOM 3045 N N . LEU A 1 370 ? -23.146 0.922 13.442 1.00 94.06 370 LEU A N 1
ATOM 3046 C CA . LEU A 1 370 ? -23.874 0.544 14.661 1.00 94.06 370 LEU A CA 1
ATOM 3047 C C . LEU A 1 370 ? -25.241 -0.083 14.347 1.00 94.06 370 LEU A C 1
ATOM 3049 O O . LEU A 1 370 ? -25.631 -1.091 14.941 1.00 94.06 370 LEU A O 1
ATOM 3053 N N . GLN A 1 371 ? -25.972 0.474 13.380 1.00 93.06 371 GLN A N 1
ATOM 3054 C CA . GLN A 1 371 ? -27.239 -0.100 12.921 1.00 93.06 371 GLN A CA 1
ATOM 3055 C C . GLN A 1 371 ? -27.034 -1.484 12.291 1.00 93.06 371 GLN A C 1
ATOM 3057 O O . GLN A 1 371 ? -27.828 -2.398 12.532 1.00 93.06 371 GLN A O 1
ATOM 3062 N N . ASN A 1 372 ? -25.953 -1.668 11.529 1.00 91.12 372 ASN A N 1
ATOM 3063 C CA . ASN A 1 372 ? -25.587 -2.957 10.953 1.00 91.12 372 ASN A CA 1
ATOM 3064 C C . ASN A 1 372 ? -25.242 -3.991 12.031 1.00 91.12 372 ASN A C 1
ATOM 3066 O O . ASN A 1 372 ? -25.701 -5.129 11.922 1.00 91.12 372 ASN A O 1
ATOM 3070 N N . LEU A 1 373 ? -24.512 -3.612 13.086 1.00 91.69 373 LEU A N 1
ATOM 3071 C CA . LEU A 1 373 ? -24.267 -4.480 14.244 1.00 91.69 373 LEU A CA 1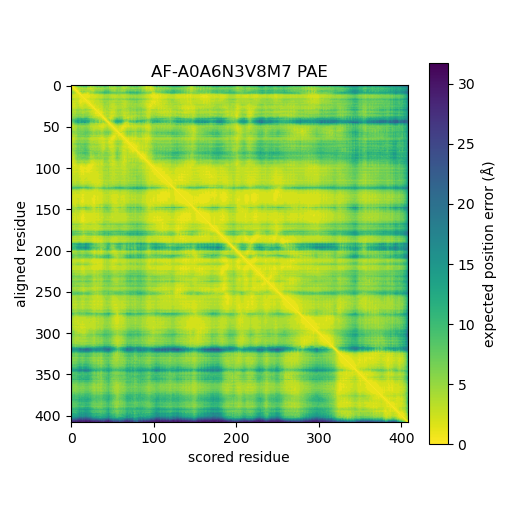
ATOM 3072 C C . LEU A 1 373 ? -25.581 -4.936 14.889 1.00 91.69 373 LEU A C 1
ATOM 3074 O O . LEU A 1 373 ? -25.812 -6.138 15.044 1.00 91.69 373 LEU A O 1
ATOM 3078 N N . ARG A 1 374 ? -26.486 -3.991 15.178 1.00 90.50 374 ARG A N 1
ATOM 3079 C CA . ARG A 1 374 ? -27.799 -4.283 15.775 1.00 90.50 374 ARG A CA 1
ATOM 3080 C C . ARG A 1 374 ? -28.631 -5.220 14.898 1.00 90.50 374 ARG A C 1
ATOM 3082 O O . ARG A 1 374 ? -29.232 -6.164 15.405 1.00 90.50 374 ARG A O 1
ATOM 3089 N N . LYS A 1 375 ? -28.630 -5.007 13.576 1.00 90.81 375 LYS A N 1
ATOM 3090 C CA . LYS A 1 375 ? -29.325 -5.868 12.600 1.00 90.81 375 LYS A CA 1
ATOM 3091 C C . LYS A 1 375 ? -28.828 -7.319 12.628 1.00 90.81 375 LYS A C 1
ATOM 3093 O O . LYS A 1 375 ? -29.600 -8.225 12.323 1.00 90.81 375 LYS A O 1
ATOM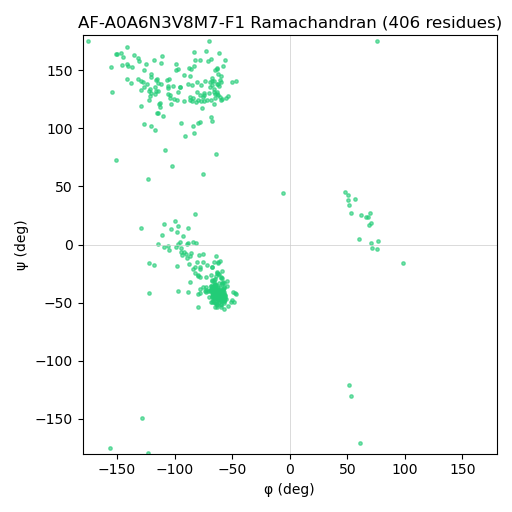 3098 N N . HIS A 1 376 ? -27.573 -7.538 13.011 1.00 89.44 376 HIS A N 1
ATOM 3099 C CA . HIS A 1 376 ? -26.965 -8.862 13.144 1.00 89.44 376 HIS A CA 1
ATOM 3100 C C . HIS A 1 376 ? -26.925 -9.358 14.602 1.00 89.44 376 HIS A C 1
ATOM 3102 O O . HIS A 1 376 ? -26.172 -10.272 14.919 1.00 89.44 376 HIS A O 1
ATOM 3108 N N . ASN A 1 377 ? -27.762 -8.800 15.485 1.00 89.88 377 ASN A N 1
ATOM 3109 C CA . ASN A 1 377 ? -27.895 -9.182 16.897 1.00 89.88 377 ASN A CA 1
ATOM 3110 C C . ASN A 1 377 ? -26.624 -8.992 17.746 1.00 89.88 377 ASN A C 1
ATOM 3112 O O . ASN A 1 377 ? -26.470 -9.646 18.778 1.00 89.88 377 ASN A O 1
ATOM 3116 N N . HIS A 1 378 ? -25.730 -8.085 17.349 1.00 90.56 378 HIS A N 1
ATOM 3117 C CA . HIS A 1 378 ? -24.632 -7.649 18.209 1.00 90.56 378 HIS A CA 1
ATOM 3118 C C . HIS A 1 378 ? -25.114 -6.530 19.137 1.00 90.56 378 HIS A C 1
ATOM 3120 O O . HIS A 1 378 ? -25.835 -5.628 18.703 1.00 90.56 378 HIS A O 1
ATOM 3126 N N . SER A 1 379 ? -24.719 -6.587 20.414 1.00 91.19 379 SER A N 1
ATOM 3127 C CA . SER A 1 379 ? -24.963 -5.471 21.331 1.00 91.19 379 SER A CA 1
ATOM 3128 C C . SER A 1 379 ? -24.120 -4.267 20.918 1.00 91.19 379 SER A C 1
ATOM 3130 O O . SER A 1 379 ? -22.964 -4.411 20.519 1.00 91.19 379 SER A O 1
ATOM 3132 N N . ILE A 1 380 ? -24.731 -3.091 21.028 1.00 94.00 380 ILE A N 1
ATOM 3133 C CA . ILE A 1 380 ? -24.089 -1.789 20.838 1.00 94.00 380 ILE A CA 1
ATOM 3134 C C . ILE A 1 380 ? -23.988 -1.013 22.161 1.00 94.00 380 ILE A C 1
ATOM 3136 O O . ILE A 1 380 ? -23.612 0.156 22.162 1.00 94.00 380 ILE A O 1
ATOM 3140 N N . ASP A 1 381 ? -24.315 -1.649 23.291 1.00 92.00 381 ASP A N 1
ATOM 3141 C CA . ASP A 1 381 ? -24.137 -1.047 24.611 1.00 92.00 381 ASP A CA 1
ATOM 3142 C C . ASP A 1 381 ? -22.657 -0.753 24.858 1.00 92.00 381 ASP A C 1
ATOM 3144 O O . ASP A 1 381 ? -21.781 -1.568 24.562 1.00 92.00 381 ASP A O 1
ATOM 3148 N N . GLY A 1 382 ? -22.373 0.427 25.405 1.00 88.12 382 GLY A N 1
ATOM 3149 C CA . GLY A 1 382 ? -21.005 0.872 25.648 1.00 88.12 382 GLY A CA 1
ATOM 3150 C C . GLY A 1 382 ? -20.238 1.340 24.415 1.00 88.12 382 GLY A C 1
ATOM 3151 O O . GLY A 1 382 ? -19.132 1.849 24.584 1.00 88.12 382 GLY A O 1
ATOM 3152 N N . PHE A 1 383 ? -20.798 1.244 23.203 1.00 92.56 383 PHE A N 1
ATOM 3153 C CA . PHE A 1 383 ? -20.215 1.945 22.062 1.00 92.56 383 PHE A CA 1
ATOM 3154 C C . PHE A 1 383 ? -20.326 3.452 22.277 1.00 92.56 383 PHE A C 1
ATOM 3156 O O . PHE A 1 383 ? -21.370 3.989 22.657 1.00 92.56 383 PHE A O 1
ATOM 3163 N N . LEU A 1 384 ? -19.225 4.146 22.026 1.00 93.06 384 LEU A N 1
ATOM 3164 C CA . LEU A 1 384 ? -19.129 5.575 22.277 1.00 93.06 384 LEU A CA 1
ATOM 3165 C C . LEU A 1 384 ? -20.035 6.338 21.326 1.00 93.06 384 LEU A C 1
ATOM 3167 O O . LEU A 1 384 ? -20.109 6.006 20.142 1.00 93.06 384 LEU A O 1
ATOM 3171 N N . PHE A 1 385 ? -20.728 7.339 21.863 1.00 93.00 385 PHE A N 1
ATOM 3172 C CA . PHE A 1 385 ? -21.748 8.119 21.165 1.00 93.00 385 PHE A CA 1
ATOM 3173 C C . PHE A 1 385 ? -22.950 7.315 20.632 1.00 93.00 385 PHE A C 1
ATOM 3175 O O . PHE A 1 385 ? -23.788 7.882 19.938 1.00 93.00 385 PHE A O 1
ATOM 3182 N N . ALA A 1 386 ? -23.064 6.006 20.899 1.00 93.69 386 ALA A N 1
ATOM 3183 C CA . ALA A 1 386 ? -24.125 5.187 20.307 1.00 93.69 386 ALA A CA 1
ATOM 3184 C C . ALA A 1 386 ? -25.523 5.626 20.762 1.00 93.69 386 ALA A C 1
ATOM 3186 O O . ALA A 1 386 ? -26.426 5.731 19.934 1.00 93.69 386 ALA A O 1
ATOM 3187 N N . LYS A 1 387 ? -25.683 5.924 22.058 1.00 93.50 387 LYS A N 1
ATOM 3188 C CA . LYS A 1 387 ? -26.934 6.424 22.645 1.00 93.50 387 LYS A CA 1
ATOM 3189 C C . LYS A 1 387 ? -27.327 7.773 22.038 1.00 93.50 387 LYS A C 1
ATOM 3191 O O . LYS A 1 387 ? -28.470 7.962 21.635 1.00 93.50 387 LYS A O 1
ATOM 3196 N N . GLU A 1 388 ? -26.362 8.682 21.933 1.00 92.50 388 GLU A N 1
ATOM 3197 C CA . GLU A 1 388 ? -26.534 10.048 21.444 1.00 92.50 388 GLU A CA 1
ATOM 3198 C C . GLU A 1 388 ? -26.815 10.097 19.940 1.00 92.50 388 GLU A C 1
ATOM 3200 O O . GLU A 1 388 ? -27.715 10.805 19.505 1.00 92.50 388 GLU A O 1
ATOM 3205 N N . PHE A 1 389 ? -26.069 9.341 19.134 1.00 94.44 389 PHE A N 1
ATOM 3206 C CA . PHE A 1 389 ? -26.195 9.369 17.677 1.00 94.44 389 PHE A CA 1
ATOM 3207 C C . PHE A 1 389 ? -27.394 8.583 17.146 1.00 94.44 389 PHE A C 1
ATOM 3209 O O . PHE A 1 389 ? -27.897 8.902 16.071 1.00 94.44 389 PHE A O 1
ATOM 3216 N N . LEU A 1 390 ? -27.839 7.545 17.860 1.00 94.06 390 LEU A N 1
ATOM 3217 C CA . LEU A 1 390 ? -29.035 6.783 17.490 1.00 94.06 390 LEU A CA 1
ATOM 3218 C C . LEU A 1 390 ? -30.312 7.317 18.143 1.00 94.06 390 LEU A C 1
ATOM 3220 O O . LEU A 1 390 ? -31.386 6.816 17.815 1.00 94.06 390 LEU A O 1
ATOM 3224 N N . GLU A 1 391 ? -30.196 8.298 19.045 1.00 94.06 391 GLU A N 1
ATOM 3225 C CA . GLU A 1 391 ? -31.307 8.858 19.825 1.00 94.06 391 GLU A CA 1
ATOM 3226 C C . GLU A 1 391 ? -32.146 7.758 20.516 1.00 94.06 391 GLU A C 1
ATOM 3228 O O . GLU A 1 391 ? -33.375 7.819 20.575 1.00 94.06 391 GLU A O 1
ATOM 3233 N N . ASP A 1 392 ? -31.476 6.714 21.021 1.00 92.25 392 ASP A N 1
ATOM 3234 C CA . ASP A 1 392 ? -32.109 5.520 21.594 1.00 92.25 392 ASP A CA 1
ATOM 3235 C C . ASP A 1 392 ? -31.755 5.381 23.082 1.00 92.25 392 ASP A C 1
ATOM 3237 O O . ASP A 1 392 ? -30.705 4.860 23.457 1.00 92.25 392 ASP A O 1
ATOM 3241 N N . GLU A 1 393 ? -32.678 5.821 23.941 1.00 92.12 393 GLU A N 1
ATOM 3242 C CA . GLU A 1 393 ? -32.552 5.772 25.406 1.00 92.12 393 GLU A CA 1
ATOM 3243 C C . GLU A 1 393 ? -32.477 4.349 25.984 1.00 92.12 393 GLU A C 1
ATOM 3245 O O . GLU A 1 393 ? -32.207 4.184 27.174 1.00 92.12 393 GLU A O 1
ATOM 3250 N N . THR A 1 394 ? -32.724 3.311 25.176 1.00 92.00 394 THR A N 1
ATOM 3251 C CA . THR A 1 394 ? -32.583 1.917 25.621 1.00 92.00 394 THR A CA 1
ATOM 3252 C C . THR A 1 394 ? -31.135 1.428 25.611 1.00 92.00 394 THR A C 1
ATOM 3254 O O . THR A 1 394 ? -30.847 0.409 26.239 1.00 92.00 394 THR A O 1
ATOM 3257 N N . ILE A 1 395 ? -30.229 2.149 24.939 1.00 93.19 395 ILE A N 1
ATOM 3258 C CA . ILE A 1 395 ? -28.797 1.839 24.895 1.00 93.19 395 ILE A CA 1
ATOM 3259 C C . ILE A 1 395 ? -28.145 2.289 26.203 1.00 93.19 395 ILE A C 1
ATOM 3261 O O . ILE A 1 395 ? -28.267 3.449 26.604 1.00 93.19 395 ILE A O 1
ATOM 3265 N N . THR A 1 396 ? -27.401 1.388 26.847 1.00 91.56 396 THR A N 1
ATOM 3266 C CA . THR A 1 396 ? -26.602 1.743 28.029 1.00 91.56 396 THR A CA 1
ATOM 3267 C C . THR A 1 396 ? -25.336 2.470 27.578 1.00 91.56 396 THR A C 1
ATOM 3269 O O . THR A 1 396 ? -24.554 1.932 26.786 1.00 91.56 396 THR A O 1
ATOM 3272 N N . SER A 1 397 ? -25.113 3.689 28.074 1.00 88.62 397 SER A N 1
ATOM 3273 C CA . SER A 1 397 ? -23.954 4.491 27.670 1.00 88.62 397 SER A CA 1
ATOM 3274 C C . SER A 1 397 ? -22.644 3.927 28.233 1.00 88.62 397 SER A C 1
ATOM 3276 O O . SER A 1 397 ? -22.615 3.219 29.243 1.00 88.62 397 SER A O 1
ATOM 3278 N N . PHE A 1 398 ? -21.520 4.269 27.601 1.00 86.50 398 PHE A N 1
ATOM 3279 C CA . PHE A 1 398 ? -20.193 3.876 28.083 1.00 86.50 398 PHE A CA 1
ATOM 3280 C C . PHE A 1 398 ? -19.915 4.357 29.518 1.00 86.50 398 PHE A C 1
ATOM 3282 O O . PHE A 1 398 ? -19.386 3.608 30.339 1.00 86.50 398 PHE A O 1
ATOM 3289 N N . GLU A 1 399 ? -20.319 5.583 29.853 1.00 85.19 399 GLU A N 1
ATOM 3290 C CA . GLU A 1 399 ? -20.194 6.141 31.204 1.00 85.19 399 GLU A CA 1
ATOM 3291 C C . GLU A 1 399 ? -21.038 5.382 32.230 1.00 85.19 399 GLU A C 1
ATOM 3293 O O . GLU A 1 399 ? -20.556 5.101 33.329 1.00 85.19 399 GLU A O 1
ATOM 3298 N N . GLU A 1 400 ? -22.279 5.026 31.882 1.00 87.69 400 GLU A N 1
ATOM 3299 C CA . GLU A 1 400 ? -23.164 4.224 32.734 1.00 87.69 400 GLU A CA 1
ATOM 3300 C C . GLU A 1 400 ? -22.541 2.851 33.026 1.00 87.69 400 GLU A C 1
ATOM 3302 O O . GLU A 1 400 ? -22.529 2.407 34.179 1.00 87.69 400 GLU A O 1
ATOM 3307 N N . ILE A 1 401 ? -21.945 2.214 32.010 1.00 85.81 401 ILE A N 1
ATOM 3308 C CA . ILE A 1 401 ? -21.220 0.948 32.168 1.00 85.81 401 ILE A CA 1
ATOM 3309 C C . ILE A 1 401 ? -20.010 1.135 33.082 1.00 85.81 401 ILE A C 1
ATOM 3311 O O . ILE A 1 401 ? -19.904 0.432 34.084 1.00 85.81 401 ILE A O 1
ATOM 3315 N N . ILE A 1 402 ? -19.116 2.087 32.805 1.00 82.62 402 ILE A N 1
ATOM 3316 C CA . ILE A 1 402 ? -17.911 2.289 33.626 1.00 82.62 402 ILE A CA 1
ATOM 3317 C C . ILE A 1 402 ? -18.264 2.605 35.080 1.00 82.62 402 ILE A C 1
ATOM 3319 O O . ILE A 1 402 ? -17.643 2.058 35.993 1.00 82.62 402 ILE A O 1
ATOM 3323 N N . ASN A 1 403 ? -19.255 3.463 35.320 1.00 83.88 403 ASN A N 1
ATOM 3324 C CA . ASN A 1 403 ? -19.650 3.845 36.675 1.00 83.88 403 ASN A CA 1
ATOM 3325 C C . ASN A 1 403 ? -20.202 2.660 37.478 1.00 83.88 403 ASN A C 1
ATOM 3327 O O . ASN A 1 403 ? -20.039 2.633 38.695 1.00 83.88 403 ASN A O 1
ATOM 3331 N N . LYS A 1 404 ? -20.775 1.647 36.817 1.00 81.75 404 LYS A N 1
ATOM 3332 C CA . LYS A 1 404 ? -21.203 0.395 37.458 1.00 81.75 404 LYS A CA 1
ATOM 3333 C C . LYS A 1 404 ? -20.031 -0.459 37.961 1.00 81.75 404 LYS A C 1
ATOM 3335 O O . LYS A 1 404 ? -20.212 -1.243 38.889 1.00 81.75 404 LYS A O 1
ATOM 3340 N N . TYR A 1 405 ? -18.850 -0.317 37.358 1.00 74.00 405 TYR A N 1
ATOM 3341 C CA . TYR A 1 405 ? -17.649 -1.098 37.680 1.00 74.00 405 TYR A CA 1
ATOM 3342 C C . TYR A 1 405 ? -16.584 -0.315 38.459 1.00 74.00 405 TYR A C 1
ATOM 3344 O O . TYR A 1 405 ? -15.559 -0.889 38.827 1.00 74.00 405 TYR A O 1
ATOM 3352 N N . ARG A 1 406 ? -16.805 0.973 38.754 1.00 65.19 406 ARG A N 1
ATOM 3353 C CA . ARG A 1 406 ? -15.939 1.715 39.677 1.00 65.19 406 ARG A CA 1
ATOM 3354 C C . ARG A 1 406 ? -16.229 1.277 41.118 1.00 65.19 406 ARG A C 1
ATOM 3356 O O . ARG A 1 406 ? -17.377 1.389 41.546 1.00 65.19 406 ARG A O 1
ATOM 3363 N N . PRO A 1 407 ? -15.224 0.807 41.882 1.00 52.66 407 PRO A N 1
ATOM 3364 C CA . PRO A 1 407 ? -15.379 0.633 43.319 1.00 52.66 407 PRO A CA 1
ATOM 3365 C C . PRO A 1 407 ? -15.698 1.997 43.936 1.00 52.66 407 PRO A C 1
ATOM 3367 O O . PRO A 1 407 ? -14.984 2.967 43.673 1.00 52.66 407 PRO A O 1
ATOM 3370 N N . THR A 1 408 ? -16.787 2.066 44.699 1.00 48.84 408 THR A N 1
ATOM 3371 C CA . THR A 1 408 ? -17.114 3.208 45.567 1.00 48.84 408 THR A CA 1
ATOM 3372 C C . THR A 1 408 ? -16.071 3.413 46.647 1.00 48.84 408 THR A C 1
ATOM 3374 O O . THR A 1 408 ? -15.651 2.381 47.225 1.00 48.84 408 THR A O 1
#

Foldseek 3Di:
DAADAQDFPDQAALQQRPHGLADWFQFLAQLLQQQCQAQPVNDSDPQRGWDWDADPQCRVPTAIAHGPPDDQVNVCVVVVHGDDPVNVVVRYDLRTYGSNHHPVLSVLLVQLSVQVSCCVVVVDVFHQLQSVQLNVLSSVLSCCSSVFAWPADQVSNLLSSVLNSVARDHPVSNNPDPDDRAQKWKAKEFEDVADDRPPADWHWAQDNDPQTWIGTGRIIMTMGHNLVPDDQWDDDPPDIDGSLNIGDNPDTDDHHYDHNLVVVVNVLVRVVNCVPVHQHNQLVVLSSVQSSVCSVVSHHDDPVVNVVVSVVSVVVRVVDDDQDQPLQVLLVVQQVVCVVCVVVVHDDDSCPPPVSSDHPVSLVSNQVSLVVCVVVVHQCAQRRCNCVSVVPPVHHHVVNVVVVVDDD

pLDDT: mean 89.92, std 6.64, range [48.84, 98.0]